Protein AF-0000000085159648 (afdb_homodimer)

Sequence (662 aa):
MKQIDRKHLPFIVTVSLFIVMYSAGSIAYPNFLSIQVFINLFIDNAFLGIAAVGMTFVILSGGIDLSMGSVVALVTMISADLLRKDVPPAVVIPVVLLAASGIGLFQGIMIQFFKVQPFIATLAGMFFARGACYLISIDTINIENDWYRDVSMAAIELPTGDFISVNVLIFVVFAIVGWWLLRFTRFGRTVYAIGGSEQSALLMGLPVNRTKVLIYTFNGFCSGLAGIVFTFYMLSGYALHCKDLHMDAIAAVVMGGTLLTGGVGSIGGSIMGVLILGTIQTIINFQGTLSSWWTRIVVGILIFAFILMQSLLNRPMKVTNKNSKQEQNAAMKQIDRKHLPFIVTVSLFIVMYSAGSIAYPNFLSIQVFINLFIDNAFLGIAAVGMTFVILSGGIDLSMGSVVALVTMISADLLRKDVPPAVVIPVVLLAASGIGLFQGIMIQFFKVQPFIATLAGMFFARGACYLISIDTINIENDWYRDVSMAAIELPTGDFISVNVLIFVVFAIVGWWLLRFTRFGRTVYAIGGSEQSALLMGLPVNRTKVLIYTFNGFCSGLAGIVFTFYMLSGYALHCKDLHMDAIAAVVMGGTLLTGGVGSIGGSIMGVLILGTIQTIINFQGTLSSWWTRIVVGILIFAFILMQSLLNRPMKVTNKNSKQEQNAA

Foldseek 3Di:
DPPPPLQCVLQVVLVVLLVVLQVVLCVVFPCSPPPQVLLVLLLVCLLLLLLLLLQLLQLQLLAAALQLQLLLLLLQLQLLLCVVVVNDPVVSLVVSLVVLLVLLLVLLCCCQVVVDGRVVSRVVNNVVSLVVSVVRHQDKRFAPDPVLQCLLPDWDADPVRHTHHPSSVVSVVSLVVSQCCLPPDLLNVLSLVSLVP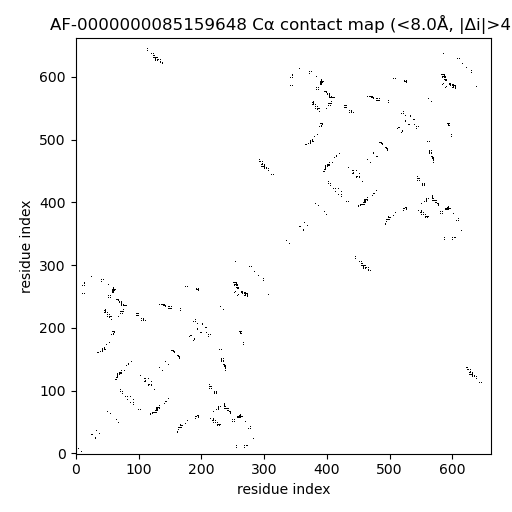VVVSVVVVRPNSVSSSVSSSSSSSSSNSSSSSVCSNRRIRHSCGSVCSSVLSVLLQVSLPRDSSHNGGGSSSSSSSSSSLSSLVSSQVSVVPRPPVSSVVVSVVVSVVSNVVSVVSPPPPPPPCVVVVVVVVVD/DPPPPLQCVLQVVLVVLLVVLQVVLCVVFPCSPPPQVLLVLLLVCLLLLLLLLLQLLQLQLLAAALQLLLLLLLLQLQLLLCVVVVNDPVVSLVVSLVVLLVLLLVLLCCCQVVVDGRVVSRVVNNVVSLVVSVVRHQDKRFAPDPVLQCLLPDWDADPVRHTHHPSSVVSVVSLVVSQCCLPPDLLNVLSLVSLVPVVVSVVVVRPNSVSSSVSSSSSSSSSNSSSSSVCSNRRIRHSCGSVCSSVLSVLLQVSLPRDSSHNGGGSSSSSSSSSSLSSLVSSQVSVVPRPPVSSVVVSVVVSVVSVVVSVVSPPPPPPPCPVVVVVVVVD

Radius of gyration: 25.7 Å; Cα contacts (8 Å, |Δi|>4): 1187; chains: 2; bounding box: 73×82×79 Å

InterPro domains:
  IPR001851 ABC transporter, permease [PF02653] (40-306)

Organism: Gracilinema caldarium (strain ATCC 51460 / DSM 7334 / H1) (NCBI:txid744872)

Structure (mmCIF, N/CA/C/O backbone):
data_AF-0000000085159648-model_v1
#
loop_
_entity.id
_entity.type
_entity.pdbx_description
1 polymer 'ABC-type transporter, integral membrane subunit'
#
loop_
_atom_site.group_PDB
_atom_site.id
_atom_site.type_symbol
_atom_site.label_atom_id
_atom_site.label_alt_id
_atom_site.label_comp_id
_atom_site.label_asym_id
_atom_site.label_entity_id
_atom_site.label_seq_id
_atom_site.pdbx_PDB_ins_code
_atom_site.Cartn_x
_atom_site.Cartn_y
_atom_site.Cartn_z
_atom_site.occupancy
_atom_site.B_iso_or_equiv
_atom_site.auth_seq_id
_atom_site.auth_comp_id
_atom_site.auth_asym_id
_atom_site.auth_atom_id
_atom_site.pdbx_PDB_model_num
ATOM 1 N N . MET A 1 1 ? 10.211 13.344 39.375 1 30.42 1 MET A N 1
ATOM 2 C CA . MET A 1 1 ? 10.258 12.711 38.062 1 30.42 1 MET A CA 1
ATOM 3 C C . MET A 1 1 ? 9.766 13.664 36.969 1 30.42 1 MET A C 1
ATOM 5 O O . MET A 1 1 ? 8.633 14.133 37.031 1 30.42 1 MET A O 1
ATOM 9 N N . LYS A 1 2 ? 10.555 14.445 36.438 1 39.19 2 LYS A N 1
ATOM 10 C CA . LYS A 1 2 ? 10.25 15.562 35.562 1 39.19 2 LYS A CA 1
ATOM 11 C C . LYS A 1 2 ? 9.273 15.156 34.469 1 39.19 2 LYS A C 1
ATOM 13 O O . LYS A 1 2 ? 9.328 14.039 33.969 1 39.19 2 LYS A O 1
ATOM 18 N N . GLN A 1 3 ? 8.156 15.711 34.438 1 44.41 3 GLN A N 1
ATOM 19 C CA . GLN A 1 3 ? 7.062 15.539 33.469 1 44.41 3 GLN A CA 1
ATOM 20 C C . GLN A 1 3 ? 7.582 15.484 32.031 1 44.41 3 GLN A C 1
ATOM 22 O O . GLN A 1 3 ? 8.109 16.469 31.531 1 44.41 3 GLN A O 1
ATOM 27 N N . ILE A 1 4 ? 8.305 14.422 31.703 1 49.34 4 ILE A N 1
ATOM 28 C CA . ILE A 1 4 ? 8.68 14.242 30.312 1 49.34 4 ILE A CA 1
ATOM 29 C C . ILE A 1 4 ? 7.586 14.797 29.406 1 49.34 4 ILE A C 1
ATOM 31 O O . ILE A 1 4 ? 6.422 14.414 29.516 1 49.34 4 ILE A O 1
ATOM 35 N N . ASP A 1 5 ? 7.816 15.992 28.906 1 56.78 5 ASP A N 1
ATOM 36 C CA . ASP A 1 5 ? 6.895 16.688 28.016 1 56.78 5 ASP A CA 1
ATOM 37 C C . ASP A 1 5 ? 6.297 15.719 26.984 1 56.78 5 ASP A C 1
ATOM 39 O O . ASP A 1 5 ? 7.023 14.953 26.344 1 56.78 5 ASP A O 1
ATOM 43 N N . ARG A 1 6 ? 5.125 15.344 27.109 1 59.12 6 ARG A N 1
ATOM 44 C CA . ARG A 1 6 ? 4.289 14.461 26.312 1 59.12 6 ARG A CA 1
ATOM 45 C C . ARG A 1 6 ? 4.637 14.578 24.828 1 59.12 6 ARG A C 1
ATOM 47 O O . ARG A 1 6 ? 4.465 13.625 24.062 1 59.12 6 ARG A O 1
ATOM 54 N N . LYS A 1 7 ? 5.328 15.727 24.531 1 61.12 7 LYS A N 1
ATOM 55 C CA . LYS A 1 7 ? 5.641 15.961 23.125 1 61.12 7 LYS A CA 1
ATOM 56 C C . LYS A 1 7 ? 6.824 15.109 22.688 1 61.12 7 LYS A C 1
ATOM 58 O O . LYS A 1 7 ? 6.93 14.75 21.5 1 61.12 7 LYS A O 1
ATOM 63 N N . HIS A 1 8 ? 7.629 14.68 23.672 1 69.06 8 HIS A N 1
ATOM 64 C CA . HIS A 1 8 ? 8.844 13.961 23.312 1 69.06 8 HIS A CA 1
ATOM 65 C C . HIS A 1 8 ? 8.719 12.469 23.625 1 69.06 8 HIS A C 1
ATOM 67 O O . HIS A 1 8 ? 9.625 11.688 23.328 1 69.06 8 HIS A O 1
ATOM 73 N N . LEU A 1 9 ? 7.637 12.109 24.094 1 72.69 9 LEU A N 1
ATOM 74 C CA . LEU A 1 9 ? 7.441 10.742 24.562 1 72.69 9 LEU A CA 1
ATOM 75 C C . LEU A 1 9 ? 7.574 9.75 23.422 1 72.69 9 LEU A C 1
ATOM 77 O O . LEU A 1 9 ? 8.258 8.734 23.547 1 72.69 9 LEU A O 1
ATOM 81 N N . PRO A 1 10 ? 7.047 10.141 22.297 1 71.75 10 PRO A N 1
ATOM 82 C CA . PRO A 1 10 ? 7.184 9.164 21.203 1 71.75 10 PRO A CA 1
ATOM 83 C C . PRO A 1 10 ? 8.633 8.961 20.781 1 71.75 10 PRO A C 1
ATOM 85 O O . PRO A 1 10 ? 9.039 7.832 20.484 1 71.75 10 PRO A O 1
ATOM 88 N N . PHE A 1 11 ? 9.359 9.961 20.828 1 76.88 11 PHE A N 1
ATOM 89 C CA . PHE A 1 11 ? 10.766 9.867 20.453 1 76.88 11 PHE A CA 1
ATOM 90 C C . PHE A 1 11 ? 11.539 9.039 21.469 1 76.88 11 PHE A C 1
ATOM 92 O O . PHE A 1 11 ? 12.367 8.203 21.094 1 76.88 11 PHE A O 1
ATOM 99 N N . ILE A 1 12 ? 11.227 9.18 22.688 1 78.75 12 ILE A N 1
ATOM 100 C CA . ILE A 1 12 ? 11.914 8.461 23.766 1 78.75 12 ILE A CA 1
ATOM 101 C C . ILE A 1 12 ? 11.602 6.973 23.672 1 78.75 12 ILE A C 1
ATOM 103 O O . ILE A 1 12 ? 12.484 6.133 23.859 1 78.75 12 ILE A O 1
ATOM 107 N N . VAL A 1 13 ? 10.445 6.777 23.375 1 75.38 13 VAL A N 1
ATOM 108 C CA . VAL A 1 13 ? 10.031 5.383 23.25 1 75.38 13 VAL A CA 1
ATOM 109 C C . VAL A 1 13 ? 10.766 4.727 22.078 1 75.38 13 VAL A C 1
ATOM 111 O O . VAL A 1 13 ? 11.25 3.596 22.203 1 75.38 13 VAL A O 1
ATOM 114 N N . THR A 1 14 ? 10.875 5.457 21.047 1 80.62 14 THR A N 1
ATOM 115 C CA . THR A 1 14 ? 11.547 4.93 19.859 1 80.62 14 THR A CA 1
ATOM 116 C C . THR A 1 14 ? 13.023 4.68 20.141 1 80.62 14 THR A C 1
ATOM 118 O O . THR A 1 14 ? 13.547 3.617 19.812 1 80.62 14 THR A O 1
ATOM 121 N N . VAL A 1 15 ? 13.57 5.535 20.781 1 84.56 15 VAL A N 1
ATOM 122 C CA . VAL A 1 15 ? 14.984 5.41 21.109 1 84.56 15 VAL A CA 1
ATOM 123 C C . VAL A 1 15 ? 15.203 4.238 22.062 1 84.56 15 VAL A C 1
ATOM 125 O O . VAL A 1 15 ? 16.141 3.457 21.891 1 84.56 15 VAL A O 1
ATOM 128 N N . SER A 1 16 ? 14.367 4.137 23 1 82.12 16 SER A N 1
ATOM 129 C CA . SER A 1 16 ? 14.469 3.045 23.969 1 82.12 16 SER A CA 1
ATOM 130 C C . SER A 1 16 ? 14.305 1.691 23.281 1 82.12 16 SER A C 1
ATOM 132 O O . SER A 1 16 ? 15.031 0.746 23.594 1 82.12 16 SER A O 1
ATOM 134 N N . LEU A 1 17 ? 13.391 1.689 22.391 1 76.94 17 LEU A N 1
ATOM 135 C CA . LEU A 1 17 ? 13.164 0.449 21.656 1 76.94 17 LEU A CA 1
ATOM 136 C C . LEU A 1 17 ? 14.391 0.081 20.828 1 76.94 17 LEU A C 1
ATOM 138 O O . LEU A 1 17 ? 14.742 -1.096 20.719 1 76.94 17 LEU A O 1
ATOM 142 N N . PHE A 1 18 ? 14.938 1.021 20.234 1 84 18 PHE A N 1
ATOM 143 C CA . PHE A 1 18 ? 16.141 0.785 19.438 1 84 18 PHE A CA 1
ATOM 144 C C . PHE A 1 18 ? 17.266 0.236 20.312 1 84 18 PHE A C 1
ATOM 146 O O . PHE A 1 18 ? 17.938 -0.728 19.938 1 84 18 PHE A O 1
ATOM 153 N N . ILE A 1 19 ? 17.359 0.818 21.438 1 86.44 19 ILE A N 1
ATOM 154 C CA . ILE A 1 19 ? 18.422 0.41 22.344 1 86.44 19 ILE A CA 1
ATOM 155 C C . ILE A 1 19 ? 18.172 -1.018 22.828 1 86.44 19 ILE A C 1
ATOM 157 O O . ILE A 1 19 ? 19.094 -1.84 22.859 1 86.44 19 ILE A O 1
ATOM 161 N N . VAL A 1 20 ? 17.016 -1.297 23.188 1 81.62 20 VAL A N 1
ATOM 162 C CA . VAL A 1 20 ? 16.672 -2.627 23.672 1 81.62 20 VAL A CA 1
ATOM 163 C C . VAL A 1 20 ? 16.906 -3.66 22.578 1 81.62 20 VAL A C 1
ATOM 165 O O . VAL A 1 20 ? 17.5 -4.715 22.828 1 81.62 20 VAL A O 1
ATOM 168 N N . MET A 1 21 ? 16.484 -3.322 21.406 1 79.81 21 MET A N 1
ATOM 169 C CA . MET A 1 21 ? 16.609 -4.258 20.297 1 79.81 21 MET A CA 1
ATOM 170 C C . MET A 1 21 ? 18.078 -4.469 19.922 1 79.81 21 MET A C 1
ATOM 172 O O . MET A 1 21 ? 18.516 -5.602 19.688 1 79.81 21 MET A O 1
ATOM 176 N N . TYR A 1 22 ? 18.75 -3.422 19.875 1 85.25 22 TYR A N 1
ATOM 177 C CA . TYR A 1 22 ? 20.156 -3.523 19.516 1 85.25 22 TYR A CA 1
ATOM 178 C C . TYR A 1 22 ? 20.938 -4.281 20.578 1 85.25 22 TYR A C 1
ATOM 180 O O . TYR A 1 22 ? 21.828 -5.074 20.25 1 85.25 22 TYR A O 1
ATOM 188 N N . SER A 1 23 ? 20.594 -4.074 21.797 1 86.5 23 SER A N 1
ATOM 189 C CA . SER A 1 23 ? 21.234 -4.793 22.891 1 86.5 23 SER A CA 1
ATOM 190 C C . SER A 1 23 ? 20.906 -6.281 22.844 1 86.5 23 SER A C 1
ATOM 192 O O . SER A 1 23 ? 21.781 -7.121 23.109 1 86.5 23 SER A O 1
ATOM 194 N N . ALA A 1 24 ? 19.75 -6.562 22.547 1 80.06 24 ALA A N 1
ATOM 195 C CA . ALA A 1 24 ? 19.344 -7.965 22.438 1 80.06 24 ALA A CA 1
ATOM 196 C C . ALA A 1 24 ? 20.141 -8.664 21.328 1 80.06 24 ALA A C 1
ATOM 198 O O . ALA A 1 24 ? 20.562 -9.812 21.5 1 80.06 24 ALA A O 1
ATOM 199 N N . GLY A 1 25 ? 20.312 -7.949 20.25 1 80.25 25 GLY A N 1
ATOM 200 C CA . GLY A 1 25 ? 21.125 -8.5 19.172 1 80.25 25 GLY A CA 1
ATOM 201 C C . GLY A 1 25 ? 22.578 -8.703 19.578 1 80.25 25 GLY A C 1
ATOM 202 O O . GLY A 1 25 ? 23.188 -9.703 19.219 1 80.25 25 GLY A O 1
ATOM 203 N N . SER A 1 26 ? 23 -7.816 20.344 1 83.44 26 SER A N 1
ATOM 204 C CA . SER A 1 26 ? 24.391 -7.887 20.797 1 83.44 26 SER A CA 1
ATOM 205 C C . SER A 1 26 ? 24.609 -9.055 21.75 1 83.44 26 SER A C 1
ATOM 207 O O . SER A 1 26 ? 25.672 -9.664 21.766 1 83.44 26 SER A O 1
ATOM 209 N N . ILE A 1 27 ? 23.594 -9.344 22.422 1 82.88 27 ILE A N 1
ATOM 210 C CA . ILE A 1 27 ? 23.688 -10.445 23.391 1 82.88 27 ILE A CA 1
ATOM 211 C C . ILE A 1 27 ? 23.516 -11.773 22.672 1 82.88 27 ILE A C 1
ATOM 213 O O . ILE A 1 27 ? 24.188 -12.758 22.984 1 82.88 27 ILE A O 1
ATOM 217 N N . ALA A 1 28 ? 22.766 -11.812 21.719 1 77.94 28 ALA A N 1
ATOM 218 C CA . ALA A 1 28 ? 22.422 -13.055 21.031 1 77.94 28 ALA A CA 1
ATOM 219 C C . ALA A 1 28 ? 23.547 -13.477 20.078 1 77.94 28 ALA A C 1
ATOM 221 O O . ALA A 1 28 ? 23.766 -14.664 19.859 1 77.94 28 ALA A O 1
ATOM 222 N N . TYR A 1 29 ? 24.188 -12.492 19.484 1 80.56 29 TYR A N 1
ATOM 223 C CA . TYR A 1 29 ? 25.172 -12.812 18.469 1 80.56 29 TYR A CA 1
ATOM 224 C C . TYR A 1 29 ? 26.516 -12.18 18.781 1 80.56 29 TYR A C 1
ATOM 226 O O . TYR A 1 29 ? 26.609 -10.977 19.031 1 80.56 29 TYR A O 1
ATOM 234 N N . PRO A 1 30 ? 27.438 -13.055 18.672 1 78.69 30 PRO A N 1
ATOM 235 C CA . PRO A 1 30 ? 28.781 -12.516 18.891 1 78.69 30 PRO A CA 1
ATOM 236 C C . PRO A 1 30 ? 29.203 -11.516 17.812 1 78.69 30 PRO A C 1
ATOM 238 O O . PRO A 1 30 ? 28.812 -11.656 16.656 1 78.69 30 PRO A O 1
ATOM 241 N N . ASN A 1 31 ? 29.922 -10.398 18.062 1 78.88 31 ASN A N 1
ATOM 242 C CA . ASN A 1 31 ? 30.484 -9.406 17.156 1 78.88 31 ASN A CA 1
ATOM 243 C C . ASN A 1 31 ? 29.406 -8.445 16.656 1 78.88 31 ASN A C 1
ATOM 245 O O . ASN A 1 31 ? 29.641 -7.668 15.727 1 78.88 31 ASN A O 1
ATOM 249 N N . PHE A 1 32 ? 28.203 -8.711 17.219 1 83.62 32 PHE A N 1
ATOM 250 C CA . PHE A 1 32 ? 27.125 -7.824 16.828 1 83.62 32 PHE A CA 1
ATOM 251 C C . PHE A 1 32 ? 27.406 -6.387 17.25 1 83.62 32 PHE A C 1
ATOM 253 O O . PHE A 1 32 ? 27 -5.441 16.562 1 83.62 32 PHE A O 1
ATOM 260 N N . LEU A 1 33 ? 28.188 -6.262 18.281 1 79.88 33 LEU A N 1
ATOM 261 C CA . LEU A 1 33 ? 28.453 -4.93 18.812 1 79.88 33 LEU A CA 1
ATOM 262 C C . LEU A 1 33 ? 29.672 -4.32 18.125 1 79.88 33 LEU A C 1
ATOM 264 O O . LEU A 1 33 ? 30.078 -3.205 18.453 1 79.88 33 LEU A O 1
ATOM 268 N N . SER A 1 34 ? 30.062 -4.664 17.016 1 83 34 SER A N 1
ATOM 269 C CA . SER A 1 34 ? 31.172 -4.055 16.297 1 83 34 SER A CA 1
ATOM 270 C C . SER A 1 34 ? 30.766 -2.752 15.625 1 83 34 SER A C 1
ATOM 272 O O . SER A 1 34 ? 29.594 -2.57 15.289 1 83 34 SER A O 1
ATOM 274 N N . ILE A 1 35 ? 31.656 -1.886 15.523 1 85.12 35 ILE A N 1
ATOM 275 C CA . ILE A 1 35 ? 31.438 -0.589 14.891 1 85.12 35 ILE A CA 1
ATOM 276 C C . ILE A 1 35 ? 31 -0.788 13.445 1 85.12 35 ILE A C 1
ATOM 278 O O . ILE A 1 35 ? 30.141 -0.06 12.945 1 85.12 35 ILE A O 1
ATOM 282 N N . GLN A 1 36 ? 31.531 -1.757 12.914 1 87.25 36 GLN A N 1
ATOM 283 C CA . GLN A 1 36 ? 31.203 -1.999 11.516 1 87.25 36 GLN A CA 1
ATOM 284 C C . GLN A 1 36 ? 29.766 -2.463 11.352 1 87.25 36 GLN A C 1
ATOM 286 O O . GLN A 1 36 ? 29.094 -2.094 10.391 1 87.25 36 GLN A O 1
ATOM 291 N N . VAL A 1 37 ? 29.391 -3.301 12.273 1 86.06 37 VAL A N 1
ATOM 292 C CA . VAL A 1 37 ? 28 -3.756 12.211 1 86.06 37 VAL A CA 1
ATOM 293 C C . VAL A 1 37 ? 27.062 -2.566 12.367 1 86.06 37 VAL A C 1
ATOM 295 O O . VAL A 1 37 ? 26.047 -2.479 11.68 1 86.06 37 VAL A O 1
ATOM 298 N N . PHE A 1 38 ? 27.375 -1.719 13.172 1 87.94 38 PHE A N 1
ATOM 299 C CA . PHE A 1 38 ? 26.578 -0.514 13.367 1 87.94 38 PHE A CA 1
ATOM 300 C C . PHE A 1 38 ? 26.578 0.354 12.117 1 87.94 38 PHE A C 1
ATOM 302 O O . PHE A 1 38 ? 25.547 0.868 11.695 1 87.94 38 PHE A O 1
ATOM 309 N N . ILE A 1 39 ? 27.719 0.49 11.5 1 87.69 39 ILE A N 1
ATOM 310 C CA . ILE A 1 39 ? 27.844 1.282 10.281 1 87.69 39 ILE A CA 1
ATOM 311 C C . ILE A 1 39 ? 27.094 0.605 9.141 1 87.69 39 ILE A C 1
ATOM 313 O O . ILE A 1 39 ? 26.484 1.279 8.305 1 87.69 39 ILE A O 1
ATOM 317 N N . ASN A 1 40 ? 27.078 -0.674 9.18 1 87.31 40 ASN A N 1
ATOM 318 C CA . ASN A 1 40 ? 26.375 -1.429 8.141 1 87.31 40 ASN A CA 1
ATOM 319 C C . ASN A 1 40 ? 24.875 -1.186 8.188 1 87.31 40 ASN A C 1
ATOM 321 O O . ASN A 1 40 ? 24.188 -1.278 7.168 1 87.31 40 ASN A O 1
ATOM 325 N N . LEU A 1 41 ? 24.375 -0.824 9.328 1 87.31 41 LEU A N 1
ATOM 326 C CA . LEU A 1 41 ? 22.969 -0.465 9.43 1 87.31 41 LEU A CA 1
ATOM 327 C C . LEU A 1 41 ? 22.641 0.713 8.523 1 87.31 41 LEU A C 1
ATOM 329 O O . LEU A 1 41 ? 21.578 0.741 7.891 1 87.31 41 LEU A O 1
ATOM 333 N N . PHE A 1 42 ? 23.562 1.614 8.492 1 90.06 42 PHE A N 1
ATOM 334 C CA . PHE A 1 42 ? 23.359 2.801 7.668 1 90.06 42 PHE A CA 1
ATOM 335 C C . PHE A 1 42 ? 23.609 2.486 6.195 1 90.06 42 PHE A C 1
ATOM 337 O O . PHE A 1 42 ? 22.875 2.961 5.324 1 90.06 42 PHE A O 1
ATOM 344 N N . ILE A 1 43 ? 24.656 1.684 5.945 1 87.88 43 ILE A N 1
ATOM 345 C CA . ILE A 1 43 ? 25.016 1.353 4.57 1 87.88 43 ILE A CA 1
ATOM 346 C C . ILE A 1 43 ? 23.859 0.617 3.895 1 87.88 43 ILE A C 1
ATOM 348 O O . ILE A 1 43 ? 23.438 0.988 2.797 1 87.88 43 ILE A O 1
ATOM 352 N N . ASP A 1 44 ? 23.203 -0.306 4.613 1 87.06 44 ASP A N 1
ATOM 353 C CA . ASP A 1 44 ? 22.188 -1.175 4.035 1 87.06 44 ASP A CA 1
ATOM 354 C C . ASP A 1 44 ? 20.828 -0.463 3.963 1 87.06 44 ASP A C 1
ATOM 356 O O . ASP A 1 44 ? 19.938 -0.896 3.24 1 87.06 44 ASP A O 1
ATOM 360 N N . ASN A 1 45 ? 20.656 0.676 4.68 1 91.88 45 ASN A N 1
ATOM 361 C CA . ASN A 1 45 ? 19.344 1.317 4.754 1 91.88 45 ASN A CA 1
ATOM 362 C C . ASN A 1 45 ? 19.422 2.787 4.352 1 91.88 45 ASN A C 1
ATOM 364 O O . ASN A 1 45 ? 18.547 3.578 4.715 1 91.88 45 ASN A O 1
ATOM 368 N N . ALA A 1 46 ? 20.5 3.09 3.629 1 95 46 ALA A N 1
ATOM 369 C CA . ALA A 1 46 ? 20.672 4.48 3.217 1 95 46 ALA A CA 1
ATOM 370 C C . ALA A 1 46 ? 19.5 4.938 2.344 1 95 46 ALA A C 1
ATOM 372 O O . ALA A 1 46 ? 18.969 6.027 2.543 1 95 46 ALA A O 1
ATOM 373 N N . PHE A 1 47 ? 19.094 4.109 1.396 1 95.44 47 PHE A N 1
ATOM 374 C CA . PHE A 1 47 ? 18.016 4.484 0.497 1 95.44 47 PHE A CA 1
ATOM 375 C C . PHE A 1 47 ? 16.703 4.598 1.256 1 95.44 47 PHE A C 1
ATOM 377 O O . PHE A 1 47 ? 15.898 5.504 0.998 1 95.44 47 PHE A O 1
ATOM 384 N N . LEU A 1 48 ? 16.438 3.75 2.219 1 95.56 48 LEU A N 1
ATOM 385 C CA . LEU A 1 48 ? 15.258 3.832 3.057 1 95.56 48 LEU A CA 1
ATOM 386 C C . LEU A 1 48 ? 15.289 5.09 3.922 1 95.56 48 LEU A C 1
ATOM 388 O O . LEU A 1 48 ? 14.25 5.723 4.137 1 95.56 48 LEU A O 1
ATOM 392 N N . GLY A 1 49 ? 16.469 5.355 4.441 1 97.44 49 GLY A N 1
ATOM 393 C CA . GLY A 1 49 ? 16.609 6.566 5.23 1 97.44 49 GLY A CA 1
ATOM 394 C C . GLY A 1 49 ? 16.25 7.824 4.461 1 97.44 49 GLY A C 1
ATOM 395 O O . GLY A 1 49 ? 15.523 8.68 4.965 1 97.44 49 GLY A O 1
ATOM 396 N N . ILE A 1 50 ? 16.734 7.934 3.252 1 97.94 50 ILE A N 1
ATOM 397 C CA . ILE A 1 50 ? 16.438 9.078 2.402 1 97.94 50 ILE A CA 1
ATOM 398 C C . ILE A 1 50 ? 14.93 9.125 2.119 1 97.94 50 ILE A C 1
ATOM 400 O O . ILE A 1 50 ? 14.312 10.188 2.201 1 97.94 50 ILE A O 1
ATOM 404 N N . ALA A 1 51 ? 14.383 7.961 1.812 1 97.69 51 ALA A N 1
ATOM 405 C CA . ALA A 1 51 ? 12.945 7.855 1.574 1 97.69 51 ALA A CA 1
ATOM 406 C C . ALA A 1 51 ? 12.148 8.289 2.803 1 97.69 51 ALA A C 1
ATOM 408 O O . ALA A 1 51 ? 11.133 8.977 2.682 1 97.69 51 ALA A O 1
ATOM 409 N N . ALA A 1 52 ? 12.641 7.902 3.947 1 97.81 52 ALA A N 1
ATOM 410 C CA . ALA A 1 52 ? 11.961 8.219 5.199 1 97.81 52 ALA A CA 1
ATOM 411 C C . ALA A 1 52 ? 11.961 9.727 5.453 1 97.81 52 ALA A C 1
ATOM 413 O O . ALA A 1 52 ? 11.008 10.266 6.02 1 97.81 52 ALA A O 1
ATOM 414 N N . VAL A 1 53 ? 13.023 10.398 5.062 1 98 53 VAL A N 1
ATOM 415 C CA . VAL A 1 53 ? 13.07 11.852 5.215 1 98 53 VAL A CA 1
ATOM 416 C C . VAL A 1 53 ? 11.938 12.492 4.426 1 98 53 VAL A C 1
ATOM 418 O O . VAL A 1 53 ? 11.188 13.32 4.961 1 98 53 VAL A O 1
ATOM 421 N N . GLY A 1 54 ? 11.797 12.117 3.176 1 98.19 54 GLY A N 1
ATOM 422 C CA . GLY A 1 54 ? 10.703 12.648 2.375 1 98.19 54 GLY A CA 1
ATOM 423 C C . GLY A 1 54 ? 9.336 12.305 2.934 1 98.19 54 GLY A C 1
ATOM 424 O O . GLY A 1 54 ? 8.461 13.164 3.025 1 98.19 54 GLY A O 1
ATOM 425 N N . MET A 1 55 ? 9.164 11.102 3.338 1 97.88 55 MET A N 1
ATOM 426 C CA . MET A 1 55 ? 7.887 10.625 3.861 1 97.88 55 MET A CA 1
ATOM 427 C C . MET A 1 55 ? 7.516 11.352 5.148 1 97.88 55 MET A C 1
ATOM 429 O O . MET A 1 55 ? 6.336 11.547 5.441 1 97.88 55 MET A O 1
ATOM 433 N N . THR A 1 56 ? 8.484 11.75 5.918 1 97.81 56 THR A N 1
ATOM 434 C CA . THR A 1 56 ? 8.227 12.5 7.141 1 97.81 56 THR A CA 1
ATOM 435 C C . THR A 1 56 ? 7.48 13.797 6.836 1 97.81 56 THR A C 1
ATOM 437 O O . THR A 1 56 ? 6.5 14.125 7.504 1 97.81 56 THR A O 1
ATOM 440 N N . PHE A 1 57 ? 7.891 14.5 5.797 1 98.5 57 PHE A N 1
ATOM 441 C CA . PHE A 1 57 ? 7.223 15.742 5.426 1 98.5 57 PHE A CA 1
ATOM 442 C C . PHE A 1 57 ? 5.781 15.484 5.004 1 98.5 57 PHE A C 1
ATOM 444 O O . PHE A 1 57 ? 4.875 16.234 5.363 1 98.5 57 PHE A O 1
ATOM 451 N N . VAL A 1 58 ? 5.613 14.422 4.285 1 98.38 58 VAL A N 1
ATOM 452 C CA . VAL A 1 58 ? 4.293 14.078 3.768 1 98.38 58 VAL A CA 1
ATOM 453 C C . VAL A 1 58 ? 3.355 13.742 4.926 1 98.38 58 VAL A C 1
ATOM 455 O O . VAL A 1 58 ? 2.258 14.297 5.023 1 98.38 58 VAL A O 1
ATOM 458 N N . ILE A 1 59 ? 3.828 12.938 5.828 1 96.25 59 ILE A N 1
ATOM 459 C CA . ILE A 1 59 ? 2.99 12.484 6.934 1 96.25 59 ILE A CA 1
ATOM 460 C C . ILE A 1 59 ? 2.773 13.633 7.918 1 96.25 59 ILE A C 1
ATOM 462 O O . ILE A 1 59 ? 1.676 13.805 8.453 1 96.25 59 ILE A O 1
ATOM 466 N N . LEU A 1 60 ? 3.715 14.492 8.125 1 96.38 60 LEU A N 1
ATOM 467 C CA . LEU A 1 60 ? 3.596 15.648 9.008 1 96.38 60 LEU A CA 1
ATOM 468 C C . LEU A 1 60 ? 2.482 16.578 8.539 1 96.38 60 LEU A C 1
ATOM 470 O O . LEU A 1 60 ? 1.847 17.25 9.352 1 96.38 60 LEU A O 1
ATOM 474 N N . SER A 1 61 ? 2.295 16.578 7.262 1 97.19 61 SER A N 1
ATOM 475 C CA . SER A 1 61 ? 1.284 17.469 6.703 1 97.19 61 SER A CA 1
ATOM 476 C C . SER A 1 61 ? -0.09 16.812 6.691 1 97.19 61 SER A C 1
ATOM 478 O O . SER A 1 61 ? -1.077 17.422 6.281 1 97.19 61 SER A O 1
ATOM 480 N N . GLY A 1 62 ? -0.104 15.555 7.094 1 94.06 62 GLY A N 1
ATOM 481 C CA . GLY A 1 62 ? -1.37 14.844 7.145 1 94.06 62 GLY A CA 1
ATOM 482 C C . GLY A 1 62 ? -1.647 14.031 5.895 1 94.06 62 GLY A C 1
ATOM 483 O O . GLY A 1 62 ? -2.775 13.586 5.672 1 94.06 62 GLY A O 1
ATOM 484 N N . GLY A 1 63 ? -0.623 13.82 5.062 1 94.19 63 GLY A N 1
ATOM 485 C CA . GLY A 1 63 ? -0.783 13.047 3.84 1 94.19 63 GLY A CA 1
ATOM 486 C C . GLY A 1 63 ? -0.062 11.719 3.875 1 94.19 63 GLY A C 1
ATOM 487 O O . GLY A 1 63 ? 0.434 11.305 4.926 1 94.19 63 GLY A O 1
ATOM 488 N N . ILE A 1 64 ? -0.163 10.953 2.814 1 92.75 64 ILE A N 1
ATOM 489 C CA . ILE A 1 64 ? 0.523 9.688 2.605 1 92.75 64 ILE A CA 1
ATOM 490 C C . ILE A 1 64 ? 0.975 9.578 1.15 1 92.75 64 ILE A C 1
ATOM 492 O O . ILE A 1 64 ? 0.361 10.164 0.258 1 92.75 64 ILE A O 1
ATOM 496 N N . ASP A 1 65 ? 2.012 9.016 0.954 1 96.69 65 ASP A N 1
ATOM 497 C CA . ASP A 1 65 ? 2.471 8.773 -0.411 1 96.69 65 ASP A CA 1
ATOM 498 C C . ASP A 1 65 ? 2.713 7.289 -0.654 1 96.69 65 ASP A C 1
ATOM 500 O O . ASP A 1 65 ? 3.668 6.715 -0.125 1 96.69 65 ASP A O 1
ATOM 504 N N . LEU A 1 66 ? 1.964 6.727 -1.516 1 93.19 66 LEU A N 1
ATOM 505 C CA . LEU A 1 66 ? 2.086 5.309 -1.824 1 93.19 66 LEU A CA 1
ATOM 506 C C . LEU A 1 66 ? 2.971 5.09 -3.047 1 93.19 66 LEU A C 1
ATOM 508 O O . LEU A 1 66 ? 3.354 3.959 -3.35 1 93.19 66 LEU A O 1
ATOM 512 N N . SER A 1 67 ? 3.346 6.109 -3.676 1 95.06 67 SER A N 1
ATOM 513 C CA . SER A 1 67 ? 4.012 5.977 -4.969 1 95.06 67 SER A CA 1
ATOM 514 C C . SER A 1 67 ? 5.523 5.887 -4.805 1 95.06 67 SER A C 1
ATOM 516 O O . SER A 1 67 ? 6.238 5.547 -5.75 1 95.06 67 SER A O 1
ATOM 518 N N . MET A 1 68 ? 5.996 6.125 -3.648 1 96.94 68 MET A N 1
ATOM 519 C CA . MET A 1 68 ? 7.43 6.277 -3.412 1 96.94 68 MET A CA 1
ATOM 520 C C . MET A 1 68 ? 8.203 5.078 -3.947 1 96.94 68 MET A C 1
ATOM 522 O O . MET A 1 68 ? 9.195 5.238 -4.656 1 96.94 68 MET A O 1
ATOM 526 N N . GLY A 1 69 ? 7.77 3.906 -3.66 1 96.06 69 GLY A N 1
ATOM 527 C CA . GLY A 1 69 ? 8.453 2.709 -4.121 1 96.06 69 GLY A CA 1
ATOM 528 C C . GLY A 1 69 ? 8.508 2.596 -5.633 1 96.06 69 GLY A C 1
ATOM 529 O O . GLY A 1 69 ? 9.547 2.252 -6.199 1 96.06 69 GLY A O 1
ATOM 530 N N . SER A 1 70 ? 7.438 2.852 -6.266 1 94.94 70 SER A N 1
ATOM 531 C CA . SER A 1 70 ? 7.371 2.762 -7.719 1 94.94 70 SER A CA 1
ATOM 532 C C . SER A 1 70 ? 8.211 3.848 -8.383 1 94.94 70 SER A C 1
ATOM 534 O O . SER A 1 70 ? 8.789 3.629 -9.445 1 94.94 70 SER A O 1
ATOM 536 N N . VAL A 1 71 ? 8.25 5.012 -7.773 1 97.69 71 VAL A N 1
ATOM 537 C CA . VAL A 1 71 ? 9.055 6.098 -8.312 1 97.69 71 VAL A CA 1
ATOM 538 C C . VAL A 1 71 ? 10.539 5.75 -8.195 1 97.69 71 VAL A C 1
ATOM 540 O O . VAL A 1 71 ? 11.32 5.996 -9.125 1 97.69 71 VAL A O 1
ATOM 543 N N . VAL A 1 72 ? 10.906 5.148 -7.098 1 98.06 72 VAL A N 1
ATOM 544 C CA . VAL A 1 72 ? 12.281 4.691 -6.926 1 98.06 72 VAL A CA 1
ATOM 545 C C . VAL A 1 72 ? 12.617 3.65 -7.996 1 98.06 72 VAL A C 1
ATOM 547 O O . VAL A 1 72 ? 13.68 3.715 -8.625 1 98.06 72 VAL A O 1
ATOM 550 N N . ALA A 1 73 ? 11.727 2.717 -8.211 1 97.12 73 ALA A N 1
ATOM 551 C CA . ALA A 1 73 ? 11.93 1.707 -9.242 1 97.12 73 ALA A CA 1
ATOM 552 C C . ALA A 1 73 ? 12.102 2.352 -10.617 1 97.12 73 ALA A C 1
ATOM 554 O O . ALA A 1 73 ? 12.969 1.948 -11.398 1 97.12 73 ALA A O 1
ATOM 555 N N . LEU A 1 74 ? 11.273 3.324 -10.859 1 96.56 74 LEU A N 1
ATOM 556 C CA . LEU A 1 74 ? 11.344 4.02 -12.141 1 96.56 74 LEU A CA 1
ATOM 557 C C . LEU A 1 74 ? 12.695 4.699 -12.312 1 96.56 74 LEU A C 1
ATOM 559 O O . LEU A 1 74 ? 13.281 4.668 -13.398 1 96.56 74 LEU A O 1
ATOM 563 N N . VAL A 1 75 ? 13.164 5.277 -11.266 1 98.5 75 VAL A N 1
ATOM 564 C CA . VAL A 1 75 ? 14.469 5.938 -11.281 1 98.5 75 VAL A CA 1
ATOM 565 C C . VAL A 1 75 ? 15.555 4.922 -11.617 1 98.5 75 VAL A C 1
ATOM 567 O O . VAL A 1 75 ? 16.438 5.191 -12.438 1 98.5 75 VAL A O 1
ATOM 570 N N . THR A 1 76 ? 15.508 3.729 -11.023 1 98.06 76 THR A N 1
ATOM 571 C CA . THR A 1 76 ? 16.516 2.713 -11.297 1 98.06 76 THR A CA 1
ATOM 572 C C . THR A 1 76 ? 16.438 2.246 -12.75 1 98.06 76 THR A C 1
ATOM 574 O O . THR A 1 76 ? 17.453 2.033 -13.406 1 98.06 76 THR A O 1
ATOM 577 N N . MET A 1 77 ? 15.219 2.176 -13.266 1 97.38 77 MET A N 1
ATOM 578 C CA . MET A 1 77 ? 15.008 1.697 -14.625 1 97.38 77 MET A CA 1
ATOM 579 C C . MET A 1 77 ? 15.492 2.727 -15.648 1 97.38 77 MET A C 1
ATOM 581 O O . MET A 1 77 ? 16.172 2.379 -16.609 1 97.38 77 MET A O 1
ATOM 585 N N . ILE A 1 78 ? 15.141 3.979 -15.414 1 98.19 78 ILE A N 1
ATOM 586 C CA . ILE A 1 78 ? 15.586 5.031 -16.328 1 98.19 78 ILE A CA 1
ATOM 587 C C . ILE A 1 78 ? 17.109 5.137 -16.281 1 98.19 78 ILE A C 1
ATOM 589 O O . ILE A 1 78 ? 17.75 5.262 -17.328 1 98.19 78 ILE A O 1
ATOM 593 N N . SER A 1 79 ? 17.672 5.039 -15.125 1 98.38 79 SER A N 1
ATOM 594 C CA . SER A 1 79 ? 19.125 5.102 -14.984 1 98.38 79 SER A CA 1
ATOM 595 C C . SER A 1 79 ? 19.812 3.975 -15.75 1 98.38 79 SER A C 1
ATOM 597 O O . SER A 1 79 ? 20.719 4.219 -16.547 1 98.38 79 SER A O 1
ATOM 599 N N . ALA A 1 80 ? 19.375 2.785 -15.508 1 98 80 ALA A N 1
ATOM 600 C CA . ALA A 1 80 ? 19.969 1.619 -16.141 1 98 80 ALA A CA 1
ATOM 601 C C . ALA A 1 80 ? 19.844 1.695 -17.672 1 98 80 ALA A C 1
ATOM 603 O O . ALA A 1 80 ? 20.781 1.389 -18.391 1 98 80 ALA A O 1
ATOM 604 N N . ASP A 1 81 ? 18.656 2.117 -18.109 1 97.75 81 ASP A N 1
ATOM 605 C CA . ASP A 1 81 ? 18.391 2.189 -19.547 1 97.75 81 ASP A CA 1
ATOM 606 C C . ASP A 1 81 ? 19.281 3.234 -20.219 1 97.75 81 ASP A C 1
ATOM 608 O O . ASP A 1 81 ? 19.859 2.971 -21.281 1 97.75 81 ASP A O 1
ATOM 612 N N . LEU A 1 82 ? 19.375 4.398 -19.625 1 97.94 82 LEU A N 1
ATOM 613 C CA . LEU A 1 82 ? 20.172 5.477 -20.203 1 97.94 82 LEU A CA 1
ATOM 614 C C . LEU A 1 82 ? 21.656 5.137 -20.156 1 97.94 82 LEU A C 1
ATOM 616 O O . LEU A 1 82 ? 22.391 5.438 -21.109 1 97.94 82 LEU A O 1
ATOM 620 N N . LEU A 1 83 ? 22.094 4.535 -19.125 1 97.81 83 LEU A N 1
ATOM 621 C CA . LEU A 1 83 ? 23.5 4.148 -19.031 1 97.81 83 LEU A CA 1
ATOM 622 C C . LEU A 1 83 ? 23.828 3.07 -20.047 1 97.81 83 LEU A C 1
ATOM 624 O O . LEU A 1 83 ? 24.922 3.068 -20.625 1 97.81 83 LEU A O 1
ATOM 628 N N . ARG A 1 84 ? 22.906 2.164 -20.188 1 96.62 84 ARG A N 1
ATOM 629 C CA . ARG A 1 84 ? 23.094 1.14 -21.203 1 96.62 84 ARG A CA 1
ATOM 630 C C . ARG A 1 84 ? 23.25 1.766 -22.594 1 96.62 84 ARG A C 1
ATOM 632 O O . ARG A 1 84 ? 23.984 1.244 -23.438 1 96.62 84 ARG A O 1
ATOM 639 N N . LYS A 1 85 ? 22.625 2.896 -22.812 1 96.94 85 LYS A N 1
ATOM 640 C CA . LYS A 1 85 ? 22.719 3.629 -24.078 1 96.94 85 LYS A CA 1
ATOM 641 C C . LYS A 1 85 ? 23.922 4.57 -24.078 1 96.94 85 LYS A C 1
ATOM 643 O O . LYS A 1 85 ? 24 5.473 -24.906 1 96.94 85 LYS A O 1
ATOM 648 N N . ASP A 1 86 ? 24.719 4.547 -23.078 1 96.31 86 ASP A N 1
ATOM 649 C CA . ASP A 1 86 ? 26.016 5.219 -22.953 1 96.31 86 ASP A CA 1
ATOM 650 C C . ASP A 1 86 ? 25.828 6.707 -22.656 1 96.31 86 ASP A C 1
ATOM 652 O O . ASP A 1 86 ? 26.656 7.531 -23.031 1 96.31 86 ASP A O 1
ATOM 656 N N . VAL A 1 87 ? 24.688 7.004 -22.109 1 97.69 87 VAL A N 1
ATOM 657 C CA . VAL A 1 87 ? 24.531 8.367 -21.609 1 97.69 87 VAL A CA 1
ATOM 658 C C . VAL A 1 87 ? 25.375 8.555 -20.359 1 97.69 87 VAL A C 1
ATOM 660 O O . VAL A 1 87 ? 25.359 7.715 -19.453 1 97.69 87 VAL A O 1
ATOM 663 N N . PRO A 1 88 ? 26.125 9.633 -20.297 1 97.81 88 PRO A N 1
ATOM 664 C CA . PRO A 1 88 ? 27.016 9.812 -19.141 1 97.81 88 PRO A CA 1
ATOM 665 C C . PRO A 1 88 ? 26.266 10.023 -17.828 1 97.81 88 PRO A C 1
ATOM 667 O O . PRO A 1 88 ? 25.188 10.633 -17.828 1 97.81 88 PRO A O 1
ATOM 670 N N . PRO A 1 89 ? 26.781 9.547 -16.703 1 97.69 89 PRO A N 1
ATOM 671 C CA . PRO A 1 89 ? 26.156 9.688 -15.391 1 97.69 89 PRO A CA 1
ATOM 672 C C . PRO A 1 89 ? 25.812 11.141 -15.055 1 97.69 89 PRO A C 1
ATOM 674 O O . PRO A 1 89 ? 24.797 11.398 -14.406 1 97.69 89 PRO A O 1
ATOM 677 N N . ALA A 1 90 ? 26.594 12.078 -15.5 1 97.25 90 ALA A N 1
ATOM 678 C CA . ALA A 1 90 ? 26.406 13.492 -15.211 1 97.25 90 ALA A CA 1
ATOM 679 C C . ALA A 1 90 ? 25.078 13.992 -15.773 1 97.25 90 ALA A C 1
ATOM 681 O O . ALA A 1 90 ? 24.5 14.961 -15.266 1 97.25 90 ALA A O 1
ATOM 682 N N . VAL A 1 91 ? 24.625 13.328 -16.812 1 98.06 91 VAL A N 1
ATOM 683 C CA . VAL A 1 91 ? 23.328 13.672 -17.406 1 98.06 91 VAL A CA 1
ATOM 684 C C . VAL A 1 91 ? 22.234 12.812 -16.797 1 98.06 91 VAL A C 1
ATOM 686 O O . VAL A 1 91 ? 21.125 13.305 -16.516 1 98.06 91 VAL A O 1
ATOM 689 N N . VAL A 1 92 ? 22.484 11.508 -16.531 1 98.5 92 VAL A N 1
ATOM 690 C CA . VAL A 1 92 ? 21.516 10.547 -16.047 1 98.5 92 VAL A CA 1
ATOM 691 C C . VAL A 1 92 ? 20.984 10.969 -14.68 1 98.5 92 VAL A C 1
ATOM 693 O O . VAL A 1 92 ? 19.781 10.977 -14.445 1 98.5 92 VAL A O 1
ATOM 696 N N . ILE A 1 93 ? 21.828 11.398 -13.789 1 98.25 93 ILE A N 1
ATOM 697 C CA . ILE A 1 93 ? 21.484 11.688 -12.398 1 98.25 93 ILE A CA 1
ATOM 698 C C . ILE A 1 93 ? 20.531 12.875 -12.344 1 98.25 93 ILE A C 1
ATOM 700 O O . ILE A 1 93 ? 19.453 12.781 -11.766 1 98.25 93 ILE A O 1
ATOM 704 N N . PRO A 1 94 ? 20.844 13.984 -13.086 1 98.44 94 PRO A N 1
ATOM 705 C CA . PRO A 1 94 ? 19.875 15.094 -13.062 1 98.44 94 PRO A CA 1
ATOM 706 C C . PRO A 1 94 ? 18.562 14.742 -13.742 1 98.44 94 PRO A C 1
ATOM 708 O O . PRO A 1 94 ? 17.5 15.195 -13.305 1 98.44 94 PRO A O 1
ATOM 711 N N . VAL A 1 95 ? 18.594 13.969 -14.734 1 98.44 95 VAL A N 1
ATOM 712 C CA . VAL A 1 95 ? 17.391 13.617 -15.477 1 98.44 95 VAL A CA 1
ATOM 713 C C . VAL A 1 95 ? 16.453 12.82 -14.586 1 98.44 95 VAL A C 1
ATOM 715 O O . VAL A 1 95 ? 15.25 13.102 -14.531 1 98.44 95 VAL A O 1
ATOM 718 N N . VAL A 1 96 ? 16.969 11.82 -13.883 1 98.44 96 VAL A N 1
ATOM 719 C CA . VAL A 1 96 ? 16.109 10.969 -13.078 1 98.44 96 VAL A CA 1
ATOM 720 C C . VAL A 1 96 ? 15.625 11.742 -11.844 1 98.44 96 VAL A C 1
ATOM 722 O O . VAL A 1 96 ? 14.508 11.531 -11.375 1 98.44 96 VAL A O 1
ATOM 725 N N . LEU A 1 97 ? 16.469 12.656 -11.32 1 98.62 97 LEU A N 1
ATOM 726 C CA . LEU A 1 97 ? 16.031 13.492 -10.203 1 98.62 97 LEU A CA 1
ATOM 727 C C . LEU A 1 97 ? 14.891 14.406 -10.633 1 98.62 97 LEU A C 1
ATOM 729 O O . LEU A 1 97 ? 13.922 14.578 -9.891 1 98.62 97 LEU A O 1
ATOM 733 N N . LEU A 1 98 ? 14.984 14.945 -11.812 1 98.62 98 LEU A N 1
ATOM 734 C CA . LEU A 1 98 ? 13.945 15.82 -12.344 1 98.62 98 LEU A CA 1
ATOM 735 C C . LEU A 1 98 ? 12.664 15.047 -12.625 1 98.62 98 LEU A C 1
ATOM 737 O O . LEU A 1 98 ? 11.562 15.531 -12.367 1 98.62 98 LEU A O 1
ATOM 741 N N . ALA A 1 99 ? 12.836 13.883 -13.156 1 98.38 99 ALA A N 1
ATOM 742 C CA . ALA A 1 99 ? 11.672 13.047 -13.453 1 98.38 99 ALA A CA 1
ATOM 743 C C . ALA A 1 99 ? 10.914 12.695 -12.172 1 98.38 99 ALA A C 1
ATOM 745 O O . ALA A 1 99 ? 9.688 12.812 -12.117 1 98.38 99 ALA A O 1
ATOM 746 N N . ALA A 1 100 ? 11.664 12.242 -11.18 1 98.69 100 ALA A N 1
ATOM 747 C CA . ALA A 1 100 ? 11.047 11.867 -9.906 1 98.69 100 ALA A CA 1
ATOM 748 C C . ALA A 1 100 ? 10.406 13.078 -9.234 1 98.69 100 ALA A C 1
ATOM 750 O O . ALA A 1 100 ? 9.289 12.992 -8.711 1 98.69 100 ALA A O 1
ATOM 751 N N . SER A 1 101 ? 11.102 14.211 -9.266 1 98.75 101 SER A N 1
ATOM 752 C CA . SER A 1 101 ? 10.547 15.445 -8.727 1 98.75 101 SER A CA 1
ATOM 753 C C . SER A 1 101 ? 9.297 15.867 -9.484 1 98.75 101 SER A C 1
ATOM 755 O O . SER A 1 101 ? 8.359 16.406 -8.898 1 98.75 101 SER A O 1
ATOM 757 N N . GLY A 1 102 ? 9.344 15.672 -10.766 1 98.56 102 GLY A N 1
ATOM 758 C CA . GLY A 1 102 ? 8.195 15.984 -11.594 1 98.56 102 GLY A CA 1
ATOM 759 C C . GLY A 1 102 ? 6.961 15.188 -11.234 1 98.56 102 GLY A C 1
ATOM 760 O O . GLY A 1 102 ? 5.855 15.727 -11.18 1 98.56 102 GLY A O 1
ATOM 761 N N . ILE A 1 103 ? 7.129 13.953 -10.992 1 96.94 103 ILE A N 1
ATOM 762 C CA . ILE A 1 103 ? 6.012 13.109 -10.586 1 96.94 103 ILE A CA 1
ATOM 763 C C . ILE A 1 103 ? 5.453 13.602 -9.25 1 96.94 103 ILE A C 1
ATOM 765 O O . ILE A 1 103 ? 4.234 13.703 -9.086 1 96.94 103 ILE A O 1
ATOM 769 N N . GLY A 1 104 ? 6.367 13.891 -8.328 1 98.19 104 GLY A N 1
ATOM 770 C CA . GLY A 1 104 ? 5.926 14.469 -7.066 1 98.19 104 GLY A CA 1
ATOM 771 C C . GLY A 1 104 ? 5.18 15.781 -7.238 1 98.19 104 GLY A C 1
ATOM 772 O O . GLY A 1 104 ? 4.168 16.016 -6.574 1 98.19 104 GLY A O 1
ATOM 773 N N . LEU A 1 105 ? 5.68 16.609 -8.125 1 98.38 105 LEU A N 1
ATOM 774 C CA . LEU A 1 105 ? 5.035 17.891 -8.422 1 98.38 105 LEU A CA 1
ATOM 775 C C . LEU A 1 105 ? 3.621 17.672 -8.953 1 98.38 105 LEU A C 1
ATOM 777 O O . LEU A 1 105 ? 2.68 18.344 -8.523 1 98.38 105 LEU A O 1
ATOM 781 N N . PHE A 1 106 ? 3.539 16.766 -9.828 1 95.44 106 PHE A N 1
ATOM 782 C CA . PHE A 1 106 ? 2.234 16.484 -10.406 1 95.44 106 PHE A CA 1
ATOM 783 C C . PHE A 1 106 ? 1.264 15.984 -9.344 1 95.44 106 PHE A C 1
ATOM 785 O O . PHE A 1 106 ? 0.1 16.391 -9.32 1 95.44 106 PHE A O 1
ATOM 792 N N . GLN A 1 107 ? 1.725 15.156 -8.492 1 94.94 107 GLN A N 1
ATOM 793 C CA . GLN A 1 107 ? 0.877 14.656 -7.418 1 94.94 107 GLN A CA 1
ATOM 794 C C . GLN A 1 107 ? 0.49 15.773 -6.457 1 94.94 107 GLN A C 1
ATOM 796 O O . GLN A 1 107 ? -0.658 15.852 -6.016 1 94.94 107 GLN A O 1
ATOM 801 N N . GLY A 1 108 ? 1.452 16.641 -6.172 1 96.81 108 GLY A N 1
ATOM 802 C CA . GLY A 1 108 ? 1.14 17.781 -5.336 1 96.81 108 GLY A CA 1
ATOM 803 C C . GLY A 1 108 ? 0.078 18.688 -5.934 1 96.81 108 GLY A C 1
ATOM 804 O O . GLY A 1 108 ? -0.808 19.172 -5.227 1 96.81 108 GLY A O 1
ATOM 805 N N . ILE A 1 109 ? 0.113 18.875 -7.191 1 95.19 109 ILE A N 1
ATOM 806 C CA . ILE A 1 109 ? -0.864 19.703 -7.891 1 95.19 109 ILE A CA 1
ATOM 807 C C . ILE A 1 109 ? -2.238 19.047 -7.832 1 95.19 109 ILE A C 1
ATOM 809 O O . ILE A 1 109 ? -3.242 19.703 -7.562 1 95.19 109 ILE A O 1
ATOM 813 N N . MET A 1 110 ? -2.262 17.766 -8.039 1 90.31 110 MET A N 1
ATOM 814 C CA . MET A 1 110 ? -3.525 17.031 -7.988 1 90.31 110 MET A CA 1
ATOM 815 C C . MET A 1 110 ? -4.156 17.141 -6.602 1 90.31 110 MET A C 1
ATOM 817 O O . MET A 1 110 ? -5.363 17.359 -6.48 1 90.31 110 MET A O 1
ATOM 821 N N . ILE A 1 111 ? -3.346 17 -5.621 1 92.62 111 ILE A N 1
ATOM 822 C CA . ILE A 1 111 ? -3.822 16.984 -4.242 1 92.62 111 ILE A CA 1
ATOM 823 C C . ILE A 1 111 ? -4.316 18.375 -3.842 1 92.62 111 ILE A C 1
ATOM 825 O O . ILE A 1 111 ? -5.395 18.5 -3.262 1 92.62 111 ILE A O 1
ATOM 829 N N . GLN A 1 112 ? -3.578 19.375 -4.207 1 93.31 112 GLN A N 1
ATOM 830 C CA . GLN A 1 112 ? -3.893 20.703 -3.707 1 93.31 112 GLN A CA 1
ATOM 831 C C . GLN A 1 112 ? -4.926 21.391 -4.594 1 93.31 112 GLN A C 1
ATOM 833 O O . GLN A 1 112 ? -5.883 22 -4.09 1 93.31 112 GLN A O 1
ATOM 838 N N . PHE A 1 113 ? -4.801 21.312 -5.855 1 90.06 113 PHE A N 1
ATOM 839 C CA . PHE A 1 113 ? -5.625 22.141 -6.73 1 90.06 113 PHE A CA 1
ATOM 840 C C . PHE A 1 113 ? -6.848 21.359 -7.207 1 90.06 113 PHE A C 1
ATOM 842 O O . PHE A 1 113 ? -7.906 21.938 -7.453 1 90.06 113 PHE A O 1
ATOM 849 N N . PHE A 1 114 ? -6.695 20.078 -7.277 1 85.06 114 PHE A N 1
ATOM 850 C CA . PHE A 1 114 ? -7.84 19.297 -7.699 1 85.06 114 PHE A CA 1
ATOM 851 C C . PHE A 1 114 ? -8.5 18.609 -6.508 1 85.06 114 PHE A C 1
ATOM 853 O O . PHE A 1 114 ? -9.469 17.859 -6.668 1 85.06 114 PHE A O 1
ATOM 860 N N . LYS A 1 115 ? -7.852 18.781 -5.359 1 86.62 115 LYS A N 1
ATOM 861 C CA . LYS A 1 115 ? -8.391 18.344 -4.078 1 86.62 115 LYS A CA 1
ATOM 862 C C . LYS A 1 115 ? -8.578 16.828 -4.047 1 86.62 115 LYS A C 1
ATOM 864 O O . LYS A 1 115 ? -9.578 16.328 -3.527 1 86.62 115 LYS A O 1
ATOM 869 N N . VAL A 1 116 ? -7.648 16.172 -4.758 1 85.06 116 VAL A N 1
ATOM 870 C CA . VAL A 1 116 ? -7.625 14.719 -4.691 1 85.06 116 VAL A CA 1
ATOM 871 C C . VAL A 1 116 ? -7.02 14.273 -3.361 1 85.06 116 VAL A C 1
ATOM 873 O O . VAL A 1 116 ? -6.02 14.836 -2.908 1 85.06 116 VAL A O 1
ATOM 876 N N . GLN A 1 117 ? -7.672 13.289 -2.775 1 85.44 117 GLN A N 1
ATOM 877 C CA . GLN A 1 117 ? -7.113 12.742 -1.545 1 85.44 117 GLN A CA 1
ATOM 878 C C . GLN A 1 117 ? -5.703 12.203 -1.778 1 85.44 117 GLN A C 1
ATOM 880 O O . GLN A 1 117 ? -5.449 11.531 -2.779 1 85.44 117 GLN A O 1
ATOM 885 N N . PRO A 1 118 ? -4.777 12.508 -0.894 1 92.31 118 PRO A N 1
ATOM 886 C CA . PRO A 1 118 ? -3.375 12.117 -1.065 1 92.31 118 PRO A CA 1
ATOM 887 C C . PRO A 1 118 ? -3.215 10.625 -1.369 1 92.31 118 PRO A C 1
ATOM 889 O O . PRO A 1 118 ? -2.441 10.258 -2.256 1 92.31 118 PRO A O 1
ATOM 892 N N . PHE A 1 119 ? -3.963 9.828 -0.689 1 88.19 119 PHE A N 1
ATOM 893 C CA . PHE A 1 119 ? -3.857 8.383 -0.865 1 88.19 119 PHE A CA 1
ATOM 894 C C . PHE A 1 119 ? -4.172 7.992 -2.303 1 88.19 119 PHE A C 1
ATOM 896 O O . PHE A 1 119 ? -3.445 7.199 -2.906 1 88.19 119 PHE A O 1
ATOM 903 N N . ILE A 1 120 ? -5.152 8.523 -2.883 1 84.38 120 ILE A N 1
ATOM 904 C CA . ILE A 1 120 ? -5.613 8.188 -4.227 1 84.38 120 ILE A CA 1
ATOM 905 C C . ILE A 1 120 ? -4.625 8.719 -5.262 1 84.38 120 ILE A C 1
ATOM 907 O O . ILE A 1 120 ? -4.262 8.016 -6.207 1 84.38 120 ILE A O 1
ATOM 911 N N . ALA A 1 121 ? -4.258 9.992 -5.055 1 87.75 121 ALA A N 1
ATOM 912 C CA . ALA A 1 121 ? -3.33 10.633 -5.992 1 87.75 121 ALA A CA 1
ATOM 913 C C . ALA A 1 121 ? -2.031 9.836 -6.102 1 87.75 121 ALA A C 1
ATOM 915 O O . ALA A 1 121 ? -1.509 9.633 -7.199 1 87.75 121 ALA A O 1
ATOM 916 N N . THR A 1 122 ? -1.623 9.352 -4.965 1 92.44 122 THR A N 1
ATOM 917 C CA . THR A 1 122 ? -0.325 8.688 -4.977 1 92.44 122 THR A CA 1
ATOM 918 C C . THR A 1 122 ? -0.473 7.219 -5.359 1 92.44 122 THR A C 1
ATOM 920 O O . THR A 1 122 ? 0.486 6.59 -5.809 1 92.44 122 THR A O 1
ATOM 923 N N . LEU A 1 123 ? -1.627 6.672 -5.113 1 86.94 123 LEU A N 1
ATOM 924 C CA . LEU A 1 123 ? -1.892 5.348 -5.66 1 86.94 123 LEU A CA 1
ATOM 925 C C . LEU A 1 123 ? -1.85 5.367 -7.184 1 86.94 123 LEU A C 1
ATOM 927 O O . LEU A 1 123 ? -1.241 4.492 -7.809 1 86.94 123 LEU A O 1
ATOM 931 N N . ALA A 1 124 ? -2.543 6.348 -7.727 1 84.25 124 ALA A N 1
ATOM 932 C CA . ALA A 1 124 ? -2.479 6.527 -9.172 1 84.25 124 ALA A CA 1
ATOM 933 C C . ALA A 1 124 ? -1.036 6.711 -9.641 1 84.25 124 ALA A C 1
ATOM 935 O O . ALA A 1 124 ? -0.634 6.152 -10.664 1 84.25 124 ALA A O 1
ATOM 936 N N . GLY A 1 125 ? -0.292 7.516 -8.875 1 88.62 125 GLY A N 1
ATOM 937 C CA . GLY A 1 125 ? 1.117 7.711 -9.18 1 88.62 125 GLY A CA 1
ATOM 938 C C . GLY A 1 125 ? 1.921 6.426 -9.125 1 88.62 125 GLY A C 1
ATOM 939 O O . GLY A 1 125 ? 2.832 6.223 -9.938 1 88.62 125 GLY A O 1
ATOM 940 N N . MET A 1 126 ? 1.574 5.609 -8.18 1 90.38 126 MET A N 1
ATOM 941 C CA . MET A 1 126 ? 2.25 4.324 -8.031 1 90.38 126 MET A CA 1
ATOM 942 C C . MET A 1 126 ? 2.041 3.453 -9.266 1 90.38 126 MET A C 1
ATOM 944 O O . MET A 1 126 ? 2.996 2.893 -9.805 1 90.38 126 MET A O 1
ATOM 948 N N . PHE A 1 127 ? 0.812 3.375 -9.672 1 83.31 127 PHE A N 1
ATOM 949 C CA . PHE A 1 127 ? 0.5 2.553 -10.836 1 83.31 127 PHE A CA 1
ATOM 950 C C . PHE A 1 127 ? 1.146 3.127 -12.094 1 83.31 127 PHE A C 1
ATOM 952 O O . PHE A 1 127 ? 1.638 2.379 -12.945 1 83.31 127 PHE A O 1
ATOM 959 N N . PHE A 1 128 ? 1.146 4.414 -12.164 1 85 128 PHE A N 1
ATOM 960 C CA . PHE A 1 128 ? 1.75 5.082 -13.312 1 85 128 PHE A CA 1
ATOM 961 C C . PHE A 1 128 ? 3.248 4.805 -13.367 1 85 128 PHE A C 1
ATOM 963 O O . PHE A 1 128 ? 3.768 4.387 -14.406 1 85 128 PHE A O 1
ATOM 970 N N . ALA A 1 129 ? 3.879 5.078 -12.289 1 90.88 129 ALA A N 1
ATOM 971 C CA . ALA A 1 129 ? 5.328 4.902 -12.258 1 90.88 129 ALA A CA 1
ATOM 972 C C . ALA A 1 129 ? 5.715 3.445 -12.484 1 90.88 129 ALA A C 1
ATOM 974 O O . ALA A 1 129 ? 6.66 3.154 -13.227 1 90.88 129 ALA A O 1
ATOM 975 N N . ARG A 1 130 ? 5.055 2.561 -11.891 1 88.56 130 ARG A N 1
ATOM 976 C CA . ARG A 1 130 ? 5.344 1.145 -12.086 1 88.56 130 ARG A CA 1
ATOM 977 C C . ARG A 1 130 ? 5.062 0.718 -13.516 1 88.56 130 ARG A C 1
ATOM 979 O O . ARG A 1 130 ? 5.82 -0.058 -14.102 1 88.56 130 ARG A O 1
ATOM 986 N N . GLY A 1 131 ? 3.938 1.163 -14.094 1 81.81 131 GLY A N 1
ATOM 987 C CA . GLY A 1 131 ? 3.656 0.911 -15.5 1 81.81 131 GLY A CA 1
ATOM 988 C C . GLY A 1 131 ? 4.734 1.438 -16.422 1 81.81 131 GLY A C 1
ATOM 989 O O . GLY A 1 131 ? 5.109 0.771 -17.391 1 81.81 131 GLY A O 1
ATOM 990 N N . ALA A 1 132 ? 5.254 2.59 -16.125 1 86.94 132 ALA A N 1
ATOM 991 C CA . ALA A 1 132 ? 6.312 3.193 -16.938 1 86.94 132 ALA A CA 1
ATOM 992 C C . ALA A 1 132 ? 7.586 2.35 -16.891 1 86.94 132 ALA A C 1
ATOM 994 O O . ALA A 1 132 ? 8.336 2.295 -17.859 1 86.94 132 ALA A O 1
ATOM 995 N N . CYS A 1 133 ? 7.844 1.727 -15.719 1 90.38 133 CYS A N 1
ATOM 996 C CA . CYS A 1 133 ? 8.984 0.826 -15.625 1 90.38 133 CYS A CA 1
ATOM 997 C C . CYS A 1 133 ? 8.891 -0.282 -16.672 1 90.38 133 CYS A C 1
ATOM 999 O O . CYS A 1 133 ? 9.875 -0.576 -17.359 1 90.38 133 CYS A O 1
ATOM 1001 N N . TYR A 1 134 ? 7.762 -0.768 -16.859 1 82 134 TYR A N 1
ATOM 1002 C CA . TYR A 1 134 ? 7.582 -1.908 -17.766 1 82 134 TYR A CA 1
ATOM 1003 C C . TYR A 1 134 ? 7.66 -1.476 -19.219 1 82 134 TYR A C 1
ATOM 1005 O O . TYR A 1 134 ? 7.945 -2.291 -20.094 1 82 134 TYR A O 1
ATOM 1013 N N . LEU A 1 135 ? 7.422 -0.184 -19.484 1 81.06 135 LEU A N 1
ATOM 1014 C CA . LEU A 1 135 ? 7.605 0.343 -20.828 1 81.06 135 LEU A CA 1
ATOM 1015 C C . LEU A 1 135 ? 9.086 0.401 -21.188 1 81.06 135 LEU A C 1
ATOM 1017 O O . LEU A 1 135 ? 9.438 0.326 -22.375 1 81.06 135 LEU A O 1
ATOM 1021 N N . ILE A 1 136 ? 9.844 0.491 -20.188 1 88.75 136 ILE A N 1
ATOM 1022 C CA . ILE A 1 136 ? 11.281 0.532 -20.406 1 88.75 136 ILE A CA 1
ATOM 1023 C C . ILE A 1 136 ? 11.812 -0.885 -20.609 1 88.75 136 ILE A C 1
ATOM 1025 O O . ILE A 1 136 ? 12.492 -1.164 -21.609 1 88.75 136 ILE A O 1
ATOM 1029 N N . SER A 1 137 ? 11.508 -1.772 -19.641 1 86.94 137 SER A N 1
ATOM 1030 C CA . SER A 1 137 ? 11.93 -3.164 -19.75 1 86.94 137 SER A CA 1
ATOM 1031 C C . SER A 1 137 ? 11.18 -4.051 -18.75 1 86.94 137 SER A C 1
ATOM 1033 O O . SER A 1 137 ? 10.891 -3.625 -17.641 1 86.94 137 SER A O 1
ATOM 1035 N N . ILE A 1 138 ? 10.961 -5.207 -19.078 1 79.5 138 ILE A N 1
ATOM 1036 C CA . ILE A 1 138 ? 10.352 -6.188 -18.188 1 79.5 138 ILE A CA 1
ATOM 1037 C C . ILE A 1 138 ? 11.438 -6.914 -17.391 1 79.5 138 ILE A C 1
ATOM 1039 O O . ILE A 1 138 ? 11.211 -7.348 -16.266 1 79.5 138 ILE A O 1
ATOM 1043 N N . ASP A 1 139 ? 12.594 -6.953 -18.062 1 83.88 139 ASP A N 1
ATOM 1044 C CA . ASP A 1 139 ? 13.719 -7.652 -17.453 1 83.88 139 ASP A CA 1
ATOM 1045 C C . ASP A 1 139 ? 14.602 -6.688 -16.656 1 83.88 139 ASP A C 1
ATOM 1047 O O . ASP A 1 139 ? 14.539 -5.477 -16.875 1 83.88 139 ASP A O 1
ATOM 1051 N N . THR A 1 140 ? 15.305 -7.25 -15.797 1 91.62 140 THR A N 1
ATOM 1052 C CA . THR A 1 140 ? 16.328 -6.484 -15.078 1 91.62 140 THR A CA 1
ATOM 1053 C C . THR A 1 140 ? 17.375 -5.953 -16.047 1 91.62 140 THR A C 1
ATOM 1055 O O . THR A 1 140 ? 17.781 -6.648 -16.984 1 91.62 140 THR A O 1
ATOM 1058 N N . ILE A 1 141 ? 17.734 -4.734 -15.883 1 95.38 141 ILE A N 1
ATOM 1059 C CA . ILE A 1 141 ? 18.828 -4.133 -16.625 1 95.38 141 ILE A CA 1
ATOM 1060 C C . ILE A 1 141 ? 20.031 -3.916 -15.711 1 95.38 141 ILE A C 1
ATOM 1062 O O . ILE A 1 141 ? 19.984 -3.092 -14.797 1 95.38 141 ILE A O 1
ATOM 1066 N N . ASN A 1 142 ? 21.047 -4.621 -15.977 1 95.5 142 ASN A N 1
ATOM 1067 C CA . ASN A 1 142 ? 22.25 -4.461 -15.172 1 95.5 142 ASN A CA 1
ATOM 1068 C C . ASN A 1 142 ? 23 -3.186 -15.547 1 95.5 142 ASN A C 1
ATOM 1070 O O . ASN A 1 142 ? 23.078 -2.82 -16.719 1 95.5 142 ASN A O 1
ATOM 1074 N N . ILE A 1 143 ? 23.562 -2.584 -14.57 1 96.12 143 ILE A N 1
ATOM 1075 C CA . ILE A 1 143 ? 24.359 -1.384 -14.781 1 96.12 143 ILE A CA 1
ATOM 1076 C C . ILE A 1 143 ? 25.844 -1.751 -14.82 1 96.12 143 ILE A C 1
ATOM 1078 O O . ILE A 1 143 ? 26.422 -2.154 -13.812 1 96.12 143 ILE A O 1
ATOM 1082 N N . GLU A 1 144 ? 26.406 -1.52 -16 1 94.56 144 GLU A N 1
ATOM 1083 C CA . GLU A 1 144 ? 27.797 -1.883 -16.188 1 94.56 144 GLU A CA 1
ATOM 1084 C C . GLU A 1 144 ? 28.688 -0.643 -16.312 1 94.56 144 GLU A C 1
ATOM 1086 O O . GLU A 1 144 ? 29.891 -0.752 -16.516 1 94.56 144 GLU A O 1
ATOM 1091 N N . ASN A 1 145 ? 28.141 0.466 -16.141 1 94.5 145 ASN A N 1
ATOM 1092 C CA . ASN A 1 145 ? 28.891 1.712 -16.234 1 94.5 145 ASN A CA 1
ATOM 1093 C C . ASN A 1 145 ? 29.984 1.775 -15.172 1 94.5 145 ASN A C 1
ATOM 1095 O O . ASN A 1 145 ? 29.734 1.545 -13.992 1 94.5 145 ASN A O 1
ATOM 1099 N N . ASP A 1 146 ? 31.109 2.164 -15.594 1 93.69 146 ASP A N 1
ATOM 1100 C CA . ASP A 1 146 ? 32.281 2.123 -14.734 1 93.69 146 ASP A CA 1
ATOM 1101 C C . ASP A 1 146 ? 32.156 3.107 -13.578 1 93.69 146 ASP A C 1
ATOM 1103 O O . ASP A 1 146 ? 32.562 2.803 -12.445 1 93.69 146 ASP A O 1
ATOM 1107 N N . TRP A 1 147 ? 31.656 4.207 -13.891 1 95 147 TRP A N 1
ATOM 1108 C CA . TRP A 1 147 ? 31.547 5.211 -12.844 1 95 147 TRP A CA 1
ATOM 1109 C C . TRP A 1 147 ? 30.609 4.742 -11.742 1 95 147 TRP A C 1
ATOM 1111 O O . TRP A 1 147 ? 30.922 4.883 -10.555 1 95 147 TRP A O 1
ATOM 1121 N N . TYR A 1 148 ? 29.516 4.199 -12.086 1 95.12 148 TYR A N 1
ATOM 1122 C CA . TYR A 1 148 ? 28.578 3.658 -11.117 1 95.12 148 TYR A CA 1
ATOM 1123 C C . TYR A 1 148 ? 29.203 2.537 -10.305 1 95.12 148 TYR A C 1
ATOM 1125 O O . TYR A 1 148 ? 29 2.447 -9.094 1 95.12 148 TYR A O 1
ATOM 1133 N N . ARG A 1 149 ? 29.953 1.739 -10.945 1 93.12 149 ARG A N 1
ATOM 1134 C CA . ARG A 1 149 ? 30.641 0.646 -10.258 1 93.12 149 ARG A CA 1
ATOM 1135 C C . ARG A 1 149 ? 31.672 1.18 -9.273 1 93.12 149 ARG A C 1
ATOM 1137 O O . ARG A 1 149 ? 31.781 0.674 -8.156 1 93.12 149 ARG A O 1
ATOM 1144 N N . ASP A 1 150 ? 32.344 2.162 -9.75 1 93.12 150 ASP A N 1
ATOM 1145 C CA . ASP A 1 150 ? 33.344 2.771 -8.883 1 93.12 150 ASP A CA 1
ATOM 1146 C C . ASP A 1 150 ? 32.719 3.365 -7.633 1 93.12 150 ASP A C 1
ATOM 1148 O O . ASP A 1 150 ? 33.25 3.215 -6.527 1 93.12 150 ASP A O 1
ATOM 1152 N N . VAL A 1 151 ? 31.656 4.039 -7.824 1 91.94 151 VAL A N 1
ATOM 1153 C CA . VAL A 1 151 ? 30.953 4.637 -6.699 1 91.94 151 VAL A CA 1
ATOM 1154 C C . VAL A 1 151 ? 30.438 3.541 -5.766 1 91.94 151 VAL A C 1
ATOM 1156 O O . VAL A 1 151 ? 30.516 3.668 -4.543 1 91.94 151 VAL A O 1
ATOM 1159 N N . SER A 1 152 ? 29.875 2.482 -6.344 1 88.62 152 SER A N 1
ATOM 1160 C CA . SER A 1 152 ? 29.344 1.358 -5.574 1 88.62 152 SER A CA 1
ATOM 1161 C C . SER A 1 152 ? 30.422 0.732 -4.699 1 88.62 152 SER A C 1
ATOM 1163 O O . SER A 1 152 ? 30.156 0.3 -3.578 1 88.62 152 SER A O 1
ATOM 1165 N N . MET A 1 153 ? 31.625 0.781 -5.215 1 86.19 153 MET A N 1
ATOM 1166 C CA . MET A 1 153 ? 32.719 0.105 -4.527 1 86.19 153 MET A CA 1
ATOM 1167 C C . MET A 1 153 ? 33.5 1.082 -3.648 1 86.19 153 MET A C 1
ATOM 1169 O O . MET A 1 153 ? 34.312 0.668 -2.818 1 86.19 153 MET A O 1
ATOM 1173 N N . ALA A 1 154 ? 33.188 2.287 -3.865 1 87.31 154 ALA A N 1
ATOM 1174 C CA . ALA A 1 154 ? 33.938 3.297 -3.117 1 87.31 154 ALA A CA 1
ATOM 1175 C C . ALA A 1 154 ? 33.656 3.197 -1.623 1 87.31 154 ALA A C 1
ATOM 1177 O O . ALA A 1 154 ? 32.5 3.049 -1.215 1 87.31 154 ALA A O 1
ATOM 1178 N N . ALA A 1 155 ? 34.688 2.98 -0.817 1 86.19 155 ALA A N 1
ATOM 1179 C CA . ALA A 1 155 ? 34.594 2.914 0.639 1 86.19 155 ALA A CA 1
ATOM 1180 C C . ALA A 1 155 ? 35.5 3.943 1.295 1 86.19 155 ALA A C 1
ATOM 1182 O O . ALA A 1 155 ? 36.656 4.141 0.86 1 86.19 155 ALA A O 1
ATOM 1183 N N . ILE A 1 156 ? 34.969 4.719 2.123 1 87.31 156 ILE A N 1
ATOM 1184 C CA . ILE A 1 156 ? 35.75 5.672 2.898 1 87.31 156 ILE A CA 1
ATOM 1185 C C . ILE A 1 156 ? 36.219 5.02 4.195 1 87.31 156 ILE A C 1
ATOM 1187 O O . ILE A 1 156 ? 35.406 4.68 5.059 1 87.31 156 ILE A O 1
ATOM 1191 N N . GLU A 1 157 ? 37.438 4.871 4.25 1 88.69 157 GLU A N 1
ATOM 1192 C CA . GLU A 1 157 ? 38 4.211 5.422 1 88.69 157 GLU A CA 1
ATOM 1193 C C . GLU A 1 157 ? 38.062 5.156 6.621 1 88.69 157 GLU A C 1
ATOM 1195 O O . GLU A 1 157 ? 38.438 6.32 6.488 1 88.69 157 GLU A O 1
ATOM 1200 N N . LEU A 1 158 ? 37.562 4.641 7.656 1 86.31 158 LEU A N 1
ATOM 1201 C CA . LEU A 1 158 ? 37.625 5.391 8.906 1 86.31 158 LEU A CA 1
ATOM 1202 C C . LEU A 1 158 ? 38.875 5.059 9.695 1 86.31 158 LEU A C 1
ATOM 1204 O O . LEU A 1 158 ? 39.5 4.031 9.461 1 86.31 158 LEU A O 1
ATOM 1208 N N . PRO A 1 159 ? 39.25 5.93 10.562 1 84.88 159 PRO A N 1
ATOM 1209 C CA . PRO A 1 159 ? 40.438 5.691 11.367 1 84.88 159 PRO A CA 1
ATOM 1210 C C . PRO A 1 159 ? 40.344 4.414 12.195 1 84.88 159 PRO A C 1
ATOM 1212 O O . PRO A 1 159 ? 41.375 3.814 12.531 1 84.88 159 PRO A O 1
ATOM 1215 N N . THR A 1 160 ? 39.281 3.949 12.5 1 84.5 160 THR A N 1
ATOM 1216 C CA . THR A 1 160 ? 39.062 2.762 13.32 1 84.5 160 THR A CA 1
ATOM 1217 C C . THR A 1 160 ? 39.25 1.492 12.492 1 84.5 160 THR A C 1
ATOM 1219 O O . THR A 1 160 ? 39.219 0.385 13.039 1 84.5 160 THR A O 1
ATOM 1222 N N . GLY A 1 161 ? 39.469 1.611 11.164 1 84.94 161 GLY A N 1
ATOM 1223 C CA . GLY A 1 161 ? 39.594 0.455 10.289 1 84.94 161 GLY A CA 1
ATOM 1224 C C . GLY A 1 161 ? 38.281 0.086 9.625 1 84.94 161 GLY A C 1
ATOM 1225 O O . GLY A 1 161 ? 38.25 -0.78 8.75 1 84.94 161 GLY A O 1
ATOM 1226 N N . ASP A 1 162 ? 37.25 0.722 10.07 1 87.94 162 ASP A N 1
ATOM 1227 C CA . ASP A 1 162 ? 35.938 0.491 9.477 1 87.94 162 ASP A CA 1
ATOM 1228 C C . ASP A 1 162 ? 35.75 1.353 8.234 1 87.94 162 ASP A C 1
ATOM 1230 O O . ASP A 1 162 ? 36.625 2.152 7.879 1 87.94 162 ASP A O 1
AT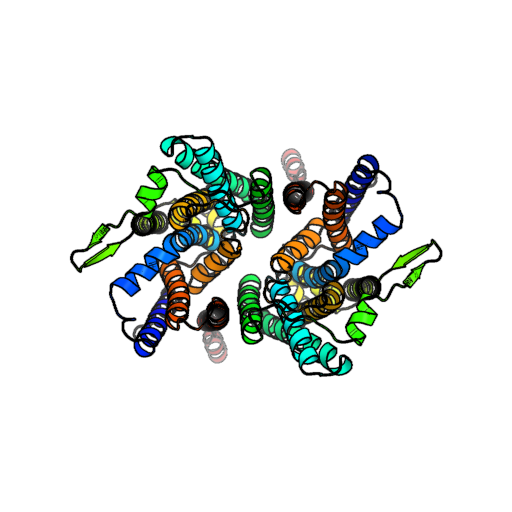OM 1234 N N . PHE A 1 163 ? 34.812 1.06 7.457 1 88 163 PHE A N 1
ATOM 1235 C CA . PHE A 1 163 ? 34.594 1.822 6.23 1 88 163 PHE A CA 1
ATOM 1236 C C . PHE A 1 163 ? 33.156 2.271 6.125 1 88 163 PHE A C 1
ATOM 1238 O O . PHE A 1 163 ? 32.25 1.669 6.73 1 88 163 PHE A O 1
ATOM 1245 N N . ILE A 1 164 ? 33 3.391 5.457 1 88.69 164 ILE A N 1
ATOM 1246 C CA . ILE A 1 164 ? 31.656 3.922 5.156 1 88.69 164 ILE A CA 1
ATOM 1247 C C . ILE A 1 164 ? 31.484 4.016 3.643 1 88.69 164 ILE A C 1
ATOM 1249 O O . ILE A 1 164 ? 32.438 4.219 2.904 1 88.69 164 ILE A O 1
ATOM 1253 N N . SER A 1 165 ? 30.312 3.779 3.209 1 90.12 165 SER A N 1
ATOM 1254 C CA . SER A 1 165 ? 30.016 3.891 1.785 1 90.12 165 SER A CA 1
ATOM 1255 C C . SER A 1 165 ? 29.578 5.305 1.422 1 90.12 165 SER A C 1
ATOM 1257 O O . SER A 1 165 ? 29.141 6.062 2.287 1 90.12 165 SER A O 1
ATOM 1259 N N . VAL A 1 166 ? 29.688 5.68 0.182 1 91.25 166 VAL A N 1
ATOM 1260 C CA . VAL A 1 166 ? 29.234 6.969 -0.342 1 91.25 166 VAL A CA 1
ATOM 1261 C C . VAL A 1 166 ? 27.75 7.137 -0.105 1 91.25 166 VAL A C 1
ATOM 1263 O O . VAL A 1 166 ? 27.266 8.25 0.151 1 91.25 166 VAL A O 1
ATOM 1266 N N . ASN A 1 167 ? 26.984 6.039 -0.147 1 93.31 167 ASN A N 1
ATOM 1267 C CA . ASN A 1 167 ? 25.531 6.059 0.066 1 93.31 167 ASN A CA 1
ATOM 1268 C C . ASN A 1 167 ? 25.188 6.594 1.451 1 93.31 167 ASN A C 1
ATOM 1270 O O . ASN A 1 167 ? 24.219 7.332 1.604 1 93.31 167 ASN A O 1
ATOM 1274 N N . VAL A 1 168 ? 25.984 6.254 2.42 1 93.44 168 VAL A N 1
ATOM 1275 C CA . VAL A 1 168 ? 25.734 6.691 3.789 1 93.44 168 VAL A CA 1
ATOM 1276 C C . VAL A 1 168 ? 25.969 8.195 3.898 1 93.44 168 VAL A C 1
ATOM 1278 O O . VAL A 1 168 ? 25.219 8.898 4.578 1 93.44 168 VAL A O 1
ATOM 1281 N N . LEU A 1 169 ? 26.984 8.656 3.254 1 93.88 169 LEU A N 1
ATOM 1282 C CA . LEU A 1 169 ? 27.281 10.086 3.262 1 93.88 169 LEU A CA 1
ATOM 1283 C C . LEU A 1 169 ? 26.125 10.875 2.65 1 93.88 169 LEU A C 1
ATOM 1285 O O . LEU A 1 169 ? 25.719 11.906 3.193 1 93.88 169 LEU A O 1
ATOM 1289 N N . ILE A 1 170 ? 25.625 10.391 1.53 1 95.25 170 ILE A N 1
ATOM 1290 C CA . ILE A 1 170 ? 24.5 11.047 0.879 1 95.25 170 ILE A CA 1
ATOM 1291 C C . ILE A 1 170 ? 23.297 11.07 1.823 1 95.25 170 ILE A C 1
ATOM 1293 O O . ILE A 1 170 ? 22.641 12.102 1.988 1 95.25 170 ILE A O 1
ATOM 1297 N N . PHE A 1 171 ? 23.062 9.922 2.469 1 96.56 171 PHE A N 1
ATOM 1298 C CA . PHE A 1 171 ? 21.953 9.781 3.4 1 96.56 171 PHE A CA 1
ATOM 1299 C C . PHE A 1 171 ? 22.094 10.766 4.555 1 96.56 171 PHE A C 1
ATOM 1301 O O . PHE A 1 171 ? 21.156 11.508 4.859 1 96.56 171 PHE A O 1
ATOM 1308 N N . VAL A 1 172 ? 23.203 10.867 5.215 1 95.25 172 VAL A N 1
ATOM 1309 C CA . VAL A 1 172 ? 23.422 11.711 6.391 1 95.25 172 VAL A CA 1
ATOM 1310 C C . VAL A 1 172 ? 23.297 13.18 6 1 95.25 172 VAL A C 1
ATOM 1312 O O . VAL A 1 172 ? 22.641 13.961 6.699 1 95.25 172 VAL A O 1
ATOM 1315 N N . VAL A 1 173 ? 23.938 13.531 4.891 1 95.88 173 VAL A N 1
ATOM 1316 C CA . VAL A 1 173 ? 23.844 14.914 4.426 1 95.88 173 VAL A CA 1
ATOM 1317 C C . VAL A 1 173 ? 22.391 15.289 4.172 1 95.88 173 VAL A C 1
ATOM 1319 O O . VAL A 1 173 ? 21.938 16.344 4.609 1 95.88 173 VAL A O 1
ATOM 1322 N N . PHE A 1 174 ? 21.672 14.414 3.57 1 95.56 174 PHE A N 1
ATOM 1323 C CA . PHE A 1 174 ? 20.297 14.719 3.211 1 95.56 174 PHE A CA 1
ATOM 1324 C C . PHE A 1 174 ? 19.406 14.719 4.445 1 95.56 174 PHE A C 1
ATOM 1326 O O . PHE A 1 174 ? 18.453 15.5 4.527 1 95.56 174 PHE A O 1
ATOM 1333 N N . ALA A 1 175 ? 19.688 13.82 5.371 1 96.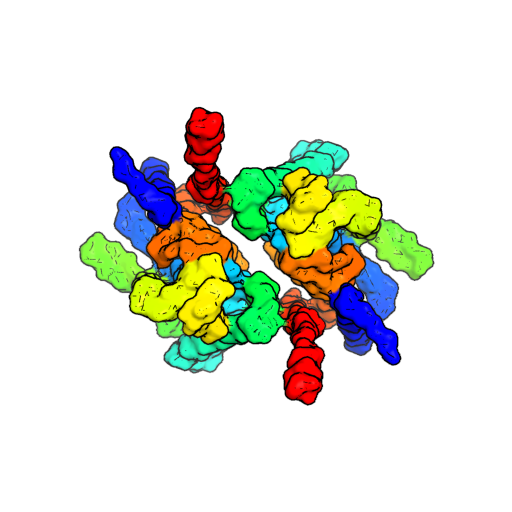81 175 ALA A N 1
ATOM 1334 C CA . ALA A 1 175 ? 18.953 13.828 6.641 1 96.81 175 ALA A CA 1
ATOM 1335 C C . ALA A 1 175 ? 19.156 15.148 7.371 1 96.81 175 ALA A C 1
ATOM 1337 O O . ALA A 1 175 ? 18.203 15.703 7.93 1 96.81 175 ALA A O 1
ATOM 1338 N N . ILE A 1 176 ? 20.359 15.68 7.336 1 97.12 176 ILE A N 1
ATOM 1339 C CA . ILE A 1 176 ? 20.672 16.953 7.98 1 97.12 176 ILE A CA 1
ATOM 1340 C C . ILE A 1 176 ? 19.938 18.078 7.258 1 97.12 176 ILE A C 1
ATOM 1342 O O . ILE A 1 176 ? 19.391 18.984 7.898 1 97.12 176 ILE A O 1
ATOM 1346 N N . VAL A 1 177 ? 19.922 18.016 5.957 1 96.62 177 VAL A N 1
ATOM 1347 C CA . VAL A 1 177 ? 19.219 19.031 5.168 1 96.62 177 VAL A CA 1
ATOM 1348 C C . VAL A 1 177 ? 17.719 18.969 5.48 1 96.62 177 VAL A C 1
ATOM 1350 O O . VAL A 1 177 ? 17.078 20.016 5.668 1 96.62 177 VAL A O 1
ATOM 1353 N N . GLY A 1 178 ? 17.188 17.75 5.492 1 97.19 178 GLY A N 1
ATOM 1354 C CA . GLY A 1 178 ? 15.773 17.609 5.844 1 97.19 178 GLY A CA 1
ATOM 1355 C C . GLY A 1 178 ? 15.453 18.125 7.234 1 97.19 178 GLY A C 1
ATOM 1356 O O . GLY A 1 178 ? 14.438 18.797 7.434 1 97.19 178 GLY A O 1
ATOM 1357 N N . TRP A 1 179 ? 16.359 17.797 8.172 1 97 179 TRP A N 1
ATOM 1358 C CA . TRP A 1 179 ? 16.203 18.281 9.539 1 97 179 TRP A CA 1
ATOM 1359 C C . TRP A 1 179 ? 16.234 19.797 9.586 1 97 179 TRP A C 1
ATOM 1361 O O . TRP A 1 179 ? 15.406 20.422 10.242 1 97 179 TRP A O 1
ATOM 1371 N N . TRP A 1 180 ? 17.172 20.375 8.883 1 97.38 180 TRP A N 1
ATOM 1372 C CA . TRP A 1 180 ? 17.312 21.812 8.828 1 97.38 180 TRP A CA 1
ATOM 1373 C C . TRP A 1 180 ? 16.094 22.469 8.188 1 97.38 180 TRP A C 1
ATOM 1375 O O . TRP A 1 180 ? 15.578 23.469 8.695 1 97.38 180 TRP A O 1
ATOM 1385 N N . LEU A 1 181 ? 15.578 21.938 7.09 1 96.88 181 LEU A N 1
ATOM 1386 C CA . LEU A 1 181 ? 14.406 22.453 6.395 1 96.88 181 LEU A CA 1
ATOM 1387 C C . LEU A 1 181 ? 13.188 22.453 7.309 1 96.88 181 LEU A C 1
ATOM 1389 O O . LEU A 1 181 ? 12.398 23.391 7.316 1 96.88 181 LEU A O 1
ATOM 1393 N N . LEU A 1 182 ? 13.07 21.391 8.047 1 96.38 182 LEU A N 1
ATOM 1394 C CA . LEU A 1 182 ? 11.891 21.203 8.875 1 96.38 182 LEU A CA 1
ATOM 1395 C C . LEU A 1 182 ? 11.945 22.094 10.109 1 96.38 182 LEU A C 1
ATOM 1397 O O . LEU A 1 182 ? 10.914 22.625 10.539 1 96.38 182 LEU A O 1
ATOM 1401 N N . ARG A 1 183 ? 13.148 22.344 10.664 1 94.94 183 ARG A N 1
ATOM 1402 C CA . ARG A 1 183 ? 13.266 22.984 11.969 1 94.94 183 ARG A CA 1
ATOM 1403 C C . ARG A 1 183 ? 13.523 24.469 11.828 1 94.94 183 ARG A C 1
ATOM 1405 O O . ARG A 1 183 ? 13.07 25.266 12.656 1 94.94 183 ARG A O 1
ATOM 1412 N N . PHE A 1 184 ? 14.117 24.906 10.703 1 96.75 184 PHE A N 1
ATOM 1413 C CA . PHE A 1 184 ? 14.648 26.25 10.734 1 96.75 184 PHE A CA 1
ATOM 1414 C C . PHE A 1 184 ? 14.062 27.094 9.609 1 96.75 184 PHE A C 1
ATOM 1416 O O . PHE A 1 184 ? 14.352 28.297 9.5 1 96.75 184 PHE A O 1
ATOM 1423 N N . THR A 1 185 ? 13.203 26.562 8.789 1 97.06 185 THR A N 1
ATOM 1424 C CA . THR A 1 185 ? 12.68 27.344 7.668 1 97.06 185 THR A CA 1
ATOM 1425 C C . THR A 1 185 ? 11.172 27.547 7.809 1 97.06 185 THR A C 1
ATOM 1427 O O . THR A 1 185 ? 10.523 26.891 8.617 1 97.06 185 THR A O 1
ATOM 1430 N N . ARG A 1 186 ? 10.695 28.531 7.012 1 95.88 186 ARG A N 1
ATOM 1431 C CA . ARG A 1 186 ? 9.258 28.812 6.973 1 95.88 186 ARG A CA 1
ATOM 1432 C C . ARG A 1 186 ? 8.492 27.625 6.379 1 95.88 186 ARG A C 1
ATOM 1434 O O . ARG A 1 186 ? 7.363 27.344 6.781 1 95.88 186 ARG A O 1
ATOM 1441 N N . PHE A 1 187 ? 9.188 26.984 5.539 1 97.38 187 PHE A N 1
ATOM 1442 C CA . PHE A 1 187 ? 8.594 25.797 4.926 1 97.38 187 PHE A CA 1
ATOM 1443 C C . PHE A 1 187 ? 8.258 24.75 5.98 1 97.38 187 PHE A C 1
ATOM 1445 O O . PHE A 1 187 ? 7.129 24.25 6.031 1 97.38 187 PHE A O 1
ATOM 1452 N N . GLY A 1 188 ? 9.172 24.438 6.824 1 97.31 188 GLY A N 1
ATOM 1453 C CA . GLY A 1 188 ? 8.945 23.469 7.887 1 97.31 188 GLY A CA 1
ATOM 1454 C C . GLY A 1 188 ? 7.848 23.875 8.852 1 97.31 188 GLY A C 1
ATOM 1455 O O . GLY A 1 188 ? 7.004 23.047 9.219 1 97.31 188 GLY A O 1
ATOM 1456 N N . ARG A 1 189 ? 7.836 25.125 9.188 1 96.31 189 ARG A N 1
ATOM 1457 C CA . ARG A 1 189 ? 6.812 25.625 10.094 1 96.31 189 ARG A CA 1
ATOM 1458 C C . ARG A 1 189 ? 5.422 25.5 9.477 1 96.31 189 ARG A C 1
ATOM 1460 O O . ARG A 1 189 ? 4.461 25.156 10.164 1 96.31 189 ARG A O 1
ATOM 1467 N N . THR A 1 190 ? 5.391 25.797 8.266 1 98 190 THR A N 1
ATOM 1468 C CA . THR A 1 190 ? 4.109 25.703 7.57 1 98 190 THR A CA 1
ATOM 1469 C C . THR A 1 190 ? 3.654 24.25 7.469 1 98 190 THR A C 1
ATOM 1471 O O . THR A 1 190 ? 2.459 23.953 7.559 1 98 190 THR A O 1
ATOM 1474 N N . VAL A 1 191 ? 4.613 23.312 7.281 1 98.06 191 VAL A N 1
ATOM 1475 C CA . VAL A 1 191 ? 4.293 21.891 7.211 1 98.06 191 VAL A CA 1
ATOM 1476 C C . VAL A 1 191 ? 3.654 21.438 8.523 1 98.06 191 VAL A C 1
ATOM 1478 O O . VAL A 1 191 ? 2.607 20.781 8.516 1 98.06 191 VAL A O 1
ATOM 1481 N N . TYR A 1 192 ? 4.207 21.844 9.656 1 97 192 TYR A N 1
ATOM 1482 C CA . TYR A 1 192 ? 3.664 21.484 10.961 1 97 192 TYR A CA 1
ATOM 1483 C C . TYR A 1 192 ? 2.285 22.094 11.164 1 97 192 TYR A C 1
ATOM 1485 O O . TYR A 1 192 ? 1.382 21.453 11.703 1 97 192 TYR A O 1
ATOM 1493 N N . ALA A 1 193 ? 2.119 23.297 10.719 1 97.25 193 ALA A N 1
ATOM 1494 C CA . ALA A 1 193 ? 0.849 24 10.898 1 97.25 193 ALA A CA 1
ATOM 1495 C C . ALA A 1 193 ? -0.262 23.328 10.094 1 97.25 193 ALA A C 1
ATOM 1497 O O . ALA A 1 193 ? -1.382 23.172 10.586 1 97.25 193 ALA A O 1
ATOM 1498 N N . ILE A 1 194 ? 0.084 22.938 8.891 1 97.44 194 ILE A N 1
ATOM 1499 C CA . ILE A 1 194 ? -0.887 22.25 8.047 1 97.44 194 ILE A CA 1
ATOM 1500 C C . ILE A 1 194 ? -1.321 20.953 8.711 1 97.44 194 ILE A C 1
ATOM 1502 O O . ILE A 1 194 ? -2.51 20.625 8.719 1 97.44 194 ILE A O 1
ATOM 1506 N N . GLY A 1 195 ? -0.327 20.25 9.219 1 95.75 195 GLY A N 1
ATOM 1507 C CA . GLY A 1 195 ? -0.615 18.984 9.883 1 95.75 195 GLY A CA 1
ATOM 1508 C C . GLY A 1 195 ? -1.5 19.141 11.102 1 95.75 195 GLY A C 1
ATOM 1509 O O . GLY A 1 195 ? -2.264 18.234 11.438 1 95.75 195 GLY A O 1
ATOM 1510 N N . GLY A 1 196 ? -1.367 20.203 11.805 1 93.19 196 GLY A N 1
ATOM 1511 C CA . GLY A 1 196 ? -2.248 20.484 12.93 1 93.19 196 GLY A CA 1
ATOM 1512 C C . GLY A 1 196 ? -3.67 20.797 12.516 1 93.19 196 GLY A C 1
ATOM 1513 O O . GLY A 1 196 ? -4.617 20.156 12.953 1 93.19 196 GLY A O 1
ATOM 1514 N N . SER A 1 197 ? -3.791 21.812 11.727 1 95.25 197 SER A N 1
ATOM 1515 C CA . SER A 1 197 ? -5.066 22.219 11.148 1 95.25 197 SER A CA 1
ATOM 1516 C C . SER A 1 197 ? -4.855 23.062 9.891 1 95.25 197 SER A C 1
ATOM 1518 O O . SER A 1 197 ? -4.414 24.203 9.977 1 95.25 197 SER A O 1
ATOM 1520 N N . GLU A 1 198 ? -5.289 22.469 8.867 1 94.69 198 GLU A N 1
ATOM 1521 C CA . GLU A 1 198 ? -5.125 23.203 7.617 1 94.69 198 GLU A CA 1
ATOM 1522 C C . GLU A 1 198 ? -5.914 24.5 7.633 1 94.69 198 GLU A C 1
ATOM 1524 O O . GLU A 1 198 ? -5.441 25.531 7.133 1 94.69 198 GLU A O 1
ATOM 1529 N N . GLN A 1 199 ? -7.086 24.438 8.18 1 93.69 199 GLN A N 1
ATOM 1530 C CA . GLN A 1 199 ? -7.93 25.625 8.266 1 93.69 199 GLN A CA 1
ATOM 1531 C C . GLN A 1 199 ? -7.266 26.719 9.109 1 93.69 199 GLN A C 1
ATOM 1533 O O . GLN A 1 199 ? -7.277 27.891 8.734 1 93.69 199 GLN A O 1
ATOM 1538 N N . SER A 1 200 ? -6.754 26.297 10.188 1 95 200 SER A N 1
ATOM 1539 C CA . SER A 1 200 ? -6.066 27.25 11.055 1 95 200 SER A CA 1
ATOM 1540 C C . SER A 1 200 ? -4.84 27.828 10.367 1 95 200 SER A C 1
ATOM 1542 O O . SER A 1 200 ? -4.555 29.031 10.492 1 95 200 SER A O 1
ATOM 1544 N N . ALA A 1 201 ? -4.152 26.984 9.641 1 96.75 201 ALA A N 1
ATOM 1545 C CA . ALA A 1 201 ? -2.977 27.453 8.914 1 96.75 201 ALA A CA 1
ATOM 1546 C C . ALA A 1 201 ? -3.355 28.516 7.879 1 96.75 201 ALA A C 1
ATOM 1548 O O . ALA A 1 201 ? -2.654 29.516 7.727 1 96.75 201 ALA A O 1
ATOM 1549 N N . LEU A 1 202 ? -4.449 28.297 7.223 1 95.31 202 LEU A N 1
ATOM 1550 C CA . LEU A 1 202 ? -4.938 29.25 6.23 1 95.31 202 LEU A CA 1
ATOM 1551 C C . LEU A 1 202 ? -5.316 30.578 6.883 1 95.31 202 LEU A C 1
ATOM 1553 O O . LEU A 1 202 ? -5 31.641 6.359 1 95.31 202 LEU A O 1
ATOM 1557 N N . LEU A 1 203 ? -5.953 30.469 7.992 1 94.62 203 LEU A N 1
ATOM 1558 C CA . LEU A 1 203 ? -6.387 31.656 8.719 1 94.62 203 LEU A CA 1
ATOM 1559 C C . LEU A 1 203 ? -5.188 32.469 9.227 1 94.62 203 LEU A C 1
ATOM 1561 O O . LEU A 1 203 ? -5.266 33.688 9.367 1 94.62 203 LEU A O 1
ATOM 1565 N N . MET A 1 204 ? -4.102 31.781 9.469 1 95.94 204 MET A N 1
ATOM 1566 C CA . MET A 1 204 ? -2.879 32.438 9.93 1 95.94 204 MET A CA 1
ATOM 1567 C C . MET A 1 204 ? -2.119 33.062 8.758 1 95.94 204 MET A C 1
ATOM 1569 O O . MET A 1 204 ? -1.086 33.688 8.961 1 95.94 204 MET A O 1
ATOM 1573 N N . GLY A 1 205 ? -2.594 32.906 7.508 1 95.69 205 GLY A N 1
ATOM 1574 C CA . GLY A 1 205 ? -1.997 33.531 6.336 1 95.69 205 GLY A CA 1
ATOM 1575 C C . GLY A 1 205 ? -0.803 32.75 5.797 1 95.69 205 GLY A C 1
ATOM 1576 O O . GLY A 1 205 ? 0.004 33.312 5.043 1 95.69 205 GLY A O 1
ATOM 1577 N N . LEU A 1 206 ? -0.673 31.547 6.176 1 96.5 206 LEU A N 1
ATOM 1578 C CA . LEU A 1 206 ? 0.447 30.75 5.695 1 96.5 206 LEU A CA 1
ATOM 1579 C C . LEU A 1 206 ? 0.198 30.266 4.273 1 96.5 206 LEU A C 1
ATOM 1581 O O . LEU A 1 206 ? -0.953 30.094 3.861 1 96.5 206 LEU A O 1
ATOM 1585 N N . PRO A 1 207 ? 1.239 30.062 3.502 1 97.56 207 PRO A N 1
ATOM 1586 C CA . PRO A 1 207 ? 1.069 29.625 2.111 1 97.56 207 PRO A CA 1
ATOM 1587 C C . PRO A 1 207 ? 0.801 28.125 1.982 1 97.56 207 PRO A C 1
ATOM 1589 O O . PRO A 1 207 ? 1.652 27.391 1.489 1 97.56 207 PRO A O 1
ATOM 1592 N N . VAL A 1 208 ? -0.343 27.766 2.305 1 97.06 208 VAL A N 1
ATOM 1593 C CA . VAL A 1 208 ? -0.737 26.359 2.371 1 97.06 208 VAL A CA 1
ATOM 1594 C C . VAL A 1 208 ? -0.676 25.75 0.977 1 97.06 208 VAL A C 1
ATOM 1596 O O . VAL A 1 208 ? -0.13 24.656 0.801 1 97.06 208 VAL A O 1
ATOM 1599 N N . ASN A 1 209 ? -1.127 26.438 -0.063 1 96.75 209 ASN A N 1
ATOM 1600 C CA . ASN A 1 209 ? -1.202 25.891 -1.413 1 96.75 209 ASN A CA 1
ATOM 1601 C C . ASN A 1 209 ? 0.18 25.531 -1.95 1 96.75 209 ASN A C 1
ATOM 1603 O O . ASN A 1 209 ? 0.409 24.391 -2.373 1 96.75 209 ASN A O 1
ATOM 1607 N N . ARG A 1 210 ? 1.006 26.469 -1.857 1 97.75 210 ARG A N 1
ATOM 1608 C CA . ARG A 1 210 ? 2.354 26.234 -2.369 1 97.75 210 ARG A CA 1
ATOM 1609 C C . ARG A 1 210 ? 3.086 25.188 -1.538 1 97.75 210 ARG A C 1
ATOM 1611 O O . ARG A 1 210 ? 3.855 24.391 -2.076 1 97.75 210 ARG A O 1
ATOM 1618 N N . THR A 1 211 ? 2.871 25.219 -0.275 1 98.31 211 THR A N 1
ATOM 1619 C CA . THR A 1 211 ? 3.578 24.297 0.619 1 98.31 211 THR A CA 1
ATOM 1620 C C . THR A 1 211 ? 3.17 22.859 0.352 1 98.31 211 THR A C 1
ATOM 1622 O O . THR A 1 211 ? 4.02 21.969 0.305 1 98.31 211 THR A O 1
ATOM 1625 N N . LYS A 1 212 ? 1.92 22.609 0.167 1 98 212 LYS A N 1
ATOM 1626 C CA . LYS A 1 212 ? 1.457 21.25 -0.109 1 98 212 LYS A CA 1
ATOM 1627 C C . LYS A 1 212 ? 2.062 20.719 -1.403 1 98 212 LYS A C 1
ATOM 1629 O O . LYS A 1 212 ? 2.49 19.562 -1.463 1 98 212 LYS A O 1
ATOM 1634 N N . VAL A 1 213 ? 2.1 21.578 -2.367 1 98.44 213 VAL A N 1
ATOM 1635 C CA . VAL A 1 213 ? 2.689 21.172 -3.639 1 98.44 213 VAL A CA 1
ATOM 1636 C C . VAL A 1 213 ? 4.176 20.875 -3.447 1 98.44 213 VAL A C 1
ATOM 1638 O O . VAL A 1 213 ? 4.68 19.859 -3.936 1 98.44 213 VAL A O 1
ATOM 1641 N N . LEU A 1 214 ? 4.816 21.688 -2.719 1 98.5 214 LEU A N 1
ATOM 1642 C CA . LEU A 1 214 ? 6.254 21.547 -2.512 1 98.5 214 LEU A CA 1
ATOM 1643 C C . LEU A 1 214 ? 6.574 20.312 -1.676 1 98.5 214 LEU A C 1
ATOM 1645 O O . LEU A 1 214 ? 7.617 19.688 -1.86 1 98.5 214 LEU A O 1
ATOM 1649 N N . ILE A 1 215 ? 5.688 19.953 -0.743 1 98.62 215 ILE A N 1
ATOM 1650 C CA . ILE A 1 215 ? 5.887 18.781 0.084 1 98.62 215 ILE A CA 1
ATOM 1651 C C . ILE A 1 215 ? 6.004 17.547 -0.806 1 98.62 215 ILE A C 1
ATOM 1653 O O . ILE A 1 215 ? 6.949 16.766 -0.672 1 98.62 215 ILE A O 1
ATOM 1657 N N . TYR A 1 216 ? 5.121 17.406 -1.747 1 98.62 216 TYR A N 1
ATOM 1658 C CA . TYR A 1 216 ? 5.125 16.234 -2.607 1 98.62 216 TYR A CA 1
ATOM 1659 C C . TYR A 1 216 ? 6.23 16.328 -3.654 1 98.62 216 TYR A C 1
ATOM 1661 O O . TYR A 1 216 ? 6.781 15.305 -4.078 1 98.62 216 TYR A O 1
ATOM 1669 N N . THR A 1 217 ? 6.566 17.547 -4.039 1 98.69 217 THR A N 1
ATOM 1670 C CA . THR A 1 217 ? 7.715 17.719 -4.918 1 98.69 217 THR A CA 1
ATOM 1671 C C . THR A 1 217 ? 9 17.281 -4.227 1 98.69 217 THR A C 1
ATOM 1673 O O . THR A 1 217 ? 9.812 16.562 -4.809 1 98.69 217 THR A O 1
ATOM 1676 N N . PHE A 1 218 ? 9.148 17.766 -3.008 1 98.38 218 PHE A N 1
ATOM 1677 C CA . PHE A 1 218 ? 10.312 17.391 -2.211 1 98.38 218 PHE A CA 1
ATOM 1678 C C . PHE A 1 218 ? 10.359 15.883 -1.996 1 98.38 218 PHE A C 1
ATOM 1680 O O . PHE A 1 218 ? 11.43 15.273 -2.086 1 98.38 218 PHE A O 1
ATOM 1687 N N . ASN A 1 219 ? 9.227 15.273 -1.697 1 98.38 219 ASN A N 1
ATOM 1688 C CA . ASN A 1 219 ? 9.148 13.828 -1.527 1 98.38 219 ASN A CA 1
ATOM 1689 C C . ASN A 1 219 ? 9.531 13.086 -2.809 1 98.38 219 ASN A C 1
ATOM 1691 O O . ASN A 1 219 ? 10.172 12.039 -2.758 1 98.38 219 ASN A O 1
ATOM 1695 N N . GLY A 1 220 ? 9.07 13.625 -3.953 1 98.5 220 GLY A N 1
ATOM 1696 C CA . GLY A 1 220 ? 9.508 13.07 -5.227 1 98.5 220 GLY A CA 1
ATOM 1697 C C . GLY A 1 220 ? 11.016 13.133 -5.414 1 98.5 220 GLY A C 1
ATOM 1698 O O . GLY A 1 220 ? 11.625 12.172 -5.879 1 98.5 220 GLY A O 1
ATOM 1699 N N . PHE A 1 221 ? 11.57 14.219 -5.043 1 98.62 221 PHE A N 1
ATOM 1700 C CA . PHE A 1 221 ? 13.016 14.383 -5.109 1 98.62 221 PHE A CA 1
ATOM 1701 C C . PHE A 1 221 ? 13.719 13.352 -4.234 1 98.62 221 PHE A C 1
ATOM 1703 O O . PHE A 1 221 ? 14.711 12.75 -4.648 1 98.62 221 PHE A O 1
ATOM 1710 N N . CYS A 1 222 ? 13.227 13.203 -3.045 1 98.12 222 CYS A N 1
ATOM 1711 C CA . CYS A 1 222 ? 13.773 12.203 -2.137 1 98.12 222 CYS A CA 1
ATOM 1712 C C . CYS A 1 222 ? 13.68 10.805 -2.74 1 98.12 222 CYS A C 1
ATOM 1714 O O . CYS A 1 222 ? 14.602 10 -2.611 1 98.12 222 CYS A O 1
ATOM 1716 N N . SER A 1 223 ? 12.555 10.5 -3.377 1 98.31 223 SER A N 1
ATOM 1717 C CA . SER A 1 223 ? 12.406 9.219 -4.047 1 98.31 223 SER A CA 1
ATOM 1718 C C . SER A 1 223 ? 13.445 9.039 -5.148 1 98.31 223 SER A C 1
ATOM 1720 O O . SER A 1 223 ? 13.992 7.949 -5.324 1 98.31 223 SER A O 1
ATOM 1722 N N . GLY A 1 224 ? 13.68 10.141 -5.844 1 98.62 224 GLY A N 1
ATOM 1723 C CA . GLY A 1 224 ? 14.719 10.109 -6.863 1 98.62 224 GLY A CA 1
ATOM 1724 C C . GLY A 1 224 ? 16.094 9.828 -6.301 1 98.62 224 GLY A C 1
ATOM 1725 O O . GLY A 1 224 ? 16.828 8.984 -6.828 1 98.62 224 GLY A O 1
ATOM 1726 N N . LEU A 1 225 ? 16.422 10.539 -5.277 1 98.38 225 LEU A N 1
ATOM 1727 C CA . LEU A 1 225 ? 17.719 10.367 -4.645 1 98.38 225 LEU A CA 1
ATOM 1728 C C . LEU A 1 225 ? 17.859 8.961 -4.066 1 98.38 225 LEU A C 1
ATOM 1730 O O . LEU A 1 225 ? 18.922 8.344 -4.18 1 98.38 225 LEU A O 1
ATOM 1734 N N . ALA A 1 226 ? 16.812 8.477 -3.42 1 98.19 226 ALA A N 1
ATOM 1735 C CA . ALA A 1 226 ? 16.812 7.109 -2.904 1 98.19 226 ALA A CA 1
ATOM 1736 C C . ALA A 1 226 ? 17.016 6.098 -4.031 1 98.19 226 ALA A C 1
ATOM 1738 O O . ALA A 1 226 ? 17.719 5.105 -3.855 1 98.19 226 ALA A O 1
ATOM 1739 N N . GLY A 1 227 ? 16.406 6.387 -5.168 1 98.06 227 GLY A N 1
ATOM 1740 C CA . GLY A 1 227 ? 16.578 5.52 -6.324 1 98.06 227 GLY A CA 1
ATOM 1741 C C . GLY A 1 227 ? 18.016 5.484 -6.824 1 98.06 227 GLY A C 1
ATOM 1742 O O . GLY A 1 227 ? 18.531 4.414 -7.148 1 98.06 227 GLY A O 1
ATOM 1743 N N . ILE A 1 228 ? 18.609 6.621 -6.871 1 97.56 228 ILE A N 1
ATOM 1744 C CA . ILE A 1 228 ? 20 6.715 -7.309 1 97.56 228 ILE A CA 1
ATOM 1745 C C . ILE A 1 228 ? 20.906 5.938 -6.348 1 97.56 228 ILE A C 1
ATOM 1747 O O . ILE A 1 228 ? 21.734 5.141 -6.777 1 97.56 228 ILE A O 1
ATOM 1751 N N . VAL A 1 229 ? 20.719 6.152 -5.086 1 96.62 229 VAL A N 1
ATOM 1752 C CA . VAL A 1 229 ? 21.5 5.465 -4.07 1 96.62 229 VAL A CA 1
ATOM 1753 C C . VAL A 1 229 ? 21.266 3.957 -4.168 1 96.62 229 VAL A C 1
ATOM 1755 O O . VAL A 1 229 ? 22.188 3.166 -3.979 1 96.62 229 VAL A O 1
ATOM 1758 N N . PHE A 1 230 ? 20.062 3.598 -4.512 1 95.75 230 PHE A N 1
ATOM 1759 C CA . PHE A 1 230 ? 19.734 2.186 -4.668 1 95.75 230 PHE A CA 1
ATOM 1760 C C . PHE A 1 230 ? 20.469 1.585 -5.859 1 95.75 230 PHE A C 1
ATOM 1762 O O . PHE A 1 230 ? 20.891 0.428 -5.816 1 95.75 230 PHE A O 1
ATOM 1769 N N . THR A 1 231 ? 20.641 2.348 -6.898 1 95.44 231 THR A N 1
ATOM 1770 C CA . THR A 1 231 ? 21.359 1.846 -8.062 1 95.44 231 THR A CA 1
ATOM 1771 C C . THR A 1 231 ? 22.828 1.613 -7.738 1 95.44 231 THR A C 1
ATOM 1773 O O . THR A 1 231 ? 23.469 0.715 -8.297 1 95.44 231 THR A O 1
ATOM 1776 N N . PHE A 1 232 ? 23.375 2.441 -6.852 1 93.69 232 PHE A N 1
ATOM 1777 C CA . PHE A 1 232 ? 24.766 2.219 -6.426 1 93.69 232 PHE A CA 1
ATOM 1778 C C . PHE A 1 232 ? 24.875 0.92 -5.637 1 93.69 232 PHE A C 1
ATOM 1780 O O . PHE A 1 232 ? 25.922 0.255 -5.68 1 93.69 232 PHE A O 1
ATOM 1787 N N . TYR A 1 233 ? 23.828 0.627 -4.965 1 88.38 233 TYR A N 1
ATOM 1788 C CA . TYR A 1 233 ? 23.828 -0.54 -4.09 1 88.38 233 TYR A CA 1
ATOM 1789 C C . TYR A 1 233 ? 23.594 -1.817 -4.891 1 88.38 233 TYR A C 1
ATOM 1791 O O . TYR A 1 233 ? 24.297 -2.811 -4.703 1 88.38 233 TYR A O 1
ATOM 1799 N N . MET A 1 234 ? 22.672 -1.823 -5.855 1 90.19 234 MET A N 1
ATOM 1800 C CA . MET A 1 234 ? 22.25 -3.035 -6.559 1 90.19 234 MET A CA 1
ATOM 1801 C C . MET A 1 234 ? 22.859 -3.088 -7.957 1 90.19 234 MET A C 1
ATOM 1803 O O . MET A 1 234 ? 22.938 -4.156 -8.57 1 90.19 234 MET A O 1
ATOM 1807 N N . LEU A 1 235 ? 23.25 -2.021 -8.562 1 94.5 235 LEU A N 1
ATOM 1808 C CA . LEU A 1 235 ? 23.812 -1.884 -9.906 1 94.5 235 LEU A CA 1
ATOM 1809 C C . LEU A 1 235 ? 22.875 -2.496 -10.945 1 94.5 235 LEU A C 1
ATOM 1811 O O . LEU A 1 235 ? 23.328 -3.248 -11.812 1 94.5 235 LEU A O 1
ATOM 1815 N N . SER A 1 236 ? 21.625 -2.217 -10.797 1 95.56 236 SER A N 1
ATOM 1816 C CA . SER A 1 236 ? 20.641 -2.688 -11.758 1 95.56 236 SER A CA 1
ATOM 1817 C C . SER A 1 236 ? 19.344 -1.889 -11.648 1 95.56 236 SER A C 1
ATOM 1819 O O . SER A 1 236 ? 19.109 -1.197 -10.656 1 95.56 236 SER A O 1
ATOM 1821 N N . GLY A 1 237 ? 18.625 -1.882 -12.719 1 95.62 237 GLY A N 1
ATOM 1822 C CA . GLY A 1 237 ? 17.25 -1.426 -12.75 1 95.62 237 GLY A CA 1
ATOM 1823 C C . GLY A 1 237 ? 16.25 -2.553 -12.945 1 95.62 237 GLY A C 1
ATOM 1824 O O . GLY A 1 237 ? 16.5 -3.48 -13.719 1 95.62 237 GLY A O 1
ATOM 1825 N N . TYR A 1 238 ? 15.25 -2.539 -12.148 1 93.25 238 TYR A N 1
ATOM 1826 C CA . TYR A 1 238 ? 14.211 -3.562 -12.195 1 93.25 238 TYR A CA 1
ATOM 1827 C C . TYR A 1 238 ? 12.867 -2.994 -11.766 1 93.25 238 TYR A C 1
ATOM 1829 O O . TYR A 1 238 ? 12.789 -2.215 -10.812 1 93.25 238 TYR A O 1
ATOM 1837 N N . ALA A 1 239 ? 11.836 -3.404 -12.477 1 88.88 239 ALA A N 1
ATOM 1838 C CA . ALA A 1 239 ? 10.5 -2.854 -12.242 1 88.88 239 ALA A CA 1
ATOM 1839 C C . ALA A 1 239 ? 9.992 -3.213 -10.852 1 88.88 239 ALA A C 1
ATOM 1841 O O . ALA A 1 239 ? 9.203 -2.475 -10.266 1 88.88 239 ALA A O 1
ATOM 1842 N N . LEU A 1 240 ? 10.445 -4.293 -10.242 1 85.5 240 LEU A N 1
ATOM 1843 C CA . LEU A 1 240 ? 9.938 -4.762 -8.961 1 85.5 240 LEU A CA 1
ATOM 1844 C C . LEU A 1 240 ? 10.859 -4.344 -7.824 1 85.5 240 LEU A C 1
ATOM 1846 O O . LEU A 1 240 ? 10.648 -4.727 -6.672 1 85.5 240 LEU A O 1
ATOM 1850 N N . HIS A 1 241 ? 11.852 -3.51 -8.211 1 87.56 241 HIS A N 1
ATOM 1851 C CA . HIS A 1 241 ? 12.688 -2.967 -7.145 1 87.56 241 HIS A CA 1
ATOM 1852 C C . HIS A 1 241 ? 11.852 -2.166 -6.148 1 87.56 241 HIS A C 1
ATOM 1854 O O . HIS A 1 241 ? 10.938 -1.439 -6.539 1 87.56 241 HIS A O 1
ATOM 1860 N N . CYS A 1 242 ? 12.125 -2.297 -4.91 1 90.12 242 CYS A N 1
ATOM 1861 C CA . CYS A 1 242 ? 11.625 -1.455 -3.828 1 90.12 242 CYS A CA 1
ATOM 1862 C C . CYS A 1 242 ? 10.102 -1.449 -3.807 1 90.12 242 CYS A C 1
ATOM 1864 O O . CYS A 1 242 ? 9.484 -0.411 -3.564 1 90.12 242 CYS A O 1
ATOM 1866 N N . LYS A 1 243 ? 9.477 -2.568 -4.086 1 85.81 243 LYS A N 1
ATOM 1867 C CA . LYS A 1 243 ? 8.023 -2.695 -4.168 1 85.81 243 LYS A CA 1
ATOM 1868 C C . LYS A 1 243 ? 7.363 -2.371 -2.832 1 85.81 243 LYS A C 1
ATOM 1870 O O . LYS A 1 243 ? 6.266 -1.81 -2.795 1 85.81 243 LYS A O 1
ATOM 1875 N N . ASP A 1 244 ? 8.016 -2.6 -1.704 1 83.69 244 ASP A N 1
ATOM 1876 C CA . ASP A 1 244 ? 7.426 -2.391 -0.386 1 83.69 244 ASP A CA 1
ATOM 1877 C C . ASP A 1 244 ? 8.062 -1.199 0.323 1 83.69 244 ASP A C 1
ATOM 1879 O O . ASP A 1 244 ? 7.859 -1 1.521 1 83.69 244 ASP A O 1
ATOM 1883 N N . LEU A 1 245 ? 8.773 -0.425 -0.442 1 89.56 245 LEU A N 1
ATOM 1884 C CA . LEU A 1 245 ? 9.562 0.638 0.177 1 89.56 245 LEU A CA 1
ATOM 1885 C C . LEU A 1 245 ? 8.656 1.671 0.835 1 89.56 245 LEU A C 1
ATOM 1887 O O . LEU A 1 245 ? 8.969 2.186 1.91 1 89.56 245 LEU A O 1
ATOM 1891 N N . HIS A 1 246 ? 7.559 1.966 0.155 1 93.25 246 HIS A N 1
ATOM 1892 C CA . HIS A 1 246 ? 6.664 2.967 0.725 1 93.25 246 HIS A CA 1
ATOM 1893 C C . HIS A 1 246 ? 6.07 2.486 2.045 1 93.25 246 HIS A C 1
ATOM 1895 O O . HIS A 1 246 ? 5.902 3.275 2.977 1 93.25 246 HIS A O 1
ATOM 1901 N N . MET A 1 247 ? 5.793 1.256 2.145 1 88.56 247 MET A N 1
ATOM 1902 C CA . MET A 1 247 ? 5.266 0.718 3.396 1 88.56 247 MET A CA 1
ATOM 1903 C C . MET A 1 247 ? 6.336 0.725 4.484 1 88.56 247 MET A C 1
ATOM 1905 O O . MET A 1 247 ? 6.055 1.058 5.637 1 88.56 247 MET A O 1
ATOM 1909 N N . ASP A 1 248 ? 7.547 0.381 4.113 1 89.31 248 ASP A N 1
ATOM 1910 C CA . ASP A 1 248 ? 8.664 0.402 5.055 1 89.31 248 ASP A CA 1
ATOM 1911 C C . ASP A 1 248 ? 8.938 1.821 5.547 1 89.31 248 ASP A C 1
ATOM 1913 O O . ASP A 1 248 ? 9.188 2.035 6.734 1 89.31 248 ASP A O 1
ATOM 1917 N N . ALA A 1 249 ? 8.914 2.709 4.602 1 94.56 249 ALA A N 1
ATOM 1918 C CA . ALA A 1 249 ? 9.164 4.102 4.957 1 94.56 249 ALA A CA 1
ATOM 1919 C C . ALA A 1 249 ? 8.086 4.629 5.898 1 94.56 249 ALA A C 1
ATOM 1921 O O . ALA A 1 249 ? 8.391 5.309 6.883 1 94.56 249 ALA A O 1
ATOM 1922 N N . ILE A 1 250 ? 6.867 4.348 5.598 1 92.25 250 ILE A N 1
ATOM 1923 C CA . ILE A 1 250 ? 5.766 4.781 6.453 1 92.25 250 ILE A CA 1
ATOM 1924 C C . ILE A 1 250 ? 5.91 4.152 7.836 1 92.25 250 ILE A C 1
ATOM 1926 O O . ILE A 1 250 ? 5.797 4.84 8.852 1 92.25 250 ILE A O 1
ATOM 1930 N N . ALA A 1 251 ? 6.203 2.855 7.828 1 87.38 251 ALA A N 1
ATOM 1931 C CA . ALA A 1 251 ? 6.379 2.16 9.102 1 87.38 251 ALA A CA 1
ATOM 1932 C C . ALA A 1 251 ? 7.488 2.801 9.93 1 87.38 251 ALA A C 1
ATOM 1934 O O . ALA A 1 251 ? 7.328 3.025 11.133 1 87.38 251 ALA A O 1
ATOM 1935 N N . ALA A 1 252 ? 8.57 3.096 9.297 1 90.5 252 ALA A N 1
ATOM 1936 C CA . ALA A 1 252 ? 9.711 3.697 9.992 1 90.5 252 ALA A CA 1
ATOM 1937 C C . ALA A 1 252 ? 9.344 5.062 10.562 1 90.5 252 ALA A C 1
ATOM 1939 O O . ALA A 1 252 ? 9.664 5.367 11.711 1 90.5 252 ALA A O 1
ATOM 1940 N N . VAL A 1 253 ? 8.68 5.867 9.789 1 92.75 253 VAL A N 1
ATOM 1941 C CA . VAL A 1 253 ? 8.328 7.227 10.188 1 92.75 253 VAL A CA 1
ATOM 1942 C C . VAL A 1 253 ? 7.328 7.18 11.344 1 92.75 253 VAL A C 1
ATOM 1944 O O . VAL A 1 253 ? 7.457 7.93 12.312 1 92.75 253 VAL A O 1
ATOM 1947 N N . VAL A 1 254 ? 6.426 6.27 11.273 1 86.62 254 VAL A N 1
ATOM 1948 C CA . VAL A 1 254 ? 5.402 6.152 12.305 1 86.62 254 VAL A CA 1
ATOM 1949 C C . VAL A 1 254 ? 6.023 5.586 13.586 1 86.62 254 VAL A C 1
ATOM 1951 O O . VAL A 1 254 ? 5.762 6.082 14.68 1 86.62 254 VAL A O 1
ATOM 1954 N N . MET A 1 255 ? 6.844 4.613 13.367 1 85 255 MET A N 1
ATOM 1955 C CA . MET A 1 255 ? 7.551 4.055 14.516 1 85 255 MET A CA 1
ATOM 1956 C C . MET A 1 255 ? 8.492 5.086 15.125 1 85 255 MET A C 1
ATOM 1958 O O . MET A 1 255 ? 8.852 4.98 16.297 1 85 255 MET A O 1
ATOM 1962 N N . GLY A 1 256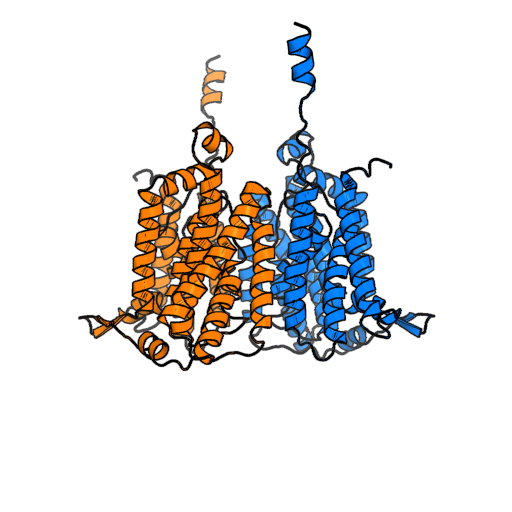 ? 8.867 6 14.32 1 87.25 256 GLY A N 1
ATOM 1963 C CA . GLY A 1 256 ? 9.742 7.066 14.781 1 87.25 256 GLY A CA 1
ATOM 1964 C C . GLY A 1 256 ? 9.023 8.133 15.578 1 87.25 256 GLY A C 1
ATOM 1965 O O . GLY A 1 256 ? 9.648 9.055 16.109 1 87.25 256 GLY A O 1
ATOM 1966 N N . GLY A 1 257 ? 7.699 8.047 15.617 1 83.62 257 GLY A N 1
ATOM 1967 C CA . GLY A 1 257 ? 6.957 8.953 16.469 1 83.62 257 GLY A CA 1
ATOM 1968 C C . GLY A 1 257 ? 6.129 9.969 15.703 1 83.62 257 GLY A C 1
ATOM 1969 O O . GLY A 1 257 ? 5.477 10.828 16.297 1 83.62 257 GLY A O 1
ATOM 1970 N N . THR A 1 258 ? 6.203 9.906 14.406 1 88.5 258 THR A N 1
ATOM 1971 C CA . THR A 1 258 ? 5.395 10.82 13.609 1 88.5 258 THR A CA 1
ATOM 1972 C C . THR A 1 258 ? 3.947 10.344 13.539 1 88.5 258 THR A C 1
ATOM 1974 O O . THR A 1 258 ? 3.688 9.172 13.258 1 88.5 258 THR A O 1
ATOM 1977 N N . LEU A 1 259 ? 3.018 11.234 13.859 1 85.69 259 LEU A N 1
ATOM 1978 C CA . LEU A 1 259 ? 1.602 10.883 13.844 1 85.69 259 LEU A CA 1
ATOM 1979 C C . LEU A 1 259 ? 1.038 10.961 12.422 1 85.69 259 LEU A C 1
ATOM 1981 O O . LEU A 1 259 ? 1.321 11.914 11.695 1 85.69 259 LEU A O 1
ATOM 1985 N N . LEU A 1 260 ? 0.188 10.055 12.078 1 84.44 260 LEU A N 1
ATOM 1986 C CA . LEU A 1 260 ? -0.4 10.023 10.742 1 84.44 260 LEU A CA 1
ATOM 1987 C C . LEU A 1 260 ? -1.424 11.148 10.578 1 84.44 260 LEU A C 1
ATOM 1989 O O . LEU A 1 260 ? -1.769 11.516 9.453 1 84.44 260 LEU A O 1
ATOM 1993 N N . THR A 1 261 ? -1.961 11.641 11.68 1 85.31 261 THR A N 1
ATOM 1994 C CA . THR A 1 261 ? -2.916 12.742 11.633 1 85.31 261 THR A CA 1
ATOM 1995 C C . THR A 1 261 ? -2.213 14.055 11.281 1 85.31 261 THR A C 1
ATOM 1997 O O . THR A 1 261 ? -2.867 15.047 10.953 1 85.31 261 THR A O 1
ATOM 2000 N N . GLY A 1 262 ? -0.889 14.031 11.391 1 89.88 262 GLY A N 1
ATOM 2001 C CA . GLY A 1 262 ? -0.113 15.211 11.047 1 89.88 262 GLY A CA 1
ATOM 2002 C C . GLY A 1 262 ? 0.218 16.078 12.25 1 89.88 262 GLY A C 1
ATOM 2003 O O . GLY A 1 262 ? -0.321 15.875 13.336 1 89.88 262 GLY A O 1
ATOM 2004 N N . GLY A 1 263 ? 1.19 16.953 12.117 1 92.62 263 GLY A N 1
ATOM 2005 C CA . GLY A 1 263 ? 1.462 18.016 13.07 1 92.62 263 GLY A CA 1
ATOM 2006 C C . GLY A 1 263 ? 2.523 17.641 14.094 1 92.62 263 GLY A C 1
ATOM 2007 O O . GLY A 1 263 ? 3.086 18.516 14.75 1 92.62 263 GLY A O 1
ATOM 2008 N N . VAL A 1 264 ? 2.791 16.344 14.258 1 90.56 264 VAL A N 1
ATOM 2009 C CA . VAL A 1 264 ? 3.781 15.938 15.25 1 90.56 264 VAL A CA 1
ATOM 2010 C C . VAL A 1 264 ? 4.754 14.938 14.633 1 90.56 264 VAL A C 1
ATOM 2012 O O . VAL A 1 264 ? 4.336 13.938 14.039 1 90.56 264 VAL A O 1
ATOM 2015 N N . GLY A 1 265 ? 6 15.18 14.805 1 91.44 265 GLY A N 1
ATOM 2016 C CA . GLY A 1 265 ? 7.035 14.289 14.297 1 91.44 265 GLY A CA 1
ATOM 2017 C C . GLY A 1 265 ? 8.383 14.977 14.141 1 91.44 265 GLY A C 1
ATOM 2018 O O . GLY A 1 265 ? 8.508 16.172 14.406 1 91.44 265 GLY A O 1
ATOM 2019 N N . SER A 1 266 ? 9.375 14.195 13.828 1 94.25 266 SER A N 1
ATOM 2020 C CA . SER A 1 266 ? 10.719 14.727 13.633 1 94.25 266 SER A CA 1
ATOM 2021 C C . SER A 1 266 ? 11.547 13.82 12.727 1 94.25 266 SER A C 1
ATOM 2023 O O . SER A 1 266 ? 11.258 12.633 12.602 1 94.25 266 SER A O 1
ATOM 2025 N N . ILE A 1 267 ? 12.523 14.461 12.125 1 96.25 267 ILE A N 1
ATOM 2026 C CA . ILE A 1 267 ? 13.422 13.703 11.258 1 96.25 267 ILE A CA 1
ATOM 2027 C C . ILE A 1 267 ? 14.25 12.727 12.094 1 96.25 267 ILE A C 1
ATOM 2029 O O . ILE A 1 267 ? 14.477 11.586 11.688 1 96.25 267 ILE A O 1
ATOM 2033 N N . GLY A 1 268 ? 14.672 13.164 13.25 1 93.81 268 GLY A N 1
ATOM 2034 C CA . GLY A 1 268 ? 15.414 12.289 14.141 1 93.81 268 GLY A CA 1
ATOM 2035 C C . GLY A 1 268 ? 14.664 11.016 14.492 1 93.81 268 GLY A C 1
ATOM 2036 O O . GLY A 1 268 ? 15.242 9.93 14.492 1 93.81 268 GLY A O 1
ATOM 2037 N N . GLY A 1 269 ? 13.422 11.188 14.82 1 91.44 269 GLY A N 1
ATOM 2038 C CA . GLY A 1 269 ? 12.602 10.016 15.086 1 91.44 269 GLY A CA 1
ATOM 2039 C C . GLY A 1 269 ? 12.5 9.078 13.906 1 91.44 269 GLY A C 1
ATOM 2040 O O . GLY A 1 269 ? 12.602 7.855 14.062 1 91.44 269 GLY A O 1
ATOM 2041 N N . SER A 1 270 ? 12.289 9.633 12.727 1 94.56 270 SER A N 1
ATOM 2042 C CA . SER A 1 270 ? 12.18 8.82 11.516 1 94.56 270 SER A CA 1
ATOM 2043 C C . SER A 1 270 ? 13.453 8.023 11.266 1 94.56 270 SER A C 1
ATOM 2045 O O . SER A 1 270 ? 13.391 6.859 10.875 1 94.56 270 SER A O 1
ATOM 2047 N N . ILE A 1 271 ? 14.562 8.648 11.492 1 94.69 271 ILE A N 1
ATOM 2048 C CA . ILE A 1 271 ? 15.836 7.969 11.297 1 94.69 271 ILE A CA 1
ATOM 2049 C C . ILE A 1 271 ? 15.969 6.824 12.305 1 94.69 271 ILE A C 1
ATOM 2051 O O . ILE A 1 271 ? 16.438 5.738 11.953 1 94.69 271 ILE A O 1
ATOM 2055 N N . MET A 1 272 ? 15.562 7.035 13.492 1 91.06 272 MET A N 1
ATOM 2056 C CA . MET A 1 272 ? 15.578 5.973 14.484 1 91.06 272 MET A CA 1
ATOM 2057 C C . MET A 1 272 ? 14.688 4.809 14.062 1 91.06 272 MET A C 1
ATOM 2059 O O . MET A 1 272 ? 15.023 3.646 14.289 1 91.06 272 MET A O 1
ATOM 2063 N N . GLY A 1 273 ? 13.539 5.207 13.508 1 90.19 273 GLY A N 1
ATOM 2064 C CA . GLY A 1 273 ? 12.664 4.172 12.969 1 90.19 273 GLY A CA 1
ATOM 2065 C C . GLY A 1 273 ? 13.336 3.324 11.906 1 90.19 273 GLY A C 1
ATOM 2066 O O . GLY A 1 273 ? 13.188 2.102 11.891 1 90.19 273 GLY A O 1
ATOM 2067 N N . VAL A 1 274 ? 14.039 3.941 11.047 1 93 274 VAL A N 1
ATOM 2068 C CA . VAL A 1 274 ? 14.773 3.244 10 1 93 274 VAL A CA 1
ATOM 2069 C C . VAL A 1 274 ? 15.812 2.312 10.617 1 93 274 VAL A C 1
ATOM 2071 O O . VAL A 1 274 ? 15.969 1.17 10.188 1 93 274 VAL A O 1
ATOM 2074 N N . LEU A 1 275 ? 16.453 2.791 11.641 1 90.75 275 LEU A N 1
ATOM 2075 C CA . LEU A 1 275 ? 17.5 2.004 12.289 1 90.75 275 LEU A CA 1
ATOM 2076 C C . LEU A 1 275 ? 16.891 0.806 13.016 1 90.75 275 LEU A C 1
ATOM 2078 O O . LEU A 1 275 ? 17.516 -0.256 13.094 1 90.75 275 LEU A O 1
ATOM 2082 N N . ILE A 1 276 ? 15.75 1.018 13.516 1 86.06 276 ILE A N 1
ATOM 2083 C CA . ILE A 1 276 ? 15.055 -0.101 14.148 1 86.06 276 ILE A CA 1
ATOM 2084 C C . ILE A 1 276 ? 14.766 -1.184 13.109 1 86.06 276 ILE A C 1
ATOM 2086 O O . ILE A 1 276 ? 15.062 -2.359 13.336 1 86.06 276 ILE A O 1
ATOM 2090 N N . LEU A 1 277 ? 14.258 -0.745 12.016 1 84.19 277 LEU A N 1
ATOM 2091 C CA . LEU A 1 277 ? 13.992 -1.688 10.938 1 84.19 277 LEU A CA 1
ATOM 2092 C C . LEU A 1 277 ? 15.281 -2.355 10.461 1 84.19 277 LEU A C 1
ATOM 2094 O O . LEU A 1 277 ? 15.305 -3.566 10.234 1 84.19 277 LEU A O 1
ATOM 2098 N N . GLY A 1 278 ? 16.312 -1.593 10.352 1 85.12 278 GLY A N 1
ATOM 2099 C CA . GLY A 1 278 ? 17.609 -2.123 9.953 1 85.12 278 GLY A CA 1
ATOM 2100 C C . GLY A 1 278 ? 18.172 -3.119 10.953 1 85.12 278 GLY A C 1
ATOM 2101 O O . GLY A 1 278 ? 18.766 -4.129 10.555 1 85.12 278 GLY A O 1
ATOM 2102 N N . THR A 1 279 ? 18 -2.83 12.188 1 83.75 279 THR A N 1
ATOM 2103 C CA . THR A 1 279 ? 18.5 -3.729 13.227 1 83.75 279 THR A CA 1
ATOM 2104 C C . THR A 1 279 ? 17.797 -5.078 13.156 1 83.75 279 THR A C 1
ATOM 2106 O O . THR A 1 279 ? 18.422 -6.125 13.297 1 83.75 279 THR A O 1
ATOM 2109 N N . ILE A 1 280 ? 16.578 -4.988 12.914 1 78.19 280 ILE A N 1
ATOM 2110 C CA . ILE A 1 280 ? 15.805 -6.223 12.781 1 78.19 280 ILE A CA 1
ATOM 2111 C C . ILE A 1 280 ? 16.359 -7.051 11.625 1 78.19 280 ILE A C 1
ATOM 2113 O O . ILE A 1 280 ? 16.594 -8.25 11.766 1 78.19 280 ILE A O 1
ATOM 2117 N N . GLN A 1 281 ? 16.578 -6.371 10.578 1 76.94 281 GLN A N 1
ATOM 2118 C CA . GLN A 1 281 ? 17.109 -7.047 9.398 1 76.94 281 GLN A CA 1
ATOM 2119 C C . GLN A 1 281 ? 18.5 -7.605 9.672 1 76.94 281 GLN A C 1
ATOM 2121 O O . GLN A 1 281 ? 18.844 -8.695 9.219 1 76.94 281 GLN A O 1
ATOM 2126 N N . THR A 1 282 ? 19.297 -6.863 10.438 1 77.94 282 THR A N 1
ATOM 2127 C CA . THR A 1 282 ? 20.656 -7.289 10.766 1 77.94 282 THR A CA 1
ATOM 2128 C C . THR A 1 282 ? 20.625 -8.516 11.672 1 77.94 282 THR A C 1
ATOM 2130 O O . THR A 1 282 ? 21.406 -9.453 11.477 1 77.94 282 THR A O 1
ATOM 2133 N N . ILE A 1 283 ? 19.844 -8.562 12.641 1 75.38 283 ILE A N 1
ATOM 2134 C CA . ILE A 1 283 ? 19.719 -9.688 13.562 1 75.38 283 ILE A CA 1
ATOM 2135 C C . ILE A 1 283 ? 19.359 -10.953 12.781 1 75.38 283 ILE A C 1
ATOM 2137 O O . ILE A 1 283 ? 19.922 -12.023 13.031 1 75.38 283 ILE A O 1
ATOM 2141 N N . ILE A 1 284 ? 18.609 -10.789 11.82 1 70 284 ILE A N 1
ATOM 2142 C CA . ILE A 1 284 ? 18.156 -11.922 11.023 1 70 284 ILE A CA 1
ATOM 2143 C C . ILE A 1 284 ? 19.297 -12.422 10.141 1 70 284 ILE A C 1
ATOM 2145 O O . ILE A 1 284 ? 19.484 -13.633 9.992 1 70 284 ILE A O 1
ATOM 2149 N N . ASN A 1 285 ? 20.016 -11.523 9.609 1 68.12 285 ASN A N 1
ATOM 2150 C CA . ASN A 1 285 ? 21.156 -11.891 8.766 1 68.12 285 ASN A CA 1
ATOM 2151 C C . ASN A 1 285 ? 22.234 -12.617 9.562 1 68.12 285 ASN A C 1
ATOM 2153 O O . ASN A 1 285 ? 22.891 -13.523 9.055 1 68.12 285 ASN A O 1
ATOM 2157 N N . PHE A 1 286 ? 22.438 -12.219 10.719 1 68.06 286 PHE A N 1
ATOM 2158 C CA . PHE A 1 286 ? 23.438 -12.852 11.578 1 68.06 286 PHE A CA 1
ATOM 2159 C C . PHE A 1 286 ? 23.031 -14.273 11.93 1 68.06 286 PHE A C 1
ATOM 2161 O O . PHE A 1 286 ? 23.875 -15.148 12.117 1 68.06 286 PHE A O 1
ATOM 2168 N N . GLN A 1 287 ? 21.844 -14.414 12.156 1 62 287 GLN A N 1
ATOM 2169 C CA . GLN A 1 287 ? 21.422 -15.766 12.492 1 62 287 GLN A CA 1
ATOM 2170 C C . GLN A 1 287 ? 21.656 -16.719 11.328 1 62 287 GLN A C 1
ATOM 2172 O O . GLN A 1 287 ? 21.797 -17.922 11.531 1 62 287 GLN A O 1
ATOM 2177 N N . GLY A 1 288 ? 22.266 -16.125 10.188 1 56.38 288 GLY A N 1
ATOM 2178 C CA . GLY A 1 288 ? 22.719 -16.875 9.039 1 56.38 288 GLY A CA 1
ATOM 2179 C C . GLY A 1 288 ? 21.688 -17.844 8.508 1 56.38 288 GLY A C 1
ATOM 2180 O O . GLY A 1 288 ? 21.656 -18.141 7.312 1 56.38 288 GLY A O 1
ATOM 2181 N N . THR A 1 289 ? 21.031 -18.594 9.438 1 48.62 289 THR A N 1
ATOM 2182 C CA . THR A 1 289 ? 20.109 -19.656 9.047 1 48.62 289 THR A CA 1
ATOM 2183 C C . THR A 1 289 ? 18.719 -19.078 8.789 1 48.62 289 THR A C 1
ATOM 2185 O O . THR A 1 289 ? 17.828 -19.781 8.289 1 48.62 289 THR A O 1
ATOM 2188 N N . LEU A 1 290 ? 18.547 -17.938 9.266 1 49 290 LEU A N 1
ATOM 2189 C CA . LEU A 1 290 ? 17.172 -17.484 9.258 1 49 290 LEU A CA 1
ATOM 2190 C C . LEU A 1 290 ? 16.859 -16.656 8.008 1 49 290 LEU A C 1
ATOM 2192 O O . LEU A 1 290 ? 17.547 -15.68 7.727 1 49 290 LEU A O 1
ATOM 2196 N N . SER A 1 291 ? 16.406 -17.219 7.008 1 51.81 291 SER A N 1
ATOM 2197 C CA . SER A 1 291 ? 15.961 -16.656 5.734 1 51.81 291 SER A CA 1
ATOM 2198 C C . SER A 1 291 ? 15.18 -15.359 5.945 1 51.81 291 SER A C 1
ATOM 2200 O O . SER A 1 291 ? 14.836 -15.008 7.078 1 51.81 291 SER A O 1
ATOM 2202 N N . SER A 1 292 ? 15.164 -14.445 4.941 1 52.47 292 SER A N 1
ATOM 2203 C CA . SER A 1 292 ? 14.469 -13.18 4.75 1 52.47 292 SER A CA 1
ATOM 2204 C C . SER A 1 292 ? 13.094 -13.203 5.402 1 52.47 292 SER A C 1
ATOM 2206 O O . SER A 1 292 ? 12.578 -12.164 5.824 1 52.47 292 SER A O 1
ATOM 2208 N N . TRP A 1 293 ? 12.633 -14.383 5.828 1 56.72 293 TRP A N 1
ATOM 2209 C CA . TRP A 1 293 ? 11.242 -14.477 6.273 1 56.72 293 TRP A CA 1
ATOM 2210 C C . TRP A 1 293 ? 11.117 -14.117 7.75 1 56.72 293 TRP A C 1
ATOM 2212 O O . TRP A 1 293 ? 10.117 -13.523 8.164 1 56.72 293 TRP A O 1
ATOM 2222 N N . TRP A 1 294 ? 12.148 -14.375 8.555 1 59.03 294 TRP A N 1
ATOM 2223 C CA . TRP A 1 294 ? 12.102 -14.016 9.969 1 59.03 294 TRP A CA 1
ATOM 2224 C C . TRP A 1 294 ? 12.031 -12.5 10.148 1 59.03 294 TRP A C 1
ATOM 2226 O O . TRP A 1 294 ? 11.359 -12.008 11.055 1 59.03 294 TRP A O 1
ATOM 2236 N N . THR A 1 295 ? 12.695 -11.898 9.25 1 58.41 295 THR A N 1
ATOM 2237 C CA . THR A 1 295 ? 12.727 -10.438 9.305 1 58.41 295 THR A CA 1
ATOM 2238 C C . THR A 1 295 ? 11.312 -9.867 9.211 1 58.41 295 THR A C 1
ATOM 2240 O O . THR A 1 295 ? 10.938 -9 10.008 1 58.41 295 THR A O 1
ATOM 2243 N N . ARG A 1 296 ? 10.617 -10.508 8.383 1 58.5 296 ARG A N 1
ATOM 2244 C CA . ARG A 1 296 ? 9.289 -9.938 8.172 1 58.5 296 ARG A CA 1
ATOM 2245 C C . ARG A 1 296 ? 8.383 -10.195 9.367 1 58.5 296 ARG A C 1
ATOM 2247 O O . ARG A 1 296 ? 7.605 -9.32 9.766 1 58.5 296 ARG A O 1
ATOM 2254 N N . ILE A 1 297 ? 8.609 -11.289 10.062 1 63.06 297 ILE A N 1
ATOM 2255 C CA . ILE A 1 297 ? 7.797 -11.641 11.227 1 63.06 297 ILE A CA 1
ATOM 2256 C C . ILE A 1 297 ? 8.117 -10.695 12.383 1 63.06 297 ILE A C 1
ATOM 2258 O O . ILE A 1 297 ? 7.215 -10.117 12.992 1 63.06 297 ILE A O 1
ATOM 2262 N N . VAL A 1 298 ? 9.359 -10.609 12.594 1 64.69 298 VAL A N 1
ATOM 2263 C CA . VAL A 1 298 ? 9.789 -9.805 13.734 1 64.69 298 VAL A CA 1
ATOM 2264 C C . VAL A 1 298 ? 9.422 -8.344 13.5 1 64.69 298 VAL A C 1
ATOM 2266 O O . VAL A 1 298 ? 8.938 -7.66 14.406 1 64.69 298 VAL A O 1
ATOM 2269 N N . VAL A 1 299 ? 9.492 -7.98 12.242 1 63.22 299 VAL A N 1
ATOM 2270 C CA . VAL A 1 299 ? 9.148 -6.602 11.914 1 63.22 299 VAL A CA 1
ATOM 2271 C C . VAL A 1 299 ? 7.656 -6.375 12.117 1 63.22 299 VAL A C 1
ATOM 2273 O O . VAL A 1 299 ? 7.25 -5.359 12.695 1 63.22 299 VAL A O 1
ATOM 2276 N N . GLY A 1 300 ? 6.922 -7.387 11.688 1 63.44 300 GLY A N 1
ATOM 2277 C CA . GLY A 1 300 ? 5.484 -7.27 11.875 1 63.44 300 GLY A CA 1
ATOM 2278 C C . GLY A 1 300 ? 5.082 -7.188 13.336 1 63.44 300 GLY A C 1
ATOM 2279 O O . GLY A 1 300 ? 4.293 -6.32 13.719 1 63.44 300 GLY A O 1
ATOM 2280 N N . ILE A 1 301 ? 5.695 -8.008 14.141 1 69.62 301 ILE A N 1
ATOM 2281 C CA . ILE A 1 301 ? 5.391 -8.047 15.57 1 69.62 301 ILE A CA 1
ATOM 2282 C C . ILE A 1 301 ? 5.867 -6.754 16.234 1 69.62 301 ILE A C 1
ATOM 2284 O O . ILE A 1 301 ? 5.152 -6.164 17.047 1 69.62 301 ILE A O 1
ATOM 2288 N N . LEU A 1 302 ? 7.004 -6.402 15.867 1 67.38 302 LEU A N 1
ATOM 2289 C CA . LEU A 1 302 ? 7.57 -5.211 16.484 1 67.38 302 LEU A CA 1
ATOM 2290 C C . LEU A 1 302 ? 6.789 -3.963 16.094 1 67.38 302 LEU A C 1
ATOM 2292 O O . LEU A 1 302 ? 6.512 -3.104 16.938 1 67.38 302 LEU A O 1
ATOM 2296 N N . ILE A 1 303 ? 6.465 -3.893 14.781 1 66.19 303 ILE A N 1
ATOM 2297 C CA . ILE A 1 303 ? 5.672 -2.756 14.328 1 66.19 303 ILE A CA 1
ATOM 2298 C C . ILE A 1 303 ? 4.348 -2.715 15.086 1 66.19 303 ILE A C 1
ATOM 2300 O O . ILE A 1 303 ? 3.928 -1.656 15.562 1 66.19 303 ILE A O 1
ATOM 2304 N N . PHE A 1 304 ? 3.812 -3.918 15.195 1 69.81 304 PHE A N 1
ATOM 2305 C CA . PHE A 1 304 ? 2.551 -4.016 15.922 1 69.81 304 PHE A CA 1
ATOM 2306 C C . PHE A 1 304 ? 2.721 -3.562 17.375 1 69.81 304 PHE A C 1
ATOM 2308 O O . PHE A 1 304 ? 1.91 -2.789 17.875 1 69.81 304 PHE A O 1
ATOM 2315 N N . ALA A 1 305 ? 3.732 -4.039 17.984 1 68.5 305 ALA A N 1
ATOM 2316 C CA . ALA A 1 305 ? 3.979 -3.682 19.375 1 68.5 305 ALA A CA 1
ATOM 2317 C C . ALA A 1 305 ? 4.223 -2.184 19.531 1 68.5 305 ALA A C 1
ATOM 2319 O O . ALA A 1 305 ? 3.707 -1.55 20.453 1 68.5 305 ALA A O 1
ATOM 2320 N N . PHE A 1 306 ? 4.906 -1.655 18.641 1 66.38 306 PHE A N 1
ATOM 2321 C CA . PHE A 1 306 ? 5.238 -0.237 18.703 1 66.38 306 PHE A CA 1
ATOM 2322 C C . PHE A 1 306 ? 3.998 0.618 18.484 1 66.38 306 PHE A C 1
ATOM 2324 O O . PHE A 1 306 ? 3.777 1.598 19.203 1 66.38 306 PHE A O 1
ATOM 2331 N N . ILE A 1 307 ? 3.35 0.243 17.5 1 64.75 307 ILE A N 1
ATOM 2332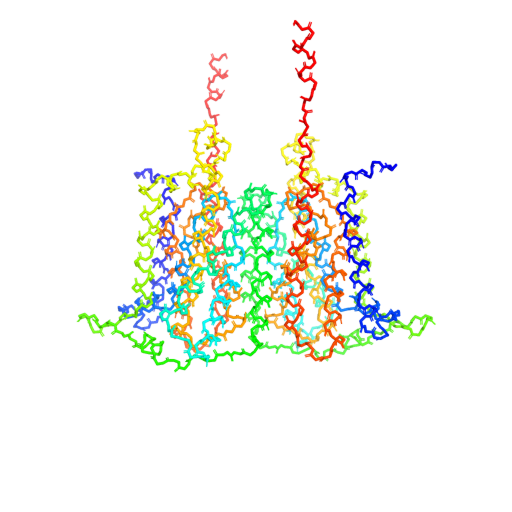 C CA . ILE A 1 307 ? 2.15 1.011 17.188 1 64.75 307 ILE A CA 1
ATOM 2333 C C . ILE A 1 307 ? 1.172 0.938 18.359 1 64.75 307 ILE A C 1
ATOM 2335 O O . ILE A 1 307 ? 0.571 1.946 18.734 1 64.75 307 ILE A O 1
ATOM 2339 N N . LEU A 1 308 ? 1.082 -0.283 18.906 1 65.69 308 LEU A N 1
ATOM 2340 C CA . LEU A 1 308 ? 0.19 -0.453 20.047 1 65.69 308 LEU A CA 1
ATOM 2341 C C . LEU A 1 308 ? 0.664 0.377 21.234 1 65.69 308 LEU A C 1
ATOM 2343 O O . LEU A 1 308 ? -0.147 1.003 21.922 1 65.69 308 LEU A O 1
ATOM 2347 N N . MET A 1 309 ? 1.87 0.349 21.453 1 65.31 309 MET A N 1
ATOM 2348 C CA . MET A 1 309 ? 2.441 1.118 22.547 1 65.31 309 MET A CA 1
ATOM 2349 C C . MET A 1 309 ? 2.221 2.613 22.344 1 65.31 309 MET A C 1
ATOM 2351 O O . MET A 1 309 ? 1.822 3.32 23.266 1 65.31 309 MET A O 1
ATOM 2355 N N . GLN A 1 310 ? 2.492 2.984 21.156 1 61.19 310 GLN A N 1
ATOM 2356 C CA . GLN A 1 310 ? 2.328 4.398 20.844 1 61.19 310 GLN A CA 1
ATOM 2357 C C . GLN A 1 310 ? 0.873 4.832 21 1 61.19 310 GLN A C 1
ATOM 2359 O O . GLN A 1 310 ? 0.595 5.934 21.484 1 61.19 310 GLN A O 1
ATOM 2364 N N . SER A 1 311 ? 0.064 4.016 20.562 1 61.06 311 SER A N 1
ATOM 2365 C CA . SER A 1 311 ? -1.36 4.316 20.656 1 61.06 311 SER A CA 1
ATOM 2366 C C . SER A 1 311 ? -1.807 4.43 22.109 1 61.06 311 SER A C 1
ATOM 2368 O O . SER A 1 311 ? -2.662 5.254 22.438 1 61.06 311 SER A O 1
ATOM 2370 N N . LEU A 1 312 ? -1.235 3.631 22.875 1 62.47 312 LEU A N 1
ATOM 2371 C CA . LEU A 1 312 ? -1.597 3.629 24.281 1 62.47 312 LEU A CA 1
ATOM 2372 C C . LEU A 1 312 ? -1.032 4.855 24.984 1 62.47 312 LEU A C 1
ATOM 2374 O O . LEU A 1 312 ? -1.643 5.371 25.938 1 62.47 312 LEU A O 1
ATOM 2378 N N . LEU A 1 313 ? 0.048 5.254 24.531 1 59.97 313 LEU A N 1
ATOM 2379 C CA . LEU A 1 313 ? 0.708 6.371 25.203 1 59.97 313 LEU A CA 1
ATOM 2380 C C . LEU A 1 313 ? 0.114 7.703 24.75 1 59.97 313 LEU A C 1
ATOM 2382 O O . LEU A 1 313 ? 0.145 8.68 25.5 1 59.97 313 LEU A O 1
ATOM 2386 N N . ASN A 1 314 ? -0.285 7.766 23.516 1 55.78 314 ASN A N 1
ATOM 2387 C CA . ASN A 1 314 ? -0.794 9.031 23 1 55.78 314 ASN A CA 1
ATOM 2388 C C . ASN A 1 314 ? -2.291 9.18 23.25 1 55.78 314 ASN A C 1
ATOM 2390 O O . ASN A 1 314 ? -2.947 10.031 22.656 1 55.78 314 ASN A O 1
ATOM 2394 N N . ARG A 1 315 ? -2.883 8.328 24.016 1 53.88 315 ARG A N 1
ATOM 2395 C CA . ARG A 1 315 ? -4.285 8.508 24.359 1 53.88 315 ARG A CA 1
ATOM 2396 C C . ARG A 1 315 ? -4.504 9.844 25.078 1 53.88 315 ARG A C 1
ATOM 2398 O O . ARG A 1 315 ? -3.713 10.219 25.938 1 53.88 315 ARG A O 1
ATOM 2405 N N . PRO A 1 316 ? -5.199 10.695 24.359 1 47.28 316 PRO A N 1
ATOM 2406 C CA . PRO A 1 316 ? -5.465 11.969 25.031 1 47.28 316 PRO A CA 1
ATOM 2407 C C . PRO A 1 316 ? -5.824 11.789 26.5 1 47.28 316 PRO A C 1
ATOM 2409 O O . PRO A 1 316 ? -6.488 10.812 26.875 1 47.28 316 PRO A O 1
ATOM 2412 N N . MET A 1 317 ? -4.996 12.188 27.312 1 39.84 317 MET A N 1
ATOM 2413 C CA . MET A 1 317 ? -5.359 12.273 28.734 1 39.84 317 MET A CA 1
ATOM 2414 C C . MET A 1 317 ? -6.77 12.828 28.891 1 39.84 317 MET A C 1
ATOM 2416 O O . MET A 1 317 ? -7.102 13.875 28.312 1 39.84 317 MET A O 1
ATOM 2420 N N . LYS A 1 318 ? -7.805 11.93 29.016 1 42.69 318 LYS A N 1
ATOM 2421 C CA . LYS A 1 318 ? -9.109 12.422 29.453 1 42.69 318 LYS A CA 1
ATOM 2422 C C . LYS A 1 318 ? -8.953 13.539 30.484 1 42.69 318 LYS A C 1
ATOM 2424 O O . LYS A 1 318 ? -8.352 13.344 31.531 1 42.69 318 LYS A O 1
ATOM 2429 N N . VAL A 1 319 ? -8.906 14.703 30 1 37.88 319 VAL A N 1
ATOM 2430 C CA . VAL A 1 319 ? -9.039 15.781 30.984 1 37.88 319 VAL A CA 1
ATOM 2431 C C . VAL A 1 319 ? -10.227 15.5 31.906 1 37.88 319 VAL A C 1
ATOM 2433 O O . VAL A 1 319 ? -11.375 15.469 31.453 1 37.88 319 VAL A O 1
ATOM 2436 N N . THR A 1 320 ? -10.164 14.57 32.75 1 40.75 320 THR A N 1
ATOM 2437 C CA . THR A 1 320 ? -11.156 14.547 33.812 1 40.75 320 THR A CA 1
ATOM 2438 C C . THR A 1 320 ? -11.414 15.961 34.344 1 40.75 320 THR A C 1
ATOM 2440 O O . THR A 1 320 ? -10.508 16.609 34.844 1 40.75 320 THR A O 1
ATOM 2443 N N . ASN A 1 321 ? -12.242 16.609 33.625 1 39.75 321 ASN A N 1
ATOM 2444 C CA . ASN A 1 321 ? -12.727 17.859 34.188 1 39.75 321 ASN A CA 1
ATOM 2445 C C . ASN A 1 321 ? -13.164 17.656 35.656 1 39.75 321 ASN A C 1
ATOM 2447 O O . ASN A 1 321 ? -14.281 17.203 35.906 1 39.75 321 ASN A O 1
ATOM 2451 N N . LYS A 1 322 ? -12.391 17.297 36.562 1 43.34 322 LYS A N 1
ATOM 2452 C CA . LYS A 1 322 ? -12.695 17.281 37.969 1 43.34 322 LYS A CA 1
ATOM 2453 C C . LYS A 1 322 ? -13.195 18.641 38.438 1 43.34 322 LYS A C 1
ATOM 2455 O O . LYS A 1 322 ? -13.602 18.812 39.594 1 43.34 322 LYS A O 1
ATOM 2460 N N . ASN A 1 323 ? -12.852 19.688 37.656 1 42.19 323 ASN A N 1
ATOM 2461 C CA . ASN A 1 323 ? -13.242 20.938 38.281 1 42.19 323 ASN A CA 1
ATOM 2462 C C . ASN A 1 323 ? -14.758 21.125 38.25 1 42.19 323 ASN A C 1
ATOM 2464 O O . ASN A 1 323 ? -15.273 22.109 38.781 1 42.19 323 ASN A O 1
ATOM 2468 N N . SER A 1 324 ? -15.461 20.281 37.375 1 44.62 324 SER A N 1
ATOM 2469 C CA . SER A 1 324 ? -16.891 20.609 37.406 1 44.62 324 SER A CA 1
ATOM 2470 C C . SER A 1 324 ? -17.562 20.031 38.625 1 44.62 324 SER A C 1
ATOM 2472 O O . SER A 1 324 ? -18.719 20.391 38.938 1 44.62 324 SER A O 1
ATOM 2474 N N . LYS A 1 325 ? -16.984 19.078 39.406 1 47.44 325 LYS A N 1
ATOM 2475 C CA . LYS A 1 325 ? -17.625 18.609 40.625 1 47.44 325 LYS A CA 1
ATOM 2476 C C . LYS A 1 325 ? -17.469 19.625 41.75 1 47.44 325 LYS A C 1
ATOM 2478 O O . LYS A 1 325 ? -18.219 19.609 42.719 1 47.44 325 LYS A O 1
ATOM 2483 N N . GLN A 1 326 ? -16.328 20.312 41.719 1 43.81 326 GLN A N 1
ATOM 2484 C CA . GLN A 1 326 ? -16.188 21.219 42.844 1 43.81 326 GLN A CA 1
ATOM 2485 C C . GLN A 1 326 ? -17.219 22.359 42.781 1 43.81 326 GLN A C 1
ATOM 2487 O O . GLN A 1 326 ? -17.609 22.922 43.781 1 43.81 326 GLN A O 1
ATOM 2492 N N . GLU A 1 327 ? -17.641 22.688 41.531 1 42.16 327 GLU A N 1
ATOM 2493 C CA . GLU A 1 327 ? -18.594 23.781 41.469 1 42.16 327 GLU A CA 1
ATOM 2494 C C . GLU A 1 327 ? -19.984 23.344 41.906 1 42.16 327 GLU A C 1
ATOM 2496 O O . GLU A 1 327 ? -20.781 24.141 42.406 1 42.16 327 GLU A O 1
ATOM 2501 N N . GLN A 1 328 ? -20.281 22.031 41.719 1 48 328 GLN A N 1
ATOM 2502 C CA . GLN A 1 328 ? -21.625 21.656 42.156 1 48 328 GLN A CA 1
ATOM 2503 C C . GLN A 1 328 ? -21.703 21.547 43.688 1 48 328 GLN A C 1
ATOM 2505 O O . GLN A 1 328 ? -22.781 21.719 44.25 1 48 328 GLN A O 1
ATOM 2510 N N . ASN A 1 329 ? -20.609 21.094 44.312 1 47.09 329 ASN A N 1
ATOM 2511 C CA . ASN A 1 329 ? -20.719 20.969 45.75 1 47.09 329 ASN A CA 1
ATOM 2512 C C . ASN A 1 329 ? -20.656 22.328 46.438 1 47.09 329 ASN A C 1
ATOM 2514 O O . ASN A 1 329 ? -20.891 22.438 47.656 1 47.09 329 ASN A O 1
ATOM 2518 N N . ALA A 1 330 ? -20.016 23.344 45.844 1 50.78 330 ALA A N 1
ATOM 2519 C CA . ALA A 1 330 ? -19.969 24.656 46.469 1 50.78 330 ALA A CA 1
ATOM 2520 C C . ALA A 1 330 ? -21.281 25.422 46.25 1 50.78 330 ALA A C 1
ATOM 2522 O O . ALA A 1 330 ? -21.5 26.469 46.844 1 50.78 330 ALA A O 1
ATOM 2523 N N . ALA A 1 331 ? -22.156 24.844 45.281 1 38.38 331 ALA A N 1
ATOM 2524 C CA . ALA A 1 331 ? -23.484 25.453 45.281 1 38.38 331 ALA A CA 1
ATOM 2525 C C . ALA A 1 331 ? -24.422 24.75 46.25 1 38.38 331 ALA A C 1
ATOM 2527 O O . ALA A 1 331 ? -24.422 23.516 46.344 1 38.38 331 ALA A O 1
ATOM 2528 N N . MET B 1 1 ? -32.656 17.438 -20.75 1 29.95 1 MET B N 1
ATOM 2529 C CA . MET B 1 1 ? -31.531 16.625 -20.312 1 29.95 1 MET B CA 1
ATOM 2530 C C . MET B 1 1 ? -31.562 16.406 -18.812 1 29.95 1 MET B C 1
ATOM 2532 O O . MET B 1 1 ? -31.484 17.359 -18.047 1 29.95 1 MET B O 1
ATOM 2536 N N . LYS B 1 2 ? -32.281 15.492 -18.328 1 37.81 2 LYS B N 1
ATOM 2537 C CA . LYS B 1 2 ? -32.625 15.273 -16.922 1 37.81 2 LYS B CA 1
ATOM 2538 C C . LYS B 1 2 ? -31.375 15.352 -16.031 1 37.81 2 LYS B C 1
ATOM 2540 O O . LYS B 1 2 ? -30.281 14.945 -16.453 1 37.81 2 LYS B O 1
ATOM 2545 N N . GLN B 1 3 ? -31.281 16.281 -15.148 1 43.84 3 GLN B N 1
ATOM 2546 C CA . GLN B 1 3 ? -30.266 16.531 -14.141 1 43.84 3 GLN B CA 1
ATOM 2547 C C . GLN B 1 3 ? -29.766 15.219 -13.523 1 43.84 3 GLN B C 1
ATOM 2549 O O . GLN B 1 3 ? -30.516 14.531 -12.828 1 43.84 3 GLN B O 1
ATOM 2554 N N . ILE B 1 4 ? -29.094 14.383 -14.312 1 49.16 4 ILE B N 1
ATOM 2555 C CA . ILE B 1 4 ? -28.484 13.195 -13.719 1 49.16 4 ILE B CA 1
ATOM 2556 C C . ILE B 1 4 ? -28.031 13.5 -12.297 1 49.16 4 ILE B C 1
ATOM 2558 O O . ILE B 1 4 ? -27.281 14.461 -12.07 1 49.16 4 ILE B O 1
ATOM 2562 N N . ASP B 1 5 ? -28.812 13.047 -11.336 1 57.06 5 ASP B N 1
ATOM 2563 C CA . ASP B 1 5 ? -28.547 13.242 -9.914 1 57.06 5 ASP B CA 1
ATOM 2564 C C . ASP B 1 5 ? -27.062 13.016 -9.594 1 57.06 5 ASP B C 1
ATOM 2566 O O . ASP B 1 5 ? -26.484 12.008 -10 1 57.06 5 ASP B O 1
ATOM 2570 N N . ARG B 1 6 ? -26.328 13.992 -9.383 1 59.19 6 ARG B N 1
ATOM 2571 C CA . ARG B 1 6 ? -24.906 14.094 -9.047 1 59.19 6 ARG B CA 1
ATOM 2572 C C . ARG B 1 6 ? -24.469 12.898 -8.203 1 59.19 6 ARG B C 1
ATOM 2574 O O . ARG B 1 6 ? -23.297 12.5 -8.242 1 59.19 6 ARG B O 1
ATOM 2581 N N . LYS B 1 7 ? -25.531 12.242 -7.625 1 61.28 7 LYS B N 1
ATOM 2582 C CA . LYS B 1 7 ? -25.188 11.125 -6.746 1 61.28 7 LYS B CA 1
ATOM 2583 C C . LYS B 1 7 ? -24.828 9.883 -7.551 1 61.28 7 LYS B C 1
ATOM 2585 O O . LYS B 1 7 ? -24.062 9.039 -7.086 1 61.28 7 LYS B O 1
ATOM 2590 N N . HIS B 1 8 ? -25.297 9.844 -8.797 1 69.31 8 HIS B N 1
ATOM 2591 C CA . HIS B 1 8 ? -25.094 8.641 -9.594 1 69.31 8 HIS B CA 1
ATOM 2592 C C . HIS B 1 8 ? -24.016 8.859 -10.656 1 69.31 8 HIS B C 1
ATOM 2594 O O . HIS B 1 8 ? -23.672 7.93 -11.398 1 69.31 8 HIS B O 1
ATOM 2600 N N . LEU B 1 9 ? -23.5 9.969 -10.688 1 72.88 9 LEU B N 1
ATOM 2601 C CA . LEU B 1 9 ? -22.578 10.344 -11.742 1 72.88 9 LEU B CA 1
ATOM 2602 C C . LEU B 1 9 ? -21.328 9.461 -11.711 1 72.88 9 LEU B C 1
ATOM 2604 O O . LEU B 1 9 ? -20.906 8.953 -12.75 1 72.88 9 LEU B O 1
ATOM 2608 N N . PRO B 1 10 ? -20.875 9.188 -10.516 1 71.94 10 PRO B N 1
ATOM 2609 C CA . PRO B 1 10 ? -19.672 8.344 -10.516 1 71.94 10 PRO B CA 1
ATOM 2610 C C . PRO B 1 10 ? -19.938 6.941 -11.055 1 71.94 10 PRO B C 1
ATOM 2612 O O . PRO B 1 10 ? -19.094 6.383 -11.766 1 71.94 10 PRO B O 1
ATOM 2615 N N . PHE B 1 11 ? -21.047 6.473 -10.805 1 76.88 11 PHE B N 1
ATOM 2616 C CA . PHE B 1 11 ? -21.406 5.141 -11.273 1 76.88 11 PHE B CA 1
ATOM 2617 C C . PHE B 1 11 ? -21.562 5.133 -12.789 1 76.88 11 PHE B C 1
ATOM 2619 O O . PHE B 1 11 ? -21.094 4.207 -13.461 1 76.88 11 PHE B O 1
ATOM 2626 N N . ILE B 1 12 ? -22.109 6.148 -13.312 1 78.81 12 ILE B N 1
ATOM 2627 C CA . ILE B 1 12 ? -22.344 6.25 -14.75 1 78.81 12 ILE B CA 1
ATOM 2628 C C . ILE B 1 12 ? -21.016 6.352 -15.484 1 78.81 12 ILE B C 1
ATOM 2630 O O . ILE B 1 12 ? -20.828 5.746 -16.547 1 78.81 12 ILE B O 1
ATOM 2634 N N . VAL B 1 13 ? -20.219 7.055 -14.891 1 75.62 13 VAL B N 1
ATOM 2635 C CA . VAL B 1 13 ? -18.906 7.227 -15.492 1 75.62 13 VAL B CA 1
ATOM 2636 C C . VAL B 1 13 ? -18.172 5.887 -15.523 1 75.62 13 VAL B C 1
ATOM 2638 O O . VAL B 1 13 ? -17.562 5.531 -16.531 1 75.62 13 VAL B O 1
ATOM 2641 N N . THR B 1 14 ? -18.312 5.184 -14.461 1 81 14 THR B N 1
ATOM 2642 C CA . THR B 1 14 ? -17.641 3.893 -14.367 1 81 14 THR B CA 1
ATOM 2643 C C . THR B 1 14 ? -18.203 2.91 -15.383 1 81 14 THR B C 1
ATOM 2645 O O . THR B 1 14 ? -17.453 2.23 -16.094 1 81 14 THR B O 1
ATOM 2648 N N . VAL B 1 15 ? -19.406 2.938 -15.516 1 84.62 15 VAL B N 1
ATOM 2649 C CA . VAL B 1 15 ? -20.062 2.029 -16.438 1 84.62 15 VAL B CA 1
ATOM 2650 C C . VAL B 1 15 ? -19.688 2.404 -17.875 1 84.62 15 VAL B C 1
ATOM 2652 O O . VAL B 1 15 ? -19.422 1.529 -18.703 1 84.62 15 VAL B O 1
ATOM 2655 N N . SER B 1 16 ? -19.703 3.637 -18.141 1 82.25 16 SER B N 1
ATOM 2656 C CA . SER B 1 16 ? -19.344 4.109 -19.484 1 82.25 16 SER B CA 1
ATOM 2657 C C . SER B 1 16 ? -17.906 3.734 -19.828 1 82.25 16 SER B C 1
ATOM 2659 O O . SER B 1 16 ? -17.625 3.307 -20.953 1 82.25 16 SER B O 1
ATOM 2661 N N . LEU B 1 17 ? -17.094 3.881 -18.844 1 77 17 LEU B N 1
ATOM 2662 C CA . LEU B 1 17 ? -15.688 3.529 -19.078 1 77 17 LEU B CA 1
ATOM 2663 C C . LEU B 1 17 ? -15.539 2.037 -19.344 1 77 17 LEU B C 1
ATOM 2665 O O . LEU B 1 17 ? -14.734 1.632 -20.188 1 77 17 LEU B O 1
ATOM 2669 N N . PHE B 1 18 ? -16.234 1.285 -18.641 1 84.69 18 PHE B N 1
ATOM 2670 C CA . PHE B 1 18 ? -16.203 -0.158 -18.859 1 84.69 18 PHE B CA 1
ATOM 2671 C C . PHE B 1 18 ? -16.656 -0.512 -20.266 1 84.69 18 PHE B C 1
ATOM 2673 O O . PHE B 1 18 ? -16.031 -1.319 -20.938 1 84.69 18 PHE B O 1
ATOM 2680 N N . ILE B 1 19 ? -17.672 0.16 -20.641 1 86.56 19 ILE B N 1
ATOM 2681 C CA . ILE B 1 19 ? -18.234 -0.121 -21.953 1 86.56 19 ILE B CA 1
ATOM 2682 C C . ILE B 1 19 ? -17.25 0.299 -23.031 1 86.56 19 ILE B C 1
ATOM 2684 O O . ILE B 1 19 ? -17.016 -0.442 -24 1 86.56 19 ILE B O 1
ATOM 2688 N N . VAL B 1 20 ? -16.703 1.406 -22.891 1 81.94 20 VAL B N 1
ATOM 2689 C CA . VAL B 1 20 ? -15.75 1.915 -23.875 1 81.94 20 VAL B CA 1
ATOM 2690 C C . VAL B 1 20 ? -14.539 0.99 -23.953 1 81.94 20 VAL B C 1
ATOM 2692 O O . VAL B 1 20 ? -14.086 0.634 -25.031 1 81.94 20 VAL B O 1
ATOM 2695 N N . MET B 1 21 ? -14.078 0.587 -22.812 1 80.25 21 MET B N 1
ATOM 2696 C CA . MET B 1 21 ? -12.891 -0.259 -22.766 1 80.25 21 MET B CA 1
ATOM 2697 C C . MET B 1 21 ? -13.18 -1.64 -23.344 1 80.25 21 MET B C 1
ATOM 2699 O O . MET B 1 21 ? -12.375 -2.178 -24.109 1 80.25 21 MET B O 1
ATOM 2703 N N . TYR B 1 22 ? -14.266 -2.133 -22.969 1 85.44 22 TYR B N 1
ATOM 2704 C CA . TYR B 1 22 ? -14.617 -3.461 -23.469 1 85.44 22 TYR B CA 1
ATOM 2705 C C . TYR B 1 22 ? -14.859 -3.445 -24.969 1 85.44 22 TYR B C 1
ATOM 2707 O O . TYR B 1 22 ? -14.469 -4.379 -25.672 1 85.44 22 TYR B O 1
ATOM 2715 N N . SER B 1 23 ? -15.438 -2.395 -25.438 1 86.69 23 SER B N 1
ATOM 2716 C CA . SER B 1 23 ? -15.656 -2.242 -26.875 1 86.69 23 SER B CA 1
ATOM 2717 C C . SER B 1 23 ? -14.344 -2.094 -27.625 1 86.69 23 SER B C 1
ATOM 2719 O O . SER B 1 23 ? -14.18 -2.645 -28.719 1 86.69 23 SER B O 1
ATOM 2721 N N . ALA B 1 24 ? -13.484 -1.39 -27.078 1 80.19 24 ALA B N 1
ATOM 2722 C CA . ALA B 1 24 ? -12.172 -1.229 -27.688 1 80.19 24 ALA B CA 1
ATOM 2723 C C . ALA B 1 24 ? -11.453 -2.572 -27.812 1 80.19 24 ALA B C 1
ATOM 2725 O O . ALA B 1 24 ? -10.82 -2.855 -28.844 1 80.19 24 ALA B O 1
ATOM 2726 N N . GLY B 1 25 ? -11.578 -3.35 -26.766 1 80.62 25 GLY B N 1
ATOM 2727 C CA . GLY B 1 25 ? -11.008 -4.688 -26.828 1 80.62 25 GLY B CA 1
ATOM 2728 C C . GLY B 1 25 ? -11.664 -5.566 -27.875 1 80.62 25 GLY B C 1
ATOM 2729 O O . GLY B 1 25 ? -10.984 -6.324 -28.562 1 80.62 25 GLY B O 1
ATOM 2730 N N . SER B 1 26 ? -12.891 -5.387 -27.984 1 83.88 26 SER B N 1
ATOM 2731 C CA . SER B 1 26 ? -13.633 -6.184 -28.953 1 83.88 26 SER B CA 1
ATOM 2732 C C . SER B 1 26 ? -13.266 -5.805 -30.391 1 83.88 26 SER B C 1
ATOM 2734 O O . SER B 1 26 ? -13.266 -6.652 -31.281 1 83.88 26 SER B O 1
ATOM 2736 N N . ILE B 1 27 ? -12.914 -4.602 -30.531 1 83.12 27 ILE B N 1
ATOM 2737 C CA . ILE B 1 27 ? -12.547 -4.117 -31.844 1 83.12 27 ILE B CA 1
ATOM 2738 C C . ILE B 1 27 ? -11.109 -4.512 -32.156 1 83.12 27 ILE B C 1
ATOM 2740 O O . ILE B 1 27 ? -10.789 -4.891 -33.281 1 83.12 27 ILE B O 1
ATOM 2744 N N . ALA B 1 28 ? -10.312 -4.523 -31.25 1 77.88 28 ALA B N 1
ATOM 2745 C CA . ALA B 1 28 ? -8.891 -4.762 -31.438 1 77.88 28 ALA B CA 1
ATOM 2746 C C . ALA B 1 28 ? -8.602 -6.246 -31.641 1 77.88 28 ALA B C 1
ATOM 2748 O O . ALA B 1 28 ? -7.664 -6.621 -32.344 1 77.88 28 ALA B O 1
ATOM 2749 N N . TYR B 1 29 ? -9.383 -7.062 -30.953 1 80.44 29 TYR B N 1
ATOM 2750 C CA . TYR B 1 29 ? -9.078 -8.492 -30.969 1 80.44 29 TYR B CA 1
ATOM 2751 C C . TYR B 1 29 ? -10.297 -9.305 -31.391 1 80.44 29 TYR B C 1
ATOM 2753 O O . TYR B 1 29 ? -11.383 -9.148 -30.828 1 80.44 29 TYR B O 1
ATOM 2761 N N . PRO B 1 30 ? -9.961 -10.133 -32.281 1 78.88 30 PRO B N 1
ATOM 2762 C CA . PRO B 1 30 ? -11.055 -11.008 -32.719 1 78.88 30 PRO B CA 1
ATOM 2763 C C . PRO B 1 30 ? -11.508 -11.969 -31.609 1 78.88 30 PRO B C 1
ATOM 2765 O O . PRO B 1 30 ? -10.688 -12.398 -30.797 1 78.88 30 PRO B O 1
ATOM 2768 N N . ASN B 1 31 ? -12.805 -12.305 -31.406 1 79.12 31 ASN B N 1
ATOM 2769 C CA . ASN B 1 31 ? -13.383 -13.258 -30.469 1 79.12 31 ASN B CA 1
ATOM 2770 C C . ASN B 1 31 ? -13.438 -12.688 -29.062 1 79.12 31 ASN B C 1
ATOM 2772 O O . ASN B 1 31 ? -13.711 -13.414 -28.094 1 79.12 31 ASN B O 1
ATOM 2776 N N . PHE B 1 32 ? -12.984 -11.422 -29.031 1 83.94 32 PHE B N 1
ATOM 2777 C CA . PHE B 1 32 ? -13.031 -10.781 -27.719 1 83.94 32 PHE B CA 1
ATOM 2778 C C . PHE B 1 32 ? -14.469 -10.672 -27.219 1 83.94 32 PHE B C 1
ATOM 2780 O O . PHE B 1 32 ? -14.711 -10.734 -26.016 1 83.94 32 PHE B O 1
ATOM 2787 N N . LEU B 1 33 ? -15.375 -10.586 -28.156 1 79.94 33 LEU B N 1
ATOM 2788 C CA . LEU B 1 33 ? -16.766 -10.406 -27.781 1 79.94 33 LEU B CA 1
ATOM 2789 C C . LEU B 1 33 ? -17.453 -11.75 -27.547 1 79.94 33 LEU B C 1
ATOM 2791 O O . LEU B 1 33 ? -18.656 -11.805 -27.281 1 79.94 33 LEU B O 1
ATOM 2795 N N . SER B 1 34 ? -16.844 -12.758 -27.188 1 83.31 34 SER B N 1
ATOM 2796 C CA . SER B 1 34 ? -17.469 -14.039 -26.891 1 83.31 34 SER B CA 1
ATOM 2797 C C . SER B 1 34 ? -17.984 -14.07 -25.453 1 83.31 34 SER B C 1
ATOM 2799 O O . SER B 1 34 ? -17.469 -13.359 -24.578 1 83.31 34 SER B O 1
ATOM 2801 N N . ILE B 1 35 ? -19 -14.797 -25.266 1 85.31 35 ILE B N 1
ATOM 2802 C CA . ILE B 1 35 ? -19.625 -14.938 -23.953 1 85.31 35 ILE B CA 1
ATOM 2803 C C . ILE B 1 35 ? -18.609 -15.523 -22.969 1 85.31 35 ILE B C 1
ATOM 2805 O O . ILE B 1 35 ? -18.578 -15.125 -21.797 1 85.31 35 ILE B O 1
ATOM 2809 N N . GLN B 1 36 ? -17.844 -16.328 -23.5 1 87.69 36 GLN B N 1
ATOM 2810 C CA . GLN B 1 36 ? -16.875 -16.969 -22.625 1 87.69 36 GLN B CA 1
ATOM 2811 C C . GLN B 1 36 ? -15.82 -15.977 -22.156 1 87.69 36 GLN B C 1
ATOM 2813 O O . GLN B 1 36 ? -15.375 -16.047 -21 1 87.69 36 GLN B O 1
ATOM 2818 N N . VAL B 1 37 ? -15.43 -15.148 -23.078 1 86.25 37 VAL B N 1
ATOM 2819 C CA . VAL B 1 37 ? -14.445 -14.141 -22.688 1 86.25 37 VAL B CA 1
ATOM 2820 C C . VAL B 1 37 ? -15.039 -13.242 -21.594 1 86.25 37 VAL B C 1
ATOM 2822 O O . VAL B 1 37 ? -14.352 -12.883 -20.641 1 86.25 37 VAL B O 1
ATOM 2825 N N . PHE B 1 38 ? -16.188 -12.938 -21.688 1 88.12 38 PHE B N 1
ATOM 2826 C CA . PHE B 1 38 ? -16.875 -12.125 -20.688 1 88.12 38 PHE B CA 1
ATOM 2827 C C . PHE B 1 38 ? -16.969 -12.875 -19.359 1 88.12 38 PHE B C 1
ATOM 2829 O O . PHE B 1 38 ? -16.734 -12.305 -18.297 1 88.12 38 PHE B O 1
ATOM 2836 N N . ILE B 1 39 ? -17.281 -14.125 -19.422 1 88 39 ILE B N 1
ATOM 2837 C CA . ILE B 1 39 ? -17.391 -14.953 -18.219 1 88 39 ILE B CA 1
ATOM 2838 C C . ILE B 1 39 ? -16.016 -15.117 -17.594 1 88 39 ILE B C 1
ATOM 2840 O O . ILE B 1 39 ? -15.891 -15.133 -16.359 1 88 39 ILE B O 1
ATOM 2844 N N . ASN B 1 40 ? -15.031 -15.156 -18.422 1 87.31 40 ASN B N 1
ATOM 2845 C CA . ASN B 1 40 ? -13.672 -15.312 -17.922 1 87.31 40 ASN B CA 1
ATOM 2846 C C . ASN B 1 40 ? -13.234 -14.102 -17.094 1 87.31 40 ASN B C 1
ATOM 2848 O O . ASN B 1 40 ? -12.391 -14.227 -16.203 1 87.31 40 ASN B O 1
ATOM 2852 N N . LEU B 1 41 ? -13.828 -12.992 -17.359 1 87.5 41 LEU B N 1
ATOM 2853 C CA . LEU B 1 41 ? -13.547 -11.812 -16.531 1 87.5 41 LEU B CA 1
ATOM 2854 C C . LEU B 1 41 ? -13.898 -12.07 -15.07 1 87.5 41 LEU B C 1
ATOM 2856 O O . LEU B 1 41 ? -13.172 -11.648 -14.172 1 87.5 41 LEU B O 1
ATOM 2860 N N . PHE B 1 42 ? -14.984 -12.766 -14.922 1 90.19 42 PHE B N 1
ATOM 2861 C CA . PHE B 1 42 ? -15.43 -13.062 -13.562 1 90.19 42 PHE B CA 1
ATOM 2862 C C . PHE B 1 42 ? -14.617 -14.195 -12.961 1 90.19 42 PHE B C 1
ATOM 2864 O O . PHE B 1 42 ? -14.273 -14.156 -11.773 1 90.19 42 PHE B O 1
ATOM 2871 N N . ILE B 1 43 ? -14.32 -15.203 -13.797 1 88.12 43 ILE B N 1
ATOM 2872 C CA . ILE B 1 43 ? -13.586 -16.359 -13.32 1 88.12 43 ILE B CA 1
ATOM 2873 C C . ILE B 1 43 ? -12.211 -15.938 -12.82 1 88.12 43 ILE B C 1
ATOM 2875 O O . ILE B 1 43 ? -11.805 -16.281 -11.703 1 88.12 43 ILE B O 1
ATOM 2879 N N . ASP B 1 44 ? -11.547 -15.023 -13.547 1 86.94 44 ASP B N 1
ATOM 2880 C CA . ASP B 1 44 ? -10.164 -14.648 -13.258 1 86.94 44 ASP B CA 1
ATOM 2881 C C . ASP B 1 44 ? -10.109 -13.609 -12.133 1 86.94 44 ASP B C 1
ATOM 2883 O O . ASP B 1 44 ? -9.047 -13.406 -11.531 1 86.94 44 ASP B O 1
ATOM 2887 N N . ASN B 1 45 ? -11.242 -12.961 -11.781 1 92 45 ASN B N 1
ATOM 2888 C CA . ASN B 1 45 ? -11.211 -11.867 -10.82 1 92 45 ASN B CA 1
ATOM 2889 C C . ASN B 1 45 ? -12.188 -12.094 -9.672 1 92 45 ASN B C 1
ATOM 2891 O O . ASN B 1 45 ? -12.602 -11.148 -9 1 92 45 ASN B O 1
ATOM 2895 N N . ALA B 1 46 ? -12.555 -13.367 -9.531 1 95 46 ALA B N 1
ATOM 2896 C CA . ALA B 1 46 ? -13.516 -13.68 -8.477 1 95 46 ALA B CA 1
ATOM 2897 C C . ALA B 1 46 ? -12.969 -13.297 -7.105 1 95 46 ALA B C 1
ATOM 2899 O O . ALA B 1 46 ? -13.672 -12.695 -6.297 1 95 46 ALA B O 1
ATOM 2900 N N . PHE B 1 47 ? -11.711 -13.633 -6.844 1 95.56 47 PHE B N 1
ATOM 2901 C CA . PHE B 1 47 ? -11.117 -13.328 -5.543 1 95.56 47 PHE B CA 1
ATOM 2902 C C . PHE B 1 47 ? -11 -11.828 -5.34 1 95.56 47 PHE B C 1
ATOM 2904 O O . PHE B 1 47 ? -11.242 -11.32 -4.242 1 95.56 47 PHE B O 1
ATOM 2911 N N . LEU B 1 48 ? -10.672 -11.07 -6.359 1 95.62 48 LEU B N 1
ATOM 2912 C CA . LEU B 1 48 ? -10.609 -9.617 -6.281 1 95.62 48 LEU B CA 1
ATOM 2913 C C . LEU B 1 48 ? -12 -9.031 -6.047 1 95.62 48 LEU B C 1
ATOM 2915 O O . LEU B 1 48 ? -12.148 -8.055 -5.301 1 95.62 48 LEU B O 1
ATOM 2919 N N . GLY B 1 49 ? -12.953 -9.609 -6.746 1 97.44 49 GLY B N 1
ATOM 2920 C CA . GLY B 1 49 ? -14.32 -9.156 -6.539 1 97.44 49 GLY B CA 1
ATOM 2921 C C . GLY B 1 49 ? -14.781 -9.297 -5.102 1 97.44 49 GLY B C 1
ATOM 2922 O O . GLY B 1 49 ? -15.375 -8.367 -4.539 1 97.44 49 GLY B O 1
ATOM 2923 N N . ILE B 1 50 ? -14.523 -10.422 -4.508 1 98 50 ILE B N 1
ATOM 2924 C CA . ILE B 1 50 ? -14.883 -10.664 -3.113 1 98 50 ILE B CA 1
ATOM 2925 C C . ILE B 1 50 ? -14.148 -9.672 -2.211 1 98 50 ILE B C 1
ATOM 2927 O O . ILE B 1 50 ? -14.75 -9.078 -1.31 1 98 50 ILE B O 1
ATOM 2931 N N . ALA B 1 51 ? -12.875 -9.508 -2.496 1 97.75 51 ALA B N 1
ATOM 2932 C CA . ALA B 1 51 ? -12.062 -8.547 -1.747 1 97.75 51 ALA B CA 1
ATOM 2933 C C . ALA B 1 51 ? -12.633 -7.137 -1.874 1 97.75 51 ALA B C 1
ATOM 2935 O O . ALA B 1 51 ? -12.672 -6.387 -0.896 1 97.75 51 ALA B O 1
ATOM 2936 N N . ALA B 1 52 ? -13.07 -6.816 -3.062 1 97.81 52 ALA B N 1
ATOM 2937 C CA . ALA B 1 52 ? -13.602 -5.484 -3.328 1 97.81 52 ALA B CA 1
ATOM 2938 C C . ALA B 1 52 ? -14.891 -5.238 -2.541 1 97.81 52 ALA B C 1
ATOM 2940 O O . ALA B 1 52 ? -15.156 -4.117 -2.111 1 97.81 52 ALA B O 1
ATOM 2941 N N . VAL B 1 53 ? -15.672 -6.27 -2.365 1 98 53 VAL B N 1
ATOM 2942 C CA . VAL B 1 53 ? -16.891 -6.133 -1.57 1 98 53 VAL B CA 1
ATOM 2943 C C . VAL B 1 53 ? -16.531 -5.711 -0.147 1 98 53 VAL B C 1
ATOM 2945 O O . VAL B 1 53 ? -17.094 -4.75 0.382 1 98 53 VAL B O 1
ATOM 2948 N N . GLY B 1 54 ? -15.609 -6.41 0.471 1 98.19 54 GLY B N 1
ATOM 2949 C CA . GLY B 1 54 ? -15.172 -6.035 1.808 1 98.19 54 GLY B CA 1
ATOM 2950 C C . GLY B 1 54 ? -14.578 -4.645 1.873 1 98.19 54 GLY B C 1
ATOM 2951 O O . GLY B 1 54 ? -14.914 -3.859 2.766 1 98.19 54 GLY B O 1
ATOM 2952 N N . MET B 1 55 ? -13.758 -4.328 0.939 1 97.94 55 MET B N 1
ATOM 2953 C CA . MET B 1 55 ? -13.086 -3.035 0.899 1 97.94 55 MET B CA 1
ATOM 2954 C C . MET B 1 55 ? -14.086 -1.899 0.721 1 97.94 55 MET B C 1
ATOM 2956 O O . MET B 1 55 ? -13.867 -0.79 1.21 1 97.94 55 MET B O 1
ATOM 2960 N N . THR B 1 56 ? -15.164 -2.15 0.043 1 97.81 56 THR B N 1
ATOM 2961 C CA . THR B 1 56 ? -16.203 -1.143 -0.133 1 97.81 56 THR B CA 1
ATOM 2962 C C . THR B 1 56 ? -16.75 -0.684 1.217 1 97.81 56 THR B C 1
ATOM 2964 O O . THR B 1 56 ? -16.891 0.516 1.46 1 97.81 56 THR B O 1
ATOM 2967 N N . PHE B 1 57 ? -17 -1.616 2.127 1 98.5 57 PHE B N 1
ATOM 2968 C CA . PHE B 1 57 ? -17.5 -1.265 3.447 1 98.5 57 PHE B CA 1
ATOM 2969 C C . PHE B 1 57 ? -16.484 -0.424 4.211 1 98.5 57 PHE B C 1
ATOM 2971 O O . PHE B 1 57 ? -16.844 0.544 4.879 1 98.5 57 PHE B O 1
ATOM 2978 N N . VAL B 1 58 ? -15.258 -0.803 4.074 1 98.38 58 VAL B N 1
ATOM 2979 C CA . VAL B 1 58 ? -14.188 -0.122 4.797 1 98.38 58 VAL B CA 1
ATOM 2980 C C . VAL B 1 58 ? -14.055 1.314 4.293 1 98.38 58 VAL B C 1
ATOM 2982 O O . VAL B 1 58 ? -14.062 2.258 5.09 1 98.38 58 VAL B O 1
ATOM 2985 N N . ILE B 1 59 ? -14.047 1.473 3.006 1 96.19 59 ILE B N 1
ATOM 2986 C CA . ILE B 1 59 ? -13.852 2.793 2.418 1 96.19 59 ILE B CA 1
ATOM 2987 C C . ILE B 1 59 ? -15.102 3.643 2.625 1 96.19 59 ILE B C 1
ATOM 2989 O O . ILE B 1 59 ? -15.008 4.84 2.902 1 96.19 59 ILE B O 1
ATOM 2993 N N . LEU B 1 60 ? -16.25 3.086 2.6 1 96.38 60 LEU B N 1
ATOM 2994 C CA . LEU B 1 60 ? -17.516 3.795 2.832 1 96.38 60 LEU B CA 1
ATOM 2995 C C . LEU B 1 60 ? -17.531 4.41 4.227 1 96.38 60 LEU B C 1
ATOM 2997 O O . LEU B 1 60 ? -18.156 5.453 4.438 1 96.38 60 LEU B O 1
ATOM 3001 N N . SER B 1 61 ? -16.875 3.758 5.117 1 97.25 61 SER B N 1
ATOM 3002 C CA . SER B 1 61 ? -16.875 4.238 6.492 1 97.25 61 SER B CA 1
ATOM 3003 C C . SER B 1 61 ? -15.766 5.262 6.723 1 97.25 61 SER B C 1
ATOM 3005 O O . SER B 1 61 ? -15.633 5.805 7.824 1 97.25 61 SER B O 1
ATOM 3007 N N . GLY B 1 62 ? -14.977 5.465 5.684 1 94 62 GLY B N 1
ATOM 3008 C CA . GLY B 1 62 ? -13.898 6.438 5.793 1 94 62 GLY B CA 1
ATOM 3009 C C . GLY B 1 62 ? -12.57 5.824 6.191 1 94 62 GLY B C 1
ATOM 3010 O O . GLY B 1 62 ? -11.641 6.535 6.574 1 94 62 GLY B O 1
ATOM 3011 N N . GLY B 1 63 ? -12.469 4.484 6.105 1 94.25 63 GLY B N 1
ATOM 3012 C CA . GLY B 1 63 ? -11.234 3.795 6.461 1 94.25 63 GLY B CA 1
ATOM 3013 C C . GLY B 1 63 ? -10.531 3.184 5.266 1 94.25 63 GLY B C 1
ATOM 3014 O O . GLY B 1 63 ? -10.906 3.43 4.121 1 94.25 63 GLY B O 1
ATOM 3015 N N . ILE B 1 64 ? -9.406 2.557 5.492 1 92.81 64 ILE B N 1
ATOM 3016 C CA . ILE B 1 64 ? -8.625 1.821 4.508 1 92.81 64 ILE B CA 1
ATOM 3017 C C . ILE B 1 64 ? -8.062 0.547 5.141 1 92.81 64 ILE B C 1
ATOM 3019 O O . ILE B 1 64 ? -7.855 0.489 6.352 1 92.81 64 ILE B O 1
ATOM 3023 N N . ASP B 1 65 ? -7.969 -0.406 4.426 1 96.75 65 ASP B N 1
ATOM 3024 C CA . ASP B 1 65 ? -7.348 -1.635 4.914 1 96.75 65 ASP B CA 1
ATOM 3025 C C . ASP B 1 65 ? -6.188 -2.055 4.02 1 96.75 65 ASP B C 1
ATOM 3027 O O . ASP B 1 65 ? -6.395 -2.496 2.885 1 96.75 65 ASP B O 1
ATOM 3031 N N . LEU B 1 66 ? -5.031 -2.041 4.555 1 93.25 66 LEU B N 1
ATOM 3032 C CA . LEU B 1 66 ? -3.84 -2.406 3.799 1 93.25 66 LEU B CA 1
ATOM 3033 C C . LEU B 1 66 ? -3.49 -3.875 4.012 1 93.25 66 LEU B C 1
ATOM 3035 O O . LEU B 1 66 ? -2.641 -4.426 3.307 1 93.25 66 LEU B O 1
ATOM 3039 N N . SER B 1 67 ? -4.148 -4.5 4.879 1 95.12 67 SER B N 1
ATOM 3040 C CA . SER B 1 67 ? -3.73 -5.84 5.289 1 95.12 67 SER B CA 1
ATOM 3041 C C . SER B 1 67 ? -4.391 -6.91 4.426 1 95.12 67 SER B C 1
ATOM 3043 O O . SER B 1 67 ? -4 -8.078 4.477 1 95.12 67 SER B O 1
ATOM 3045 N N . MET B 1 68 ? -5.312 -6.543 3.639 1 97 68 MET B N 1
ATOM 3046 C CA . MET B 1 68 ? -6.156 -7.496 2.924 1 97 68 MET B CA 1
ATOM 3047 C C . MET B 1 68 ? -5.309 -8.492 2.143 1 97 68 MET B C 1
ATOM 3049 O O . MET B 1 68 ? -5.531 -9.703 2.229 1 97 68 MET B O 1
ATOM 3053 N N . GLY B 1 69 ? -4.352 -8.039 1.417 1 96.12 69 GLY B N 1
ATOM 3054 C CA . GLY B 1 69 ? -3.506 -8.922 0.634 1 96.12 69 GLY B CA 1
ATOM 3055 C C . GLY B 1 69 ? -2.74 -9.922 1.483 1 96.12 69 GLY B C 1
ATOM 3056 O O . GLY B 1 69 ? -2.656 -11.102 1.138 1 96.12 69 GLY B O 1
ATOM 3057 N N . SER B 1 70 ? -2.186 -9.477 2.545 1 95 70 SER B N 1
ATOM 3058 C CA . SER B 1 70 ? -1.413 -10.344 3.428 1 95 70 SER B CA 1
ATOM 3059 C C . SER B 1 70 ? -2.311 -11.352 4.133 1 95 70 SER B C 1
ATOM 3061 O O . SER B 1 70 ? -1.894 -12.484 4.398 1 95 70 SER B O 1
ATOM 3063 N N . VAL B 1 71 ? -3.51 -10.93 4.469 1 97.75 71 VAL B N 1
ATOM 3064 C CA . VAL B 1 71 ? -4.449 -11.844 5.113 1 97.75 71 VAL B CA 1
ATOM 3065 C C . VAL B 1 71 ? -4.867 -12.938 4.137 1 97.75 71 VAL B C 1
ATOM 3067 O O . VAL B 1 71 ? -4.961 -14.109 4.508 1 97.75 71 VAL B O 1
ATOM 3070 N N . VAL B 1 72 ? -5.078 -12.562 2.898 1 98.06 72 VAL B N 1
ATOM 3071 C CA . VAL B 1 72 ? -5.391 -13.547 1.865 1 98.06 72 VAL B CA 1
ATOM 3072 C C . VAL B 1 72 ? -4.234 -14.539 1.729 1 98.06 72 VAL B C 1
ATOM 3074 O O . VAL B 1 72 ? -4.449 -15.75 1.671 1 98.06 72 VAL B O 1
ATOM 3077 N N . ALA B 1 73 ? -3.016 -14.023 1.694 1 97.19 73 ALA B N 1
ATOM 3078 C CA . ALA B 1 73 ? -1.842 -14.891 1.61 1 97.19 73 ALA B CA 1
ATOM 3079 C C . ALA B 1 73 ? -1.783 -15.852 2.795 1 97.19 73 ALA B C 1
ATOM 3081 O O . ALA B 1 73 ? -1.48 -17.031 2.627 1 97.19 73 ALA B O 1
ATOM 3082 N N . LEU B 1 74 ? -2.072 -15.312 3.936 1 96.62 74 LEU B N 1
ATOM 3083 C CA . LEU B 1 74 ? -2.051 -16.141 5.141 1 96.62 74 LEU B CA 1
ATOM 3084 C C . LEU B 1 74 ? -3.082 -17.25 5.051 1 96.62 74 LEU B C 1
ATOM 3086 O O . LEU B 1 74 ? -2.805 -18.391 5.438 1 96.62 74 LEU B O 1
ATOM 3090 N N . VAL B 1 75 ? -4.215 -16.938 4.539 1 98.5 75 VAL B N 1
ATOM 3091 C CA . VAL B 1 75 ? -5.277 -17.922 4.359 1 98.5 75 VAL B CA 1
ATOM 3092 C C . VAL B 1 75 ? -4.801 -19.031 3.426 1 98.5 75 VAL B C 1
ATOM 3094 O O . VAL B 1 75 ? -5.012 -20.203 3.701 1 98.5 75 VAL B O 1
ATOM 3097 N N . THR B 1 76 ? -4.133 -18.688 2.33 1 98.06 76 THR B N 1
ATOM 3098 C CA . THR B 1 76 ? -3.648 -19.688 1.398 1 98.06 76 THR B CA 1
ATOM 3099 C C . THR B 1 76 ? -2.578 -20.562 2.053 1 98.06 76 THR B C 1
ATOM 3101 O O . THR B 1 76 ? -2.553 -21.781 1.854 1 98.06 76 THR B O 1
ATOM 3104 N N . MET B 1 77 ? -1.76 -19.953 2.895 1 97.44 77 MET B N 1
ATOM 3105 C CA . MET B 1 77 ? -0.667 -20.672 3.541 1 97.44 77 MET B CA 1
ATOM 3106 C C . MET B 1 77 ? -1.198 -21.625 4.602 1 97.44 77 MET B C 1
ATOM 3108 O O . MET B 1 77 ? -0.767 -22.781 4.68 1 97.44 77 MET B O 1
ATOM 3112 N N . ILE B 1 78 ? -2.129 -21.141 5.41 1 98.25 78 ILE B N 1
ATOM 3113 C CA . ILE B 1 78 ? -2.719 -22 6.43 1 98.25 78 ILE B CA 1
ATOM 3114 C C . ILE B 1 78 ? -3.469 -23.141 5.766 1 98.25 78 ILE B C 1
ATOM 3116 O O . ILE B 1 78 ? -3.361 -24.297 6.199 1 98.25 78 ILE B O 1
ATOM 3120 N N . SER B 1 79 ? -4.184 -22.859 4.711 1 98.38 79 SER B N 1
ATOM 3121 C CA . SER B 1 79 ? -4.922 -23.906 3.994 1 98.38 79 SER B CA 1
ATOM 3122 C C . SER B 1 79 ? -3.984 -24.969 3.453 1 98.38 79 SER B C 1
ATOM 3124 O O . SER B 1 79 ? -4.195 -26.172 3.689 1 98.38 79 SER B O 1
ATOM 3126 N N . ALA B 1 80 ? -2.98 -24.547 2.75 1 98.06 80 ALA B N 1
ATOM 3127 C CA . ALA B 1 80 ? -2.041 -25.484 2.137 1 98.06 80 ALA B CA 1
ATOM 3128 C C . ALA B 1 80 ? -1.341 -26.328 3.197 1 98.06 80 ALA B C 1
ATOM 3130 O O . ALA B 1 80 ? -1.176 -27.531 3.025 1 98.06 80 ALA B O 1
ATOM 3131 N N . ASP B 1 81 ? -0.954 -25.672 4.301 1 97.75 81 ASP B N 1
ATOM 3132 C CA . ASP B 1 81 ? -0.23 -26.359 5.367 1 97.75 81 ASP B CA 1
ATOM 3133 C C . ASP B 1 81 ? -1.107 -27.406 6.039 1 97.75 81 ASP B C 1
ATOM 3135 O O . ASP B 1 81 ? -0.669 -28.531 6.262 1 97.75 81 ASP B O 1
ATOM 3139 N N . LEU B 1 82 ? -2.334 -27.047 6.34 1 97.94 82 LEU B N 1
ATOM 3140 C CA . LEU B 1 82 ? -3.244 -27.969 7.016 1 97.94 82 LEU B CA 1
ATOM 3141 C C . LEU B 1 82 ? -3.639 -29.125 6.094 1 97.94 82 LEU B C 1
ATOM 3143 O O . LEU B 1 82 ? -3.748 -30.266 6.531 1 97.94 82 LEU B O 1
ATOM 3147 N N . LEU B 1 83 ? -3.836 -28.844 4.859 1 97.81 83 LEU B N 1
ATOM 3148 C CA . LEU B 1 83 ? -4.184 -29.891 3.908 1 97.81 83 LEU B CA 1
ATOM 3149 C C . LEU B 1 83 ? -3.021 -30.859 3.715 1 97.81 83 LEU B C 1
ATOM 3151 O O . LEU B 1 83 ? -3.229 -32.062 3.566 1 97.81 83 LEU B O 1
ATOM 3155 N N . ARG B 1 84 ? -1.86 -30.266 3.654 1 96.62 84 ARG B N 1
ATOM 3156 C CA . ARG B 1 84 ? -0.673 -31.109 3.562 1 96.62 84 ARG B CA 1
ATOM 3157 C C . ARG B 1 84 ? -0.585 -32.062 4.75 1 96.62 84 ARG B C 1
ATOM 3159 O O . ARG B 1 84 ? -0.105 -33.188 4.613 1 96.62 84 ARG B O 1
ATOM 3166 N N . LYS B 1 85 ? -1.087 -31.656 5.902 1 96.94 85 LYS B N 1
ATOM 3167 C CA . LYS B 1 85 ? -1.112 -32.469 7.109 1 96.94 85 LYS B CA 1
ATOM 3168 C C . LYS B 1 85 ? -2.359 -33.344 7.148 1 96.94 85 LYS B C 1
ATOM 3170 O O . LYS B 1 85 ? -2.713 -33.875 8.203 1 96.94 85 LYS B O 1
ATOM 3175 N N . ASP B 1 86 ? -3.154 -33.344 6.137 1 96.31 86 ASP B N 1
ATOM 3176 C CA . ASP B 1 86 ? -4.293 -34.219 5.883 1 96.31 86 ASP B CA 1
ATOM 3177 C C . ASP B 1 86 ? -5.504 -33.812 6.715 1 96.31 86 ASP B C 1
ATOM 3179 O O . ASP B 1 86 ? -6.332 -34.656 7.078 1 96.31 86 ASP B O 1
ATOM 3183 N N . VAL B 1 87 ? -5.492 -32.594 7.086 1 97.75 87 VAL B N 1
ATOM 3184 C CA . VAL B 1 87 ? -6.711 -32.062 7.703 1 97.75 87 VAL B CA 1
ATOM 3185 C C . VAL B 1 87 ? -7.801 -31.922 6.645 1 97.75 87 VAL B C 1
ATOM 3187 O O . VAL B 1 87 ? -7.555 -31.391 5.559 1 97.75 87 VAL B O 1
ATOM 3190 N N . PRO B 1 88 ? -8.984 -32.406 6.934 1 97.81 88 PRO B N 1
ATOM 3191 C CA . PRO B 1 88 ? -10.039 -32.375 5.918 1 97.81 88 PRO B CA 1
ATOM 3192 C C . PRO B 1 88 ? -10.477 -30.953 5.578 1 97.81 88 PRO B C 1
ATOM 3194 O O . PRO B 1 88 ? -10.5 -30.078 6.453 1 97.81 88 PRO B O 1
ATOM 3197 N N . PRO B 1 89 ? -10.844 -30.672 4.332 1 97.75 89 PRO B N 1
ATOM 3198 C CA . PRO B 1 89 ? -11.305 -29.359 3.883 1 97.75 89 PRO B CA 1
ATOM 3199 C C . PRO B 1 89 ? -12.438 -28.812 4.742 1 97.75 89 PRO B C 1
ATOM 3201 O O . PRO B 1 89 ? -12.5 -27.594 4.973 1 97.75 89 PRO B O 1
ATOM 3204 N N . ALA B 1 90 ? -13.297 -29.641 5.254 1 97.25 90 ALA B N 1
ATOM 3205 C CA . ALA B 1 90 ? -14.445 -29.234 6.055 1 97.25 90 ALA B CA 1
ATOM 3206 C C . ALA B 1 90 ? -14 -28.531 7.332 1 97.25 90 ALA B C 1
ATOM 3208 O O . ALA B 1 90 ? -14.742 -27.703 7.887 1 97.25 90 ALA B O 1
ATOM 3209 N N . VAL B 1 91 ? -12.82 -28.844 7.777 1 98.12 91 VAL B N 1
ATOM 3210 C CA . VAL B 1 91 ? -12.258 -28.203 8.961 1 98.12 91 VAL B CA 1
ATOM 3211 C C . VAL B 1 91 ? -11.398 -27.016 8.555 1 98.12 91 VAL B C 1
ATOM 3213 O O . VAL B 1 91 ? -11.438 -25.969 9.195 1 98.12 91 VAL B O 1
ATOM 3216 N N . VAL B 1 92 ? -10.617 -27.141 7.449 1 98.5 92 VAL B N 1
ATOM 3217 C CA . VAL B 1 92 ? -9.664 -26.125 6.996 1 98.5 92 VAL B CA 1
ATOM 3218 C C . VAL B 1 92 ? -10.406 -24.844 6.645 1 98.5 92 VAL B C 1
ATOM 3220 O O . VAL B 1 92 ? -10 -23.75 7.066 1 98.5 92 VAL B O 1
ATOM 3223 N N . ILE B 1 93 ? -11.508 -24.906 5.961 1 98.25 93 ILE B N 1
ATOM 3224 C CA . ILE B 1 93 ? -12.234 -23.75 5.434 1 98.25 93 ILE B CA 1
ATOM 3225 C C . ILE B 1 93 ? -12.766 -22.906 6.586 1 98.25 93 ILE B C 1
ATOM 3227 O O . ILE B 1 93 ? -12.492 -21.703 6.668 1 98.25 93 ILE B O 1
ATOM 3231 N N . PRO B 1 94 ? -13.422 -23.562 7.605 1 98.44 94 PRO B N 1
ATOM 3232 C CA . PRO B 1 94 ? -13.883 -22.734 8.734 1 98.44 94 PRO B CA 1
ATOM 3233 C C . PRO B 1 94 ? -12.734 -22.156 9.547 1 98.44 94 PRO B C 1
ATOM 3235 O O . PRO B 1 94 ? -12.836 -21.031 10.055 1 98.44 94 PRO B O 1
ATOM 3238 N N . VAL B 1 95 ? -11.688 -22.844 9.656 1 98.44 95 VAL B N 1
ATOM 3239 C CA . VAL B 1 95 ? -10.555 -22.406 10.461 1 98.44 95 VAL B CA 1
ATOM 3240 C C . VAL B 1 95 ? -9.945 -21.141 9.836 1 98.44 95 VAL B C 1
ATOM 3242 O O . VAL B 1 95 ? -9.672 -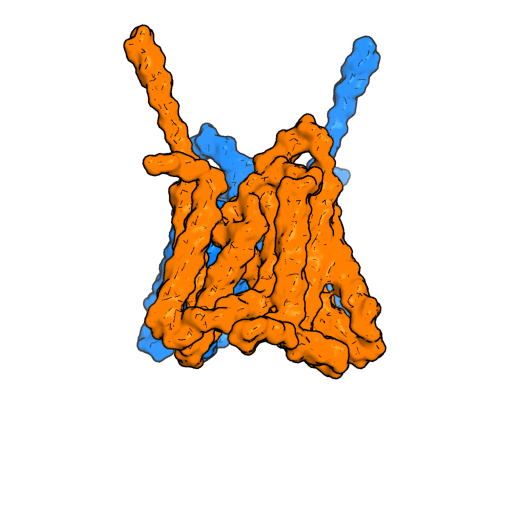20.172 10.531 1 98.44 95 VAL B O 1
ATOM 3245 N N . VAL B 1 96 ? -9.711 -21.172 8.531 1 98.44 96 VAL B N 1
ATOM 3246 C CA . VAL B 1 96 ? -9.055 -20.031 7.895 1 98.44 96 VAL B CA 1
ATOM 3247 C C . VAL B 1 96 ? -10.016 -18.844 7.828 1 98.44 96 VAL B C 1
ATOM 3249 O O . VAL B 1 96 ? -9.594 -17.688 7.918 1 98.44 96 VAL B O 1
ATOM 3252 N N . LEU B 1 97 ? -11.328 -19.125 7.68 1 98.62 97 LEU B N 1
ATOM 3253 C CA . LEU B 1 97 ? -12.305 -18.047 7.715 1 98.62 97 LEU B CA 1
ATOM 3254 C C . LEU B 1 97 ? -12.336 -17.375 9.086 1 98.62 97 LEU B C 1
ATOM 3256 O O . LEU B 1 97 ? -12.391 -16.141 9.18 1 98.62 97 LEU B O 1
ATOM 3260 N N . LEU B 1 98 ? -12.242 -18.156 10.117 1 98.62 98 LEU B N 1
ATOM 3261 C CA . LEU B 1 98 ? -12.234 -17.641 11.484 1 98.62 98 LEU B CA 1
ATOM 3262 C C . LEU B 1 98 ? -10.945 -16.859 11.766 1 98.62 98 LEU B C 1
ATOM 3264 O O . LEU B 1 98 ? -10.977 -15.82 12.414 1 98.62 98 LEU B O 1
ATOM 3268 N N . ALA B 1 99 ? -9.867 -17.391 11.281 1 98.38 99 ALA B N 1
ATOM 3269 C CA . ALA B 1 99 ? -8.586 -16.719 11.484 1 98.38 99 ALA B CA 1
ATOM 3270 C C . ALA B 1 99 ? -8.578 -15.344 10.812 1 98.38 99 ALA B C 1
ATOM 3272 O O . ALA B 1 99 ? -8.172 -14.352 11.422 1 98.38 99 ALA B O 1
ATOM 3273 N N . ALA B 1 100 ? -9.016 -15.328 9.562 1 98.69 100 ALA B N 1
ATOM 3274 C CA . ALA B 1 100 ? -9.047 -14.07 8.82 1 98.69 100 ALA B CA 1
ATOM 3275 C C . ALA B 1 100 ? -10.023 -13.086 9.453 1 98.69 100 ALA B C 1
ATOM 3277 O O . ALA B 1 100 ? -9.711 -11.898 9.586 1 98.69 100 ALA B O 1
ATOM 3278 N N . SER B 1 101 ? -11.18 -13.594 9.859 1 98.75 101 SER B N 1
ATOM 3279 C CA . SER B 1 101 ? -12.148 -12.75 10.555 1 98.75 101 SER B CA 1
ATOM 3280 C C . SER B 1 101 ? -11.594 -12.234 11.883 1 98.75 101 SER B C 1
ATOM 3282 O O . SER B 1 101 ? -11.883 -11.109 12.289 1 98.75 101 SER B O 1
ATOM 3284 N N . GLY B 1 102 ? -10.875 -13.078 12.523 1 98.56 102 GLY B N 1
ATOM 3285 C CA . GLY B 1 102 ? -10.242 -12.695 13.781 1 98.56 102 GLY B CA 1
ATOM 3286 C C . GLY B 1 102 ? -9.258 -11.547 13.617 1 98.56 102 GLY B C 1
ATOM 3287 O O . GLY B 1 102 ? -9.234 -10.633 14.438 1 98.56 102 GLY B O 1
ATOM 3288 N N . ILE B 1 103 ? -8.477 -11.602 12.617 1 96.94 103 ILE B N 1
ATOM 3289 C CA . ILE B 1 103 ? -7.535 -10.523 12.352 1 96.94 103 ILE B CA 1
ATOM 3290 C C . ILE B 1 103 ? -8.297 -9.227 12.086 1 96.94 103 ILE B C 1
ATOM 3292 O O . ILE B 1 103 ? -7.93 -8.172 12.609 1 96.94 103 ILE B O 1
ATOM 3296 N N . GLY B 1 104 ? -9.344 -9.352 11.266 1 98.19 104 GLY B N 1
ATOM 3297 C CA . GLY B 1 104 ? -10.188 -8.18 11.047 1 98.19 104 GLY B CA 1
ATOM 3298 C C . GLY B 1 104 ? -10.805 -7.641 12.32 1 98.19 104 GLY B C 1
ATOM 3299 O O . GLY B 1 104 ? -10.859 -6.426 12.523 1 98.19 104 GLY B O 1
ATOM 3300 N N . LEU B 1 105 ? -11.25 -8.531 13.164 1 98.38 105 LEU B N 1
ATOM 3301 C CA . LEU B 1 105 ? -11.82 -8.148 14.453 1 98.38 105 LEU B CA 1
ATOM 3302 C C . LEU B 1 105 ? -10.797 -7.402 15.305 1 98.38 105 LEU B C 1
ATOM 3304 O O . LEU B 1 105 ? -11.109 -6.363 15.891 1 98.38 105 LEU B O 1
ATOM 3308 N N . PHE B 1 106 ? -9.672 -7.934 15.32 1 95.44 106 PHE B N 1
ATOM 3309 C CA . PHE B 1 106 ? -8.609 -7.309 16.109 1 95.44 106 PHE B CA 1
ATOM 3310 C C . PHE B 1 106 ? -8.305 -5.91 15.586 1 95.44 106 PHE B C 1
ATOM 3312 O O . PHE B 1 106 ? -8.133 -4.973 16.359 1 95.44 106 PHE B O 1
ATOM 3319 N N . GLN B 1 107 ? -8.25 -5.785 14.328 1 95 107 GLN B N 1
ATOM 3320 C CA . GLN B 1 107 ? -7.996 -4.477 13.727 1 95 107 GLN B CA 1
ATOM 3321 C C . GLN B 1 107 ? -9.141 -3.51 14.016 1 95 107 GLN B C 1
ATOM 3323 O O . GLN B 1 107 ? -8.914 -2.338 14.32 1 95 107 GLN B O 1
ATOM 3328 N N . GLY B 1 108 ? -10.359 -4.031 13.93 1 96.81 108 GLY B N 1
ATOM 3329 C CA . GLY B 1 108 ? -11.5 -3.201 14.281 1 96.81 108 GLY B CA 1
ATOM 3330 C C . GLY B 1 108 ? -11.469 -2.707 15.711 1 96.81 108 GLY B C 1
ATOM 3331 O O . GLY B 1 108 ? -11.789 -1.549 15.984 1 96.81 108 GLY B O 1
ATOM 3332 N N . ILE B 1 109 ? -11.047 -3.516 16.594 1 95.19 109 ILE B N 1
ATOM 3333 C CA . ILE B 1 109 ? -10.945 -3.156 18 1 95.19 109 ILE B CA 1
ATOM 3334 C C . ILE B 1 109 ? -9.867 -2.09 18.188 1 95.19 109 ILE B C 1
ATOM 3336 O O . ILE B 1 109 ? -10.07 -1.107 18.906 1 95.19 109 ILE B O 1
ATOM 3340 N N . MET B 1 110 ? -8.773 -2.27 17.531 1 90.38 110 MET B N 1
ATOM 3341 C CA . MET B 1 110 ? -7.688 -1.298 17.625 1 90.38 110 MET B CA 1
ATOM 3342 C C . MET B 1 110 ? -8.141 0.069 17.125 1 90.38 110 MET B C 1
ATOM 3344 O O . MET B 1 110 ? -7.84 1.093 17.734 1 90.38 110 MET B O 1
ATOM 3348 N N . ILE B 1 111 ? -8.836 0.047 16.047 1 92.75 111 ILE B N 1
ATOM 3349 C CA . ILE B 1 111 ? -9.25 1.284 15.391 1 92.75 111 ILE B CA 1
ATOM 3350 C C . ILE B 1 111 ? -10.305 1.99 16.25 1 92.75 111 ILE B C 1
ATOM 3352 O O . ILE B 1 111 ? -10.219 3.199 16.469 1 92.75 111 ILE B O 1
ATOM 3356 N N . GLN B 1 112 ? -11.227 1.248 16.766 1 93.31 112 GLN B N 1
ATOM 3357 C CA . GLN B 1 112 ? -12.359 1.875 17.438 1 93.31 112 GLN B CA 1
ATOM 3358 C C . GLN B 1 112 ? -12.039 2.156 18.906 1 93.31 112 GLN B C 1
ATOM 3360 O O . GLN B 1 112 ? -12.328 3.244 19.406 1 93.31 112 GLN B O 1
ATOM 3365 N N . PHE B 1 113 ? -11.438 1.248 19.578 1 90.19 113 PHE B N 1
ATOM 3366 C CA . PHE B 1 113 ? -11.312 1.382 21.016 1 90.19 113 PHE B CA 1
ATOM 3367 C C . PHE B 1 113 ? -9.969 1.991 21.391 1 90.19 113 PHE B C 1
ATOM 3369 O O . PHE B 1 113 ? -9.859 2.688 22.406 1 90.19 113 PHE B O 1
ATOM 3376 N N . PHE B 1 114 ? -9.016 1.765 20.562 1 85.38 114 PHE B N 1
ATOM 3377 C CA . PHE B 1 114 ? -7.711 2.346 20.859 1 85.38 114 PHE B CA 1
ATOM 3378 C C . PHE B 1 114 ? -7.453 3.574 20 1 85.38 114 PHE B C 1
ATOM 3380 O O . PHE B 1 114 ? -6.383 4.184 20.078 1 85.38 114 PHE B O 1
ATOM 3387 N N . LYS B 1 115 ? -8.398 3.803 19.078 1 86.81 115 LYS B N 1
ATOM 3388 C CA . LYS B 1 115 ? -8.422 5.008 18.25 1 86.81 115 LYS B CA 1
ATOM 3389 C C . LYS B 1 115 ? -7.184 5.09 17.359 1 86.81 115 LYS B C 1
ATOM 3391 O O . LYS B 1 115 ? -6.609 6.164 17.188 1 86.81 115 LYS B O 1
ATOM 3396 N N . VAL B 1 116 ? -6.742 3.883 16.984 1 85.19 116 VAL B N 1
ATOM 3397 C CA . VAL B 1 116 ? -5.656 3.826 16.016 1 85.19 116 VAL B CA 1
ATOM 3398 C C . VAL B 1 116 ? -6.188 4.168 14.617 1 85.19 116 VAL B C 1
ATOM 3400 O O . VAL B 1 116 ? -7.258 3.705 14.227 1 85.19 116 VAL B O 1
ATOM 3403 N N . GLN B 1 117 ? -5.402 4.992 13.938 1 85.69 117 GLN B N 1
ATOM 3404 C CA . GLN B 1 117 ? -5.793 5.301 12.562 1 85.69 117 GLN B CA 1
ATOM 3405 C C . GLN B 1 117 ? -5.867 4.031 11.719 1 85.69 117 GLN B C 1
ATOM 3407 O O . GLN B 1 117 ? -4.992 3.168 11.805 1 85.69 117 GLN B O 1
ATOM 3412 N N . PRO B 1 118 ? -6.91 3.883 10.914 1 92.38 118 PRO B N 1
ATOM 3413 C CA . PRO B 1 118 ? -7.125 2.668 10.125 1 92.38 118 PRO B CA 1
ATOM 3414 C C . PRO B 1 118 ? -5.898 2.271 9.305 1 92.38 118 PRO B C 1
ATOM 3416 O O . PRO B 1 118 ? -5.531 1.096 9.266 1 92.38 118 PRO B O 1
ATOM 3419 N N . PHE B 1 119 ? -5.277 3.24 8.719 1 88.19 119 PHE B N 1
ATOM 3420 C CA . PHE B 1 119 ? -4.121 2.973 7.875 1 88.19 119 PHE B CA 1
ATOM 3421 C C . PHE B 1 119 ? -3.014 2.287 8.672 1 88.19 119 PHE B C 1
ATOM 3423 O O . PHE B 1 119 ? -2.432 1.302 8.211 1 88.19 119 PHE B O 1
ATOM 3430 N N . ILE B 1 120 ? -2.74 2.721 9.828 1 84.5 120 ILE B N 1
ATOM 3431 C CA . ILE B 1 120 ? -1.66 2.215 10.672 1 84.5 120 ILE B CA 1
ATOM 3432 C C . ILE B 1 120 ? -2.021 0.826 11.195 1 84.5 120 ILE B C 1
ATOM 3434 O O . ILE B 1 120 ? -1.194 -0.088 11.172 1 84.5 120 ILE B O 1
ATOM 3438 N N . ALA B 1 121 ? -3.26 0.731 11.695 1 87.88 121 ALA B N 1
ATOM 3439 C CA . ALA B 1 121 ? -3.717 -0.541 12.25 1 87.88 121 ALA B CA 1
ATOM 3440 C C . ALA B 1 121 ? -3.609 -1.658 11.219 1 87.88 121 ALA B C 1
ATOM 3442 O O . ALA B 1 121 ? -3.17 -2.766 11.531 1 87.88 121 ALA B O 1
ATOM 3443 N N . THR B 1 122 ? -3.936 -1.286 10.016 1 92.5 122 THR B N 1
ATOM 3444 C CA . THR B 1 122 ? -3.971 -2.336 9 1 92.5 122 THR B CA 1
ATOM 3445 C C . THR B 1 122 ? -2.588 -2.541 8.383 1 92.5 122 THR B C 1
ATOM 3447 O O . THR B 1 122 ? -2.303 -3.604 7.828 1 92.5 122 THR B O 1
ATOM 3450 N N . LEU B 1 123 ? -1.787 -1.516 8.422 1 87.06 123 LEU B N 1
ATOM 3451 C CA . LEU B 1 123 ? -0.391 -1.726 8.055 1 87.06 123 LEU B CA 1
ATOM 3452 C C . LEU B 1 123 ? 0.277 -2.717 9 1 87.06 123 LEU B C 1
ATOM 3454 O O . LEU B 1 123 ? 0.983 -3.627 8.555 1 87.06 123 LEU B O 1
ATOM 3458 N N . ALA B 1 124 ? 0.069 -2.473 10.273 1 84.38 124 ALA B N 1
ATOM 3459 C CA . ALA B 1 124 ? 0.57 -3.424 11.266 1 84.38 124 ALA B CA 1
ATOM 3460 C C . ALA B 1 124 ? 0.027 -4.824 11 1 84.38 124 ALA B C 1
ATOM 3462 O O . ALA B 1 124 ? 0.76 -5.812 11.102 1 84.38 124 ALA B O 1
ATOM 3463 N N . GLY B 1 125 ? -1.272 -4.875 10.68 1 88.69 125 GLY B N 1
ATOM 3464 C CA . GLY B 1 125 ? -1.885 -6.148 10.344 1 88.69 125 GLY B CA 1
ATOM 3465 C C . GLY B 1 125 ? -1.257 -6.809 9.133 1 88.69 125 GLY B C 1
ATOM 3466 O O . GLY B 1 125 ? -1.119 -8.031 9.086 1 88.69 125 GLY B O 1
ATOM 3467 N N . MET B 1 126 ? -0.925 -5.984 8.188 1 90.5 126 MET B N 1
ATOM 3468 C CA . MET B 1 126 ? -0.284 -6.484 6.973 1 90.5 126 MET B CA 1
ATOM 3469 C C . MET B 1 126 ? 1.052 -7.145 7.293 1 90.5 126 MET B C 1
ATOM 3471 O O . MET B 1 126 ? 1.326 -8.258 6.836 1 90.5 126 MET B O 1
ATOM 3475 N N . PHE B 1 127 ? 1.831 -6.445 8.07 1 83.5 127 PHE B N 1
ATOM 3476 C CA . PHE B 1 127 ? 3.141 -6.98 8.43 1 83.5 127 PHE B CA 1
ATOM 3477 C C . PHE B 1 127 ? 3 -8.242 9.273 1 83.5 127 PHE B C 1
ATOM 3479 O O . PHE B 1 127 ? 3.764 -9.195 9.109 1 83.5 127 PHE B O 1
ATOM 3486 N N . PHE B 1 128 ? 2.035 -8.219 10.117 1 84.94 128 PHE B N 1
ATOM 3487 C CA . PHE B 1 128 ? 1.793 -9.375 10.977 1 84.94 128 PHE B CA 1
ATOM 3488 C C . PHE B 1 128 ? 1.387 -10.586 10.141 1 84.94 128 PHE B C 1
ATOM 3490 O O . PHE B 1 128 ? 1.969 -11.664 10.281 1 84.94 128 PHE B O 1
ATOM 3497 N N . ALA B 1 129 ? 0.406 -10.391 9.352 1 90.94 129 ALA B N 1
ATOM 3498 C CA . ALA B 1 129 ? -0.101 -11.5 8.547 1 90.94 129 ALA B CA 1
ATOM 3499 C C . ALA B 1 129 ? 0.971 -12.023 7.598 1 90.94 129 ALA B C 1
ATOM 3501 O O . ALA B 1 129 ? 1.13 -13.234 7.438 1 90.94 129 ALA B O 1
ATOM 3502 N N . ARG B 1 130 ? 1.661 -11.172 6.969 1 88.56 130 ARG B N 1
ATOM 3503 C CA . ARG B 1 130 ? 2.725 -11.594 6.062 1 88.56 130 ARG B CA 1
ATOM 3504 C C . ARG B 1 130 ? 3.842 -12.297 6.824 1 88.56 130 ARG B C 1
ATOM 3506 O O . ARG B 1 130 ? 4.383 -13.305 6.352 1 88.56 130 ARG B O 1
ATOM 3513 N N . GLY B 1 131 ? 4.258 -11.773 7.984 1 82 131 GLY B N 1
ATOM 3514 C CA . GLY B 1 131 ? 5.223 -12.453 8.836 1 82 131 GLY B CA 1
ATOM 3515 C C . GLY B 1 131 ? 4.781 -13.844 9.242 1 82 131 GLY B C 1
ATOM 3516 O O . GLY B 1 131 ? 5.582 -14.781 9.25 1 82 131 GLY B O 1
ATOM 3517 N N . ALA B 1 132 ? 3.531 -13.992 9.539 1 87.06 132 ALA B N 1
ATOM 3518 C CA . ALA B 1 132 ? 2.979 -15.289 9.93 1 87.06 132 ALA B CA 1
ATOM 3519 C C . ALA B 1 132 ? 3.064 -16.297 8.789 1 87.06 132 ALA B C 1
ATOM 3521 O O . ALA B 1 132 ? 3.24 -17.484 9.016 1 87.06 132 ALA B O 1
ATOM 3522 N N . CYS B 1 133 ? 2.889 -15.797 7.547 1 90.44 133 CYS B N 1
ATOM 3523 C CA . CYS B 1 133 ? 3.055 -16.672 6.395 1 90.44 133 CYS B CA 1
ATOM 3524 C C . CYS B 1 133 ? 4.438 -17.312 6.395 1 90.44 133 CYS B C 1
ATOM 3526 O O . CYS B 1 133 ? 4.566 -18.516 6.188 1 90.44 133 CYS B O 1
ATOM 3528 N N . TYR B 1 134 ? 5.391 -16.578 6.738 1 81.94 134 TYR B N 1
ATOM 3529 C CA . TYR B 1 134 ? 6.766 -17.062 6.664 1 81.94 134 TYR B CA 1
ATOM 3530 C C . TYR B 1 134 ? 7.074 -18.016 7.812 1 81.94 134 TYR B C 1
ATOM 3532 O O . TYR B 1 134 ? 8 -18.828 7.723 1 81.94 134 TYR B O 1
ATOM 3540 N N . LEU B 1 135 ? 6.305 -17.938 8.891 1 81.19 135 LEU B N 1
ATOM 3541 C CA . LEU B 1 135 ? 6.441 -18.891 9.984 1 81.19 135 LEU B CA 1
ATOM 3542 C C . LEU B 1 135 ? 5.934 -20.266 9.562 1 81.19 135 LEU B C 1
ATOM 3544 O O . LEU B 1 135 ? 6.379 -21.281 10.086 1 81.19 135 LEU B O 1
ATOM 3548 N N . ILE B 1 136 ? 5.066 -20.219 8.641 1 88.75 136 ILE B N 1
ATOM 3549 C CA . ILE B 1 136 ? 4.523 -21.484 8.141 1 88.75 136 ILE B CA 1
ATOM 3550 C C . ILE B 1 136 ? 5.488 -22.109 7.133 1 88.75 136 ILE B C 1
ATOM 3552 O O . ILE B 1 136 ? 5.871 -23.266 7.258 1 88.75 136 ILE B O 1
ATOM 3556 N N . SER B 1 137 ? 5.859 -21.281 6.098 1 87.12 137 SER B N 1
ATOM 3557 C CA . SER B 1 137 ? 6.809 -21.766 5.094 1 87.12 137 SER B CA 1
ATOM 3558 C C . SER B 1 137 ? 7.359 -20.609 4.266 1 87.12 137 SER B C 1
ATOM 3560 O O . SER B 1 137 ? 6.637 -19.641 3.971 1 87.12 137 SER B O 1
ATOM 3562 N N . ILE B 1 138 ? 8.492 -20.688 3.826 1 79.56 138 ILE B N 1
ATOM 3563 C CA . ILE B 1 138 ? 9.102 -19.719 2.936 1 79.56 138 ILE B CA 1
ATOM 3564 C C . ILE B 1 138 ? 8.836 -20.094 1.483 1 79.56 138 ILE B C 1
ATOM 3566 O O . ILE B 1 138 ? 8.742 -19.234 0.612 1 79.56 138 ILE B O 1
ATOM 3570 N N . ASP B 1 139 ? 8.672 -21.422 1.351 1 84 139 ASP B N 1
ATOM 3571 C CA . ASP B 1 139 ? 8.445 -21.938 0.005 1 84 139 ASP B CA 1
ATOM 3572 C C . ASP B 1 139 ? 6.953 -22.062 -0.288 1 84 139 ASP B C 1
ATOM 3574 O O . ASP B 1 139 ? 6.133 -22.094 0.633 1 84 139 ASP B O 1
ATOM 3578 N N . THR B 1 140 ? 6.684 -22.109 -1.504 1 91.75 140 THR B N 1
ATOM 3579 C CA . THR B 1 140 ? 5.324 -22.406 -1.938 1 91.75 140 THR B CA 1
ATOM 3580 C C . THR B 1 140 ? 4.902 -23.797 -1.491 1 91.75 140 THR B C 1
ATOM 3582 O O . THR B 1 140 ? 5.699 -24.734 -1.539 1 91.75 140 THR B O 1
ATOM 3585 N N . ILE B 1 141 ? 3.727 -23.906 -0.999 1 95.56 141 ILE B N 1
ATOM 3586 C CA . ILE B 1 141 ? 3.141 -25.203 -0.66 1 95.56 141 ILE B CA 1
ATOM 3587 C C . ILE B 1 141 ? 2.031 -25.547 -1.651 1 95.56 141 ILE B C 1
ATOM 3589 O O . ILE B 1 141 ? 0.991 -24.875 -1.68 1 95.56 141 ILE B O 1
ATOM 3593 N N . ASN B 1 142 ? 2.256 -26.547 -2.393 1 95.56 142 ASN B N 1
ATOM 3594 C CA . ASN B 1 142 ? 1.237 -26.969 -3.35 1 95.56 142 ASN B CA 1
ATOM 3595 C C . ASN B 1 142 ? 0.097 -27.719 -2.662 1 95.56 142 ASN B C 1
ATOM 3597 O O . ASN B 1 142 ? 0.327 -28.484 -1.725 1 95.56 142 ASN B O 1
ATOM 3601 N N . ILE B 1 143 ? -1.059 -27.5 -3.162 1 96.19 143 ILE B N 1
ATOM 3602 C CA . ILE B 1 143 ? -2.236 -28.188 -2.645 1 96.19 143 ILE B CA 1
ATOM 3603 C C . ILE B 1 143 ? -2.568 -29.375 -3.533 1 96.19 143 ILE B C 1
ATOM 3605 O O . ILE B 1 143 ? -2.969 -29.219 -4.688 1 96.19 143 ILE B O 1
ATOM 3609 N N . GLU B 1 144 ? -2.449 -30.547 -2.906 1 94.56 144 GLU B N 1
ATOM 3610 C CA . GLU B 1 144 ? -2.684 -31.766 -3.664 1 94.56 144 GLU B CA 1
ATOM 3611 C C . GLU B 1 144 ? -3.975 -32.438 -3.221 1 94.56 144 GLU B C 1
ATOM 3613 O O . GLU B 1 144 ? -4.309 -33.531 -3.711 1 94.56 144 GLU B O 1
ATOM 3618 N N . ASN B 1 145 ? -4.664 -31.859 -2.359 1 94.5 145 ASN B N 1
ATOM 3619 C CA . ASN B 1 145 ? -5.914 -32.438 -1.869 1 94.5 145 ASN B CA 1
ATOM 3620 C C . ASN B 1 145 ? -6.926 -32.625 -2.996 1 94.5 145 ASN B C 1
ATOM 3622 O O . ASN B 1 145 ? -7.184 -31.688 -3.764 1 94.5 145 ASN B O 1
ATOM 3626 N N . ASP B 1 146 ? -7.512 -33.719 -3.018 1 93.81 146 ASP B N 1
ATOM 3627 C CA . ASP B 1 146 ? -8.391 -34.094 -4.121 1 93.81 146 ASP B CA 1
ATOM 3628 C C . ASP B 1 146 ? -9.633 -33.219 -4.168 1 93.81 146 ASP B C 1
ATOM 3630 O O . ASP B 1 146 ? -10.086 -32.844 -5.246 1 93.81 146 ASP B O 1
ATOM 3634 N N . TRP B 1 147 ? -10.125 -32.969 -3.041 1 95.12 147 TRP B N 1
ATOM 3635 C CA . TRP B 1 147 ? -11.344 -32.156 -3.014 1 95.12 147 TRP B CA 1
ATOM 3636 C C . TRP B 1 147 ? -11.086 -30.766 -3.561 1 95.12 147 TRP B C 1
ATOM 3638 O O . TRP B 1 147 ? -11.867 -30.25 -4.359 1 95.12 147 TRP B O 1
ATOM 3648 N N . TYR B 1 148 ? -10.031 -30.172 -3.18 1 95.25 148 TYR B N 1
ATOM 3649 C CA . TYR B 1 148 ? -9.656 -28.859 -3.688 1 95.25 148 TYR B CA 1
ATOM 3650 C C . TYR B 1 148 ? -9.43 -28.891 -5.195 1 95.25 148 TYR B C 1
ATOM 3652 O O . TYR B 1 148 ? -9.828 -27.969 -5.914 1 95.25 148 TYR B O 1
ATOM 3660 N N . ARG B 1 149 ? -8.836 -29.938 -5.641 1 93.19 149 ARG B N 1
ATOM 3661 C CA . ARG B 1 149 ? -8.594 -30.094 -7.07 1 93.19 149 ARG B CA 1
ATOM 3662 C C . ARG B 1 149 ? -9.906 -30.234 -7.832 1 93.19 149 ARG B C 1
ATOM 3664 O O . ARG B 1 149 ? -10.086 -29.656 -8.906 1 93.19 149 ARG B O 1
ATOM 3671 N N . ASP B 1 150 ? -10.75 -31.016 -7.242 1 93.19 150 ASP B N 1
ATOM 3672 C CA . ASP B 1 150 ? -12.055 -31.219 -7.867 1 93.19 150 ASP B CA 1
ATOM 3673 C C . ASP B 1 150 ? -12.812 -29.891 -7.98 1 93.19 150 ASP B C 1
ATOM 3675 O O . ASP B 1 150 ? -13.438 -29.625 -9.008 1 93.19 150 ASP B O 1
ATOM 3679 N N . VAL B 1 151 ? -12.797 -29.156 -6.945 1 92 151 VAL B N 1
ATOM 3680 C CA . VAL B 1 151 ? -13.469 -27.859 -6.945 1 92 151 VAL B CA 1
ATOM 3681 C C . VAL B 1 151 ? -12.828 -26.938 -7.977 1 92 151 VAL B C 1
ATOM 3683 O O . VAL B 1 151 ? -13.523 -26.234 -8.703 1 92 151 VAL B O 1
ATOM 3686 N N . SER B 1 152 ? -11.5 -26.938 -8.023 1 88.75 152 SER B N 1
ATOM 3687 C CA . SER B 1 152 ? -10.758 -26.094 -8.969 1 88.75 152 SER B CA 1
ATOM 3688 C C . SER B 1 152 ? -11.141 -26.422 -10.406 1 88.75 152 SER B C 1
ATOM 3690 O O . SER B 1 152 ? -11.203 -25.531 -11.258 1 88.75 152 SER B O 1
ATOM 3692 N N . MET B 1 153 ? -11.461 -27.672 -10.609 1 86.25 153 MET B N 1
ATOM 3693 C CA . MET B 1 153 ? -11.727 -28.125 -11.969 1 86.25 153 MET B CA 1
ATOM 3694 C C . MET B 1 153 ? -13.227 -28.125 -12.266 1 86.25 153 MET B C 1
ATOM 3696 O O . MET B 1 153 ? -13.641 -28.25 -13.422 1 86.25 153 MET B O 1
ATOM 3700 N N . ALA B 1 154 ? -13.922 -27.938 -11.234 1 87.38 154 ALA B N 1
ATOM 3701 C CA . ALA B 1 154 ? -1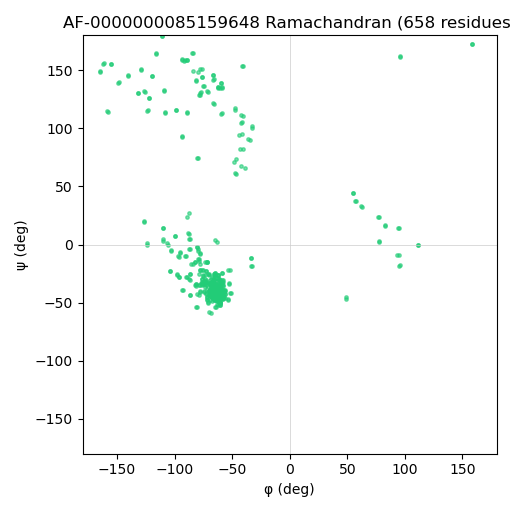5.375 -28 -11.406 1 87.38 154 ALA B CA 1
ATOM 3702 C C . ALA B 1 154 ? -15.859 -26.844 -12.273 1 87.38 154 ALA B C 1
ATOM 3704 O O . ALA B 1 154 ? -15.438 -25.703 -12.094 1 87.38 154 ALA B O 1
ATOM 3705 N N . ALA B 1 155 ? -16.516 -27.141 -13.391 1 86.31 155 ALA B N 1
ATOM 3706 C CA . ALA B 1 155 ? -17.094 -26.172 -14.305 1 86.31 155 ALA B CA 1
ATOM 3707 C C . ALA B 1 155 ? -18.594 -26.406 -14.484 1 86.31 155 ALA B C 1
ATOM 3709 O O . ALA B 1 155 ? -19.031 -27.547 -14.609 1 86.31 155 ALA B O 1
ATOM 3710 N N . ILE B 1 156 ? -19.344 -25.406 -14.258 1 87.56 156 ILE B N 1
ATOM 3711 C CA . ILE B 1 156 ? -20.781 -25.484 -14.508 1 87.56 156 ILE B CA 1
ATOM 3712 C C . ILE B 1 156 ? -21.078 -25.062 -15.953 1 87.56 156 ILE B C 1
ATOM 3714 O O . ILE B 1 156 ? -20.859 -23.906 -16.328 1 87.56 156 ILE B O 1
ATOM 3718 N N . GLU B 1 157 ? -21.516 -26 -16.656 1 88.88 157 GLU B N 1
ATOM 3719 C CA . GLU B 1 157 ? -21.781 -25.734 -18.062 1 88.88 157 GLU B CA 1
ATOM 3720 C C . GLU B 1 157 ? -23.094 -24.953 -18.234 1 88.88 157 GLU B C 1
ATOM 3722 O O . GLU B 1 157 ? -24.094 -25.281 -17.594 1 88.88 157 GLU B O 1
ATOM 3727 N N . LEU B 1 158 ? -22.969 -23.953 -18.984 1 86.81 158 LEU B N 1
ATOM 3728 C CA . LEU B 1 158 ? -24.141 -23.156 -19.312 1 86.81 158 LEU B CA 1
ATOM 3729 C C . LEU B 1 158 ? -24.797 -23.641 -20.594 1 86.81 158 LEU B C 1
ATOM 3731 O O . LEU B 1 158 ? -24.156 -24.344 -21.391 1 86.81 158 LEU B O 1
ATOM 3735 N N . PRO B 1 159 ? -26.031 -23.344 -20.766 1 85.19 159 PRO B N 1
ATOM 3736 C CA . PRO B 1 159 ? -26.734 -23.781 -21.984 1 85.19 159 PRO B CA 1
ATOM 3737 C C . PRO B 1 159 ? -26.078 -23.25 -23.25 1 85.19 159 PRO B C 1
ATOM 3739 O O . PRO B 1 159 ? -26.203 -23.875 -24.312 1 85.19 159 PRO B O 1
ATOM 3742 N N . THR B 1 160 ? -25.391 -22.234 -23.219 1 84.94 160 THR B N 1
ATOM 3743 C CA . THR B 1 160 ? -24.766 -21.625 -24.391 1 84.94 160 THR B CA 1
ATOM 3744 C C . THR B 1 160 ? -23.469 -22.359 -24.75 1 84.94 160 THR B C 1
ATOM 3746 O O . THR B 1 160 ? -22.859 -22.062 -25.781 1 84.94 160 THR B O 1
ATOM 3749 N N . GLY B 1 161 ? -23.062 -23.391 -23.953 1 85.31 161 GLY B N 1
ATOM 3750 C CA . GLY B 1 161 ? -21.812 -24.094 -24.188 1 85.31 161 GLY B CA 1
ATOM 3751 C C . GLY B 1 161 ? -20.656 -23.516 -23.391 1 85.31 161 GLY B C 1
ATOM 3752 O O . GLY B 1 161 ? -19.562 -24.078 -23.375 1 85.31 161 GLY B O 1
ATOM 3753 N N . ASP B 1 162 ? -20.922 -22.406 -22.797 1 88.06 162 ASP B N 1
ATOM 3754 C CA . ASP B 1 162 ? -19.906 -21.781 -21.969 1 88.06 162 ASP B CA 1
ATOM 3755 C C . ASP B 1 162 ? -19.906 -22.359 -20.547 1 88.06 162 ASP B C 1
ATOM 3757 O O . ASP B 1 162 ? -20.734 -23.219 -20.234 1 88.06 162 ASP B O 1
ATOM 3761 N N . PHE B 1 163 ? -18.922 -22.141 -19.812 1 88.19 163 PHE B N 1
ATOM 3762 C CA . PHE B 1 163 ? -18.844 -22.688 -18.469 1 88.19 163 PHE B CA 1
ATOM 3763 C C . PHE B 1 163 ? -18.516 -21.609 -17.453 1 88.19 163 PHE B C 1
ATOM 3765 O O . PHE B 1 163 ? -17.953 -20.578 -17.797 1 88.19 163 PHE B O 1
ATOM 3772 N N . ILE B 1 164 ? -19.016 -21.859 -16.266 1 88.88 164 ILE B N 1
ATOM 3773 C CA . ILE B 1 164 ? -18.703 -20.984 -15.133 1 88.88 164 ILE B CA 1
ATOM 3774 C C . ILE B 1 164 ? -18 -21.797 -14.047 1 88.88 164 ILE B C 1
ATOM 3776 O O . ILE B 1 164 ? -18.219 -23 -13.914 1 88.88 164 ILE B O 1
ATOM 3780 N N . SER B 1 165 ? -17.109 -21.188 -13.383 1 90.25 165 SER B N 1
ATOM 3781 C CA . SER B 1 165 ? -16.406 -21.844 -12.289 1 90.25 165 SER B CA 1
ATOM 3782 C C . SER B 1 165 ? -17.141 -21.656 -10.969 1 90.25 165 SER B C 1
ATOM 3784 O O . SER B 1 165 ? -17.953 -20.734 -10.828 1 90.25 165 SER B O 1
ATOM 3786 N N . VAL B 1 166 ? -16.906 -22.5 -9.992 1 91.44 166 VAL B N 1
ATOM 3787 C CA . VAL B 1 166 ? -17.484 -22.422 -8.656 1 91.44 166 VAL B CA 1
ATOM 3788 C C . VAL B 1 166 ? -17.078 -21.094 -8 1 91.44 166 VAL B C 1
ATOM 3790 O O . VAL B 1 166 ? -17.859 -20.516 -7.246 1 91.44 166 VAL B O 1
ATOM 3793 N N . ASN B 1 167 ? -15.883 -20.594 -8.312 1 93.38 167 ASN B N 1
ATOM 3794 C CA . ASN B 1 167 ? -15.383 -19.344 -7.766 1 93.38 167 ASN B CA 1
ATOM 3795 C C . ASN B 1 167 ? -16.281 -18.172 -8.133 1 93.38 167 ASN B C 1
ATOM 3797 O O . ASN B 1 167 ? -16.516 -17.281 -7.309 1 93.38 167 ASN B O 1
ATOM 3801 N N . VAL B 1 168 ? -16.812 -18.203 -9.328 1 93.5 168 VAL B N 1
ATOM 3802 C CA . VAL B 1 168 ? -17.672 -17.125 -9.789 1 93.5 168 VAL B CA 1
ATOM 3803 C C . VAL B 1 168 ? -19 -17.156 -9.023 1 93.5 168 VAL B C 1
ATOM 3805 O O . VAL B 1 168 ? -19.531 -16.109 -8.656 1 93.5 168 VAL B O 1
ATOM 3808 N N . LEU B 1 169 ? -19.484 -18.328 -8.805 1 93.88 169 LEU B N 1
ATOM 3809 C CA . LEU B 1 169 ? -20.734 -18.469 -8.047 1 93.88 169 LEU B CA 1
ATOM 3810 C C . LEU B 1 169 ? -20.562 -17.922 -6.629 1 93.88 169 LEU B C 1
ATOM 3812 O O . LEU B 1 169 ? -21.438 -17.203 -6.137 1 93.88 169 LEU B O 1
ATOM 3816 N N . ILE B 1 170 ? -19.453 -18.25 -6.004 1 95.38 170 ILE B N 1
ATOM 3817 C CA . ILE B 1 170 ? -19.172 -17.75 -4.664 1 95.38 170 ILE B CA 1
ATOM 3818 C C . ILE B 1 170 ? -19.109 -16.234 -4.684 1 95.38 170 ILE B C 1
ATOM 3820 O O . ILE B 1 170 ? -19.703 -15.562 -3.836 1 95.38 170 ILE B O 1
ATOM 3824 N N . PHE B 1 171 ? -18.422 -15.703 -5.703 1 96.62 171 PHE B N 1
ATOM 3825 C CA . PHE B 1 171 ? -18.266 -14.258 -5.859 1 96.62 171 PHE B CA 1
ATOM 3826 C C . PHE B 1 171 ? -19.625 -13.586 -6.023 1 96.62 171 PHE B C 1
ATOM 3828 O O . PHE B 1 171 ? -19.938 -12.625 -5.316 1 96.62 171 PHE B O 1
ATOM 3835 N N . VAL B 1 172 ? -20.484 -14.039 -6.895 1 95.31 172 VAL B N 1
ATOM 3836 C CA . VAL B 1 172 ? -21.766 -13.43 -7.203 1 95.31 172 VAL B CA 1
ATOM 3837 C C . VAL B 1 172 ? -22.688 -13.492 -5.977 1 95.31 172 VAL B C 1
ATOM 3839 O O . VAL B 1 172 ? -23.328 -12.5 -5.621 1 95.31 172 VAL B O 1
ATOM 3842 N N . VAL B 1 173 ? -22.719 -14.656 -5.355 1 95.94 173 VAL B N 1
ATOM 3843 C CA . VAL B 1 173 ? -23.531 -14.812 -4.16 1 95.94 173 VAL B CA 1
ATOM 3844 C C . VAL B 1 173 ? -23.078 -13.82 -3.09 1 95.94 173 VAL B C 1
ATOM 3846 O O . VAL B 1 173 ? -23.906 -13.133 -2.484 1 95.94 173 VAL B O 1
ATOM 3849 N N . PHE B 1 174 ? -21.828 -13.703 -2.918 1 95.75 174 PHE B N 1
ATOM 3850 C CA . PHE B 1 174 ? -21.297 -12.844 -1.863 1 95.75 174 PHE B CA 1
ATOM 3851 C C . PHE B 1 174 ? -21.5 -11.375 -2.217 1 95.75 174 PHE B C 1
ATOM 3853 O O . PHE B 1 174 ? -21.719 -10.539 -1.335 1 95.75 174 PHE B O 1
ATOM 3860 N N . ALA B 1 175 ? -21.328 -11.055 -3.496 1 96.88 175 ALA B N 1
ATOM 3861 C CA . ALA B 1 175 ? -21.609 -9.688 -3.947 1 96.88 175 ALA B CA 1
ATOM 3862 C C . ALA B 1 175 ? -23.062 -9.305 -3.662 1 96.88 175 ALA B C 1
ATOM 3864 O O . ALA B 1 175 ? -23.344 -8.188 -3.219 1 96.88 175 ALA B O 1
ATOM 3865 N N . ILE B 1 176 ? -23.969 -10.242 -3.867 1 97.12 176 ILE B N 1
ATOM 3866 C CA . ILE B 1 176 ? -25.391 -10 -3.615 1 97.12 176 ILE B CA 1
ATOM 3867 C C . ILE B 1 176 ? -25.625 -9.828 -2.115 1 97.12 176 ILE B C 1
ATOM 3869 O O . ILE B 1 176 ? -26.375 -8.945 -1.695 1 97.12 176 ILE B O 1
ATOM 3873 N N . VAL B 1 177 ? -24.969 -10.633 -1.333 1 96.69 177 VAL B N 1
ATOM 3874 C CA . VAL B 1 177 ? -25.078 -10.523 0.118 1 96.69 177 VAL B CA 1
ATOM 3875 C C . VAL B 1 177 ? -24.547 -9.18 0.585 1 96.69 177 VAL B C 1
ATOM 3877 O O . VAL B 1 177 ? -25.156 -8.508 1.418 1 96.69 177 VAL B O 1
ATOM 3880 N N . GLY B 1 178 ? -23.375 -8.82 0.072 1 97.19 178 GLY B N 1
ATOM 3881 C CA . GLY B 1 178 ? -22.828 -7.523 0.415 1 97.19 178 GLY B CA 1
ATOM 3882 C C . GLY B 1 178 ? -23.719 -6.367 0.02 1 97.19 178 GLY B C 1
ATOM 3883 O O . GLY B 1 178 ? -23.891 -5.422 0.789 1 97.19 178 GLY B O 1
ATOM 3884 N N . TRP B 1 179 ? -24.281 -6.508 -1.195 1 97 179 TRP B N 1
ATOM 3885 C CA . TRP B 1 179 ? -25.219 -5.496 -1.675 1 97 179 TRP B CA 1
ATOM 3886 C C . TRP B 1 179 ? -26.438 -5.414 -0.767 1 97 179 TRP B C 1
ATOM 3888 O O . TRP B 1 179 ? -26.875 -4.32 -0.395 1 97 179 TRP B O 1
ATOM 3898 N N . TRP B 1 180 ? -26.953 -6.539 -0.401 1 97.44 180 TRP B N 1
ATOM 3899 C CA . TRP B 1 180 ? -28.125 -6.605 0.476 1 97.44 180 TRP B CA 1
ATOM 3900 C C . TRP B 1 180 ? -27.797 -6.023 1.85 1 97.44 180 TRP B C 1
ATOM 3902 O O . TRP B 1 180 ? -28.594 -5.254 2.404 1 97.44 180 TRP B O 1
ATOM 3912 N N . LEU B 1 181 ? -26.672 -6.352 2.438 1 96.88 181 LEU B N 1
ATOM 3913 C CA . LEU B 1 181 ? -26.25 -5.848 3.742 1 96.88 181 LEU B CA 1
ATOM 3914 C C . LEU B 1 181 ? -26.141 -4.328 3.729 1 96.88 181 LEU B C 1
ATOM 3916 O O . LEU B 1 181 ? -26.531 -3.662 4.684 1 96.88 181 LEU B O 1
ATOM 3920 N N . LEU B 1 182 ? -25.609 -3.83 2.662 1 96.38 182 LEU B N 1
ATOM 3921 C CA . LEU B 1 182 ? -25.328 -2.402 2.564 1 96.38 182 LEU B CA 1
ATOM 3922 C C . LEU B 1 182 ? -26.609 -1.614 2.332 1 96.38 182 LEU B C 1
ATOM 3924 O O . LEU B 1 182 ? -26.781 -0.521 2.879 1 96.38 182 LEU B O 1
ATOM 3928 N N . ARG B 1 183 ? -27.578 -2.193 1.583 1 94.94 183 ARG B N 1
ATOM 3929 C CA . ARG B 1 183 ? -28.734 -1.425 1.114 1 94.94 183 ARG B CA 1
ATOM 3930 C C . ARG B 1 183 ? -29.938 -1.633 2.023 1 94.94 183 ARG B C 1
ATOM 3932 O O . ARG B 1 183 ? -30.734 -0.721 2.211 1 94.94 183 ARG B O 1
ATOM 3939 N N . PHE B 1 184 ? -30 -2.775 2.719 1 96.75 184 PHE B N 1
ATOM 3940 C CA . PHE B 1 184 ? -31.297 -3.092 3.303 1 96.75 184 PHE B CA 1
ATOM 3941 C C . PHE B 1 184 ? -31.172 -3.307 4.805 1 96.75 184 PHE B C 1
ATOM 3943 O O . PHE B 1 184 ? -32.188 -3.537 5.488 1 96.75 184 PHE B O 1
ATOM 3950 N N . THR B 1 185 ? -30.016 -3.18 5.391 1 97.06 185 THR B N 1
ATOM 3951 C CA . THR B 1 185 ? -29.875 -3.438 6.82 1 97.06 185 THR B CA 1
ATOM 3952 C C . THR B 1 185 ? -29.469 -2.17 7.562 1 97.06 185 THR B C 1
ATOM 3954 O O . THR B 1 185 ? -29.047 -1.188 6.941 1 97.06 185 THR B O 1
ATOM 3957 N N . ARG B 1 186 ? -29.641 -2.256 8.898 1 95.88 186 ARG B N 1
ATOM 3958 C CA . ARG B 1 186 ? -29.219 -1.157 9.766 1 95.88 186 ARG B CA 1
ATOM 3959 C C . ARG B 1 186 ? -27.703 -1.001 9.742 1 95.88 186 ARG B C 1
ATOM 3961 O O . ARG B 1 186 ? -27.188 0.114 9.844 1 95.88 186 ARG B O 1
ATOM 3968 N N . PHE B 1 187 ? -27.109 -2.094 9.539 1 97.44 187 PHE B N 1
ATOM 3969 C CA . PHE B 1 187 ? -25.656 -2.088 9.453 1 97.44 187 PHE B CA 1
ATOM 3970 C C . PHE B 1 187 ? -25.188 -1.215 8.297 1 97.44 187 PHE B C 1
ATOM 3972 O O . PHE B 1 187 ? -24.344 -0.334 8.477 1 97.44 187 PHE B O 1
ATOM 3979 N N . GLY B 1 188 ? -25.734 -1.407 7.152 1 97.38 188 GLY B N 1
ATOM 3980 C CA . GLY B 1 188 ? -25.375 -0.622 5.98 1 97.38 188 GLY B CA 1
ATOM 3981 C C . GLY B 1 188 ? -25.672 0.858 6.141 1 97.38 188 GLY B C 1
ATOM 3982 O O . GLY B 1 188 ? -24.844 1.7 5.785 1 97.38 188 GLY B O 1
ATOM 3983 N N . ARG B 1 189 ? -26.781 1.146 6.727 1 96.38 189 ARG B N 1
ATOM 3984 C CA . ARG B 1 189 ? -27.156 2.541 6.945 1 96.38 189 ARG B CA 1
ATOM 3985 C C . ARG B 1 189 ? -26.172 3.223 7.895 1 96.38 189 ARG B C 1
ATOM 3987 O O . ARG B 1 189 ? -25.812 4.383 7.695 1 96.38 189 ARG B O 1
ATOM 3994 N N . THR B 1 190 ? -25.828 2.488 8.844 1 98 190 THR B N 1
ATOM 3995 C CA . THR B 1 190 ? -24.891 3.043 9.812 1 98 190 THR B CA 1
ATOM 3996 C C . THR B 1 190 ? -23.516 3.252 9.172 1 98 190 THR B C 1
ATOM 3998 O O . THR B 1 190 ? -22.812 4.219 9.492 1 98 190 THR B O 1
ATOM 4001 N N . VAL B 1 191 ? -23.125 2.342 8.266 1 98.06 191 VAL B N 1
ATOM 4002 C CA . VAL B 1 191 ? -21.844 2.469 7.559 1 98.06 191 VAL B CA 1
ATOM 4003 C C . VAL B 1 191 ? -21.828 3.766 6.754 1 98.06 191 VAL B C 1
ATOM 4005 O O . VAL B 1 191 ? -20.875 4.539 6.832 1 98.06 191 VAL B O 1
ATOM 4008 N N . TYR B 1 192 ? -22.891 4.074 6.043 1 97 192 TYR B N 1
ATOM 4009 C CA . TYR B 1 192 ? -22.984 5.297 5.254 1 97 192 TYR B CA 1
ATOM 4010 C C . TYR B 1 192 ? -22.969 6.527 6.148 1 97 192 TYR B C 1
ATOM 4012 O O . TYR B 1 192 ? -22.312 7.527 5.824 1 97 192 TYR B O 1
ATOM 4020 N N . ALA B 1 193 ? -23.625 6.434 7.262 1 97.25 193 ALA B N 1
ATOM 4021 C CA . ALA B 1 193 ? -23.688 7.566 8.18 1 97.25 193 ALA B CA 1
ATOM 4022 C C . ALA B 1 193 ? -22.328 7.887 8.773 1 97.25 193 ALA B C 1
ATOM 4024 O O . ALA B 1 193 ? -21.953 9.055 8.883 1 97.25 193 ALA B O 1
ATOM 4025 N N . ILE B 1 194 ? -21.625 6.848 9.117 1 97.44 194 ILE B N 1
ATOM 4026 C CA . ILE B 1 194 ? -20.281 7.027 9.664 1 97.44 194 ILE B CA 1
ATOM 4027 C C . ILE B 1 194 ? -19.391 7.711 8.633 1 97.44 194 ILE B C 1
ATOM 4029 O O . ILE B 1 194 ? -18.625 8.625 8.961 1 97.44 194 ILE B O 1
ATOM 4033 N N . GLY B 1 195 ? -19.5 7.227 7.414 1 95.75 195 GLY B N 1
ATOM 4034 C CA . GLY B 1 195 ? -18.703 7.797 6.34 1 95.75 195 GLY B CA 1
ATOM 4035 C C . GLY B 1 195 ? -19 9.258 6.078 1 95.75 195 GLY B C 1
ATOM 4036 O O . GLY B 1 195 ? -18.125 10.016 5.652 1 95.75 195 GLY B O 1
ATOM 4037 N N . GLY B 1 196 ? -20.219 9.656 6.254 1 93.19 196 GLY B N 1
ATOM 4038 C CA . GLY B 1 196 ? -20.562 11.062 6.125 1 93.19 196 GLY B CA 1
ATOM 4039 C C . GLY B 1 196 ? -20.016 11.922 7.25 1 93.19 196 GLY B C 1
ATOM 4040 O O . GLY B 1 196 ? -19.297 12.891 7 1 93.19 196 GLY B O 1
ATOM 4041 N N . SER B 1 197 ? -20.391 11.578 8.43 1 95.31 197 SER B N 1
ATOM 4042 C CA . SER B 1 197 ? -19.891 12.227 9.641 1 95.31 197 SER B CA 1
ATOM 4043 C C . SER B 1 197 ? -20.047 11.32 10.852 1 95.31 197 SER B C 1
ATOM 4045 O O . SER B 1 197 ? -21.172 11.094 11.32 1 95.31 197 SER B O 1
ATOM 4047 N N . GLU B 1 198 ? -18.938 10.969 11.32 1 94.75 198 GLU B N 1
ATOM 4048 C CA . GLU B 1 198 ? -19 10.086 12.484 1 94.75 198 GLU B CA 1
ATOM 4049 C C . GLU B 1 198 ? -19.672 10.781 13.664 1 94.75 198 GLU B C 1
ATOM 4051 O O . GLU B 1 198 ? -20.438 10.156 14.398 1 94.75 198 GLU B O 1
ATOM 4056 N N . GLN B 1 199 ? -19.359 12.039 13.836 1 93.81 199 GLN B N 1
ATOM 4057 C CA . GLN B 1 199 ? -19.969 12.812 14.922 1 93.81 199 GLN B CA 1
ATOM 4058 C C . GLN B 1 199 ? -21.484 12.891 14.766 1 93.81 199 GLN B C 1
ATOM 4060 O O . GLN B 1 199 ? -22.219 12.727 15.742 1 93.81 199 GLN B O 1
ATOM 4065 N N . SER B 1 200 ? -21.875 13.164 13.586 1 95.06 200 SER B N 1
ATOM 4066 C CA . SER B 1 200 ? -23.312 13.227 13.336 1 95.06 200 SER B CA 1
ATOM 4067 C C . SER B 1 200 ? -23.969 11.867 13.555 1 95.06 200 SER B C 1
ATOM 4069 O O . SER B 1 200 ? -25.078 11.797 14.094 1 95.06 200 SER B O 1
ATOM 4071 N N . ALA B 1 201 ? -23.297 10.836 13.164 1 96.81 201 ALA B N 1
ATOM 4072 C CA . ALA B 1 201 ? -23.828 9.492 13.367 1 96.81 201 ALA B CA 1
ATOM 4073 C C . ALA B 1 201 ? -24 9.188 14.852 1 96.81 201 ALA B C 1
ATOM 4075 O O . ALA B 1 201 ? -25.016 8.609 15.25 1 96.81 201 ALA B O 1
ATOM 4076 N N . LEU B 1 202 ? -23.047 9.609 15.633 1 95.44 202 LEU B N 1
ATOM 4077 C CA . LEU B 1 202 ? -23.125 9.414 17.078 1 95.44 202 LEU B CA 1
ATOM 4078 C C . LEU B 1 202 ? -24.281 10.195 17.672 1 95.44 202 LEU B C 1
ATOM 4080 O O . LEU B 1 202 ? -25.016 9.672 18.531 1 95.44 202 LEU B O 1
ATOM 4084 N N . LEU B 1 203 ? -24.438 11.375 17.219 1 94.81 203 LEU B N 1
ATOM 4085 C CA . LEU B 1 203 ? -25.516 12.234 17.703 1 94.81 203 LEU B CA 1
ATOM 4086 C C . LEU B 1 203 ? -26.875 11.672 17.344 1 94.81 203 LEU B C 1
ATOM 4088 O O . LEU B 1 203 ? -27.859 11.883 18.062 1 94.81 203 LEU B O 1
ATOM 4092 N N . MET B 1 204 ? -26.953 10.945 16.266 1 96 204 MET B N 1
ATOM 4093 C CA . MET B 1 204 ? -28.188 10.32 15.82 1 96 204 MET B CA 1
ATOM 4094 C C . MET B 1 204 ? -28.469 9.031 16.594 1 96 204 MET B C 1
ATOM 4096 O O . MET B 1 204 ? -29.5 8.398 16.391 1 96 204 MET B O 1
ATOM 4100 N N . GLY B 1 205 ? -27.547 8.609 17.484 1 95.62 205 GLY B N 1
ATOM 4101 C CA . GLY B 1 205 ? -27.75 7.441 18.328 1 95.62 205 GLY B CA 1
ATOM 4102 C C . GLY B 1 205 ? -27.422 6.137 17.641 1 95.62 205 GLY B C 1
ATOM 4103 O O . GLY B 1 205 ? -27.844 5.066 18.078 1 95.62 205 GLY B O 1
ATOM 4104 N N . LEU B 1 206 ? -26.734 6.203 16.578 1 96.62 206 LEU B N 1
ATOM 4105 C CA . LEU B 1 206 ? -26.359 4.988 15.859 1 96.62 206 LEU B CA 1
ATOM 4106 C C . LEU B 1 206 ? -25.219 4.258 16.562 1 96.62 206 LEU B C 1
ATOM 4108 O O . LEU B 1 206 ? -24.406 4.883 17.25 1 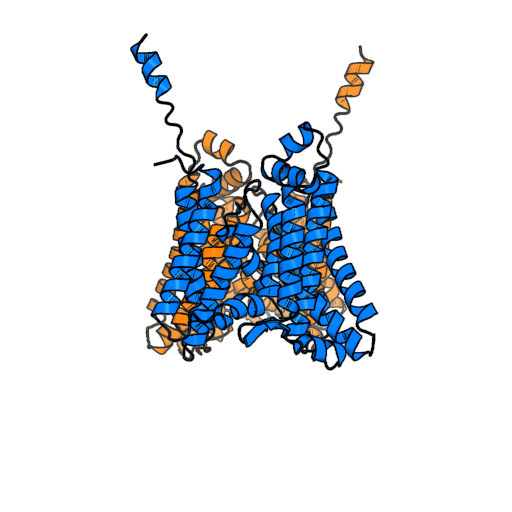96.62 206 LEU B O 1
ATOM 4112 N N . PRO B 1 207 ? -25.156 2.953 16.422 1 97.56 207 PRO B N 1
ATOM 4113 C CA . PRO B 1 207 ? -24.109 2.188 17.109 1 97.56 207 PRO B CA 1
ATOM 4114 C C . PRO B 1 207 ? -22.766 2.236 16.375 1 97.56 207 PRO B C 1
ATOM 4116 O O . PRO B 1 207 ? -22.328 1.227 15.812 1 97.56 207 PRO B O 1
ATOM 4119 N N . VAL B 1 208 ? -22.141 3.307 16.469 1 97.06 208 VAL B N 1
ATOM 4120 C CA . VAL B 1 208 ? -20.922 3.58 15.727 1 97.06 208 VAL B CA 1
ATOM 4121 C C . VAL B 1 208 ? -19.812 2.625 16.172 1 97.06 208 VAL B C 1
ATOM 4123 O O . VAL B 1 208 ? -19.125 2.033 15.352 1 97.06 208 VAL B O 1
ATOM 4126 N N . ASN B 1 209 ? -19.688 2.352 17.469 1 96.75 209 ASN B N 1
ATOM 4127 C CA . ASN B 1 209 ? -18.609 1.531 18.016 1 96.75 209 ASN B CA 1
ATOM 4128 C C . ASN B 1 209 ? -18.672 0.102 17.484 1 96.75 209 ASN B C 1
ATOM 4130 O O . ASN B 1 209 ? -17.688 -0.407 16.922 1 96.75 209 ASN B O 1
ATOM 4134 N N . ARG B 1 210 ? -19.781 -0.427 17.609 1 97.75 210 ARG B N 1
ATOM 4135 C CA . ARG B 1 210 ? -19.953 -1.806 17.172 1 97.75 210 ARG B CA 1
ATOM 4136 C C . ARG B 1 210 ? -19.844 -1.91 15.656 1 97.75 210 ARG B C 1
ATOM 4138 O O . ARG B 1 210 ? -19.297 -2.891 15.133 1 97.75 210 ARG B O 1
ATOM 4145 N N . THR B 1 211 ? -20.344 -0.948 14.984 1 98.31 211 THR B N 1
ATOM 4146 C CA . THR B 1 211 ? -20.359 -0.985 13.523 1 98.31 211 THR B CA 1
ATOM 4147 C C . THR B 1 211 ? -18.938 -0.914 12.969 1 98.31 211 THR B C 1
ATOM 4149 O O . THR B 1 211 ? -18.594 -1.649 12.047 1 98.31 211 THR B O 1
ATOM 4152 N N . LYS B 1 212 ? -18.125 -0.076 13.508 1 98 212 LYS B N 1
ATOM 4153 C CA . LYS B 1 212 ? -16.75 0.036 13.047 1 98 212 LYS B CA 1
ATOM 4154 C C . LYS B 1 212 ? -15.992 -1.277 13.242 1 98 212 LYS B C 1
ATOM 4156 O O . LYS B 1 212 ? -15.25 -1.71 12.352 1 98 212 LYS B O 1
ATOM 4161 N N . VAL B 1 213 ? -16.219 -1.866 14.367 1 98.5 213 VAL B N 1
ATOM 4162 C CA . VAL B 1 213 ? -15.578 -3.145 14.633 1 98.5 213 VAL B CA 1
ATOM 4163 C C . VAL B 1 213 ? -16.078 -4.195 13.641 1 98.5 213 VAL B C 1
ATOM 4165 O O . VAL B 1 213 ? -15.273 -4.945 13.078 1 98.5 213 VAL B O 1
ATOM 4168 N N . LEU B 1 214 ? -17.312 -4.184 13.391 1 98.5 214 LEU B N 1
ATOM 4169 C CA . LEU B 1 214 ? -17.922 -5.18 12.516 1 98.5 214 LEU B CA 1
ATOM 4170 C C . LEU B 1 214 ? -17.484 -4.965 11.07 1 98.5 214 LEU B C 1
ATOM 4172 O O . LEU B 1 214 ? -17.359 -5.926 10.305 1 98.5 214 LEU B O 1
ATOM 4176 N N . ILE B 1 215 ? -17.266 -3.715 10.664 1 98.62 215 ILE B N 1
ATOM 4177 C CA . ILE B 1 215 ? -16.812 -3.414 9.312 1 98.62 215 ILE B CA 1
ATOM 4178 C C . ILE B 1 215 ? -15.492 -4.129 9.039 1 98.62 215 ILE B C 1
ATOM 4180 O O . ILE B 1 215 ? -15.352 -4.824 8.023 1 98.62 215 ILE B O 1
ATOM 4184 N N . TYR B 1 216 ? -14.57 -4.043 9.945 1 98.62 216 TYR B N 1
ATOM 4185 C CA . TYR B 1 216 ? -13.266 -4.652 9.75 1 98.62 216 TYR B CA 1
ATOM 4186 C C . TYR B 1 216 ? -13.328 -6.16 9.945 1 98.62 216 TYR B C 1
ATOM 4188 O O . TYR B 1 216 ? -12.578 -6.91 9.312 1 98.62 216 TYR B O 1
ATOM 4196 N N . THR B 1 217 ? -14.242 -6.598 10.797 1 98.75 217 THR B N 1
ATOM 4197 C CA . THR B 1 217 ? -14.469 -8.031 10.93 1 98.75 217 THR B CA 1
ATOM 4198 C C . THR B 1 217 ? -15 -8.625 9.625 1 98.75 217 THR B C 1
ATOM 4200 O O . THR B 1 217 ? -14.516 -9.656 9.164 1 98.75 217 THR B O 1
ATOM 4203 N N . PHE B 1 218 ? -16 -7.938 9.094 1 98.38 218 PHE B N 1
ATOM 4204 C CA . PHE B 1 218 ? -16.578 -8.359 7.828 1 98.38 218 PHE B CA 1
ATOM 4205 C C . PHE B 1 218 ? -15.531 -8.352 6.723 1 98.38 218 PHE B C 1
ATOM 4207 O O . PHE B 1 218 ? -15.477 -9.266 5.902 1 98.38 218 PHE B O 1
ATOM 4214 N N . ASN B 1 219 ? -14.711 -7.316 6.68 1 98.44 219 ASN B N 1
ATOM 4215 C CA . ASN B 1 219 ? -13.633 -7.227 5.699 1 98.44 219 ASN B CA 1
ATOM 4216 C C . ASN B 1 219 ? -12.633 -8.367 5.859 1 98.44 219 ASN B C 1
ATOM 4218 O O . ASN B 1 219 ? -12.117 -8.891 4.871 1 98.44 219 ASN B O 1
ATOM 4222 N N . GLY B 1 220 ? -12.32 -8.711 7.121 1 98.5 220 GLY B N 1
ATOM 4223 C CA . GLY B 1 220 ? -11.492 -9.883 7.367 1 98.5 220 GLY B CA 1
ATOM 4224 C C . GLY B 1 220 ? -12.094 -11.164 6.828 1 98.5 220 GLY B C 1
ATOM 4225 O O . GLY B 1 220 ? -11.398 -11.984 6.227 1 98.5 220 GLY B O 1
ATOM 4226 N N . PHE B 1 221 ? -13.352 -11.297 7.02 1 98.62 221 PHE B N 1
ATOM 4227 C CA . PHE B 1 221 ? -14.062 -12.453 6.492 1 98.62 221 PHE B CA 1
ATOM 4228 C C . PHE B 1 221 ? -13.977 -12.5 4.973 1 98.62 221 PHE B C 1
ATOM 4230 O O . PHE B 1 221 ? -13.742 -13.562 4.391 1 98.62 221 PHE B O 1
ATOM 4237 N N . CYS B 1 222 ? -14.188 -11.375 4.359 1 98.12 222 CYS B N 1
ATOM 4238 C CA . CYS B 1 222 ? -14.07 -11.289 2.91 1 98.12 222 CYS B CA 1
ATOM 4239 C C . CYS B 1 222 ? -12.664 -11.672 2.453 1 98.12 222 CYS B C 1
ATOM 4241 O O . CYS B 1 222 ? -12.5 -12.352 1.441 1 98.12 222 CYS B O 1
ATOM 4243 N N . SER B 1 223 ? -11.656 -11.211 3.186 1 98.31 223 SER B N 1
ATOM 4244 C CA . SER B 1 223 ? -10.281 -11.586 2.867 1 98.31 223 SER B CA 1
ATOM 4245 C C . SER B 1 223 ? -10.086 -13.094 2.967 1 98.31 223 SER B C 1
ATOM 4247 O O . SER B 1 223 ? -9.398 -13.695 2.139 1 98.31 223 SER B O 1
ATOM 4249 N N . GLY B 1 224 ? -10.719 -13.656 3.979 1 98.62 224 GLY B N 1
ATOM 4250 C CA . GLY B 1 224 ? -10.672 -15.102 4.121 1 98.62 224 GLY B CA 1
ATOM 4251 C C . GLY B 1 224 ? -11.297 -15.836 2.955 1 98.62 224 GLY B C 1
ATOM 4252 O O . GLY B 1 224 ? -10.711 -16.781 2.416 1 98.62 224 GLY B O 1
ATOM 4253 N N . LEU B 1 225 ? -12.461 -15.398 2.609 1 98.44 225 LEU B N 1
ATOM 4254 C CA . LEU B 1 225 ? -13.172 -16.031 1.501 1 98.44 225 LEU B CA 1
ATOM 4255 C C . LEU B 1 225 ? -12.414 -15.844 0.192 1 98.44 225 LEU B C 1
ATOM 4257 O O . LEU B 1 225 ? -12.328 -16.766 -0.617 1 98.44 225 LEU B O 1
ATOM 4261 N N . ALA B 1 226 ? -11.898 -14.648 -0.036 1 98.19 226 ALA B N 1
ATOM 4262 C CA . ALA B 1 226 ? -11.07 -14.398 -1.216 1 98.19 226 ALA B CA 1
ATOM 4263 C C . ALA B 1 226 ? -9.859 -15.32 -1.244 1 98.19 226 ALA B C 1
ATOM 4265 O O . ALA B 1 226 ? -9.469 -15.82 -2.305 1 98.19 226 ALA B O 1
ATOM 4266 N N . GLY B 1 227 ? -9.281 -15.539 -0.062 1 98.12 227 GLY B N 1
ATOM 4267 C CA . GLY B 1 227 ? -8.156 -16.453 0.033 1 98.12 227 GLY B CA 1
ATOM 4268 C C . GLY B 1 227 ? -8.508 -17.891 -0.337 1 98.12 227 GLY B C 1
ATOM 4269 O O . GLY B 1 227 ? -7.754 -18.547 -1.046 1 98.12 227 GLY B O 1
ATOM 4270 N N . ILE B 1 228 ? -9.633 -18.312 0.121 1 97.62 228 ILE B N 1
ATOM 4271 C CA . ILE B 1 228 ? -10.094 -19.672 -0.191 1 97.62 228 ILE B CA 1
ATOM 4272 C C . ILE B 1 228 ? -10.32 -19.797 -1.695 1 97.62 228 ILE B C 1
ATOM 4274 O O . ILE B 1 228 ? -9.859 -20.766 -2.316 1 97.62 228 ILE B O 1
ATOM 4278 N N . VAL B 1 229 ? -11 -18.859 -2.26 1 96.69 229 VAL B N 1
ATOM 4279 C CA . VAL B 1 229 ? -11.273 -18.859 -3.693 1 96.69 229 VAL B CA 1
ATOM 4280 C C . VAL B 1 229 ? -9.961 -18.828 -4.469 1 96.69 229 VAL B C 1
ATOM 4282 O O . VAL B 1 229 ? -9.828 -19.469 -5.516 1 96.69 229 VAL B O 1
ATOM 4285 N N . PHE B 1 230 ? -9.008 -18.125 -3.924 1 95.75 230 PHE B N 1
ATOM 4286 C CA . PHE B 1 230 ? -7.703 -18.031 -4.562 1 95.75 230 PHE B CA 1
ATOM 4287 C C . PHE B 1 230 ? -7 -19.391 -4.535 1 95.75 230 PHE B C 1
ATOM 4289 O O . PHE B 1 230 ? -6.309 -19.75 -5.484 1 95.75 230 PHE B O 1
ATOM 4296 N N . THR B 1 231 ? -7.176 -20.141 -3.49 1 95.5 231 THR B N 1
ATOM 4297 C CA . THR B 1 231 ? -6.555 -21.453 -3.406 1 95.5 231 THR B CA 1
ATOM 4298 C C . THR B 1 231 ? -7.156 -22.406 -4.438 1 95.5 231 THR B C 1
ATOM 4300 O O . THR B 1 231 ? -6.473 -23.297 -4.941 1 95.5 231 THR B O 1
ATOM 4303 N N . PHE B 1 232 ? -8.438 -22.219 -4.73 1 93.75 232 PHE B N 1
ATOM 4304 C CA . PHE B 1 232 ? -9.055 -23.031 -5.77 1 93.75 232 PHE B CA 1
ATOM 4305 C C . PHE B 1 232 ? -8.461 -22.703 -7.137 1 93.75 232 PHE B C 1
ATOM 4307 O O . PHE B 1 232 ? -8.375 -23.562 -8.008 1 93.75 232 PHE B O 1
ATOM 4314 N N . TYR B 1 233 ? -8.109 -21.484 -7.254 1 88.62 233 TYR B N 1
ATOM 4315 C CA . TYR B 1 233 ? -7.602 -20.984 -8.531 1 88.62 233 TYR B CA 1
ATOM 4316 C C . TYR B 1 233 ? -6.145 -21.391 -8.727 1 88.62 233 TYR B C 1
ATOM 4318 O O . TYR B 1 233 ? -5.766 -21.875 -9.797 1 88.62 233 TYR B O 1
ATOM 4326 N N . MET B 1 234 ? -5.293 -21.281 -7.699 1 90.06 234 MET B N 1
ATOM 4327 C CA . MET B 1 234 ? -3.85 -21.469 -7.828 1 90.06 234 MET B CA 1
ATOM 4328 C C . MET B 1 234 ? -3.426 -22.828 -7.27 1 90.06 234 MET B C 1
ATOM 4330 O O . MET B 1 234 ? -2.346 -23.328 -7.59 1 90.06 234 MET B O 1
ATOM 4334 N N . LEU B 1 235 ? -4.141 -23.453 -6.402 1 94.62 235 LEU B N 1
ATOM 4335 C CA . LEU B 1 235 ? -3.865 -24.719 -5.73 1 94.62 235 LEU B CA 1
ATOM 4336 C C . LEU B 1 235 ? -2.508 -24.672 -5.035 1 94.62 235 LEU B C 1
ATOM 4338 O O . LEU B 1 235 ? -1.712 -25.609 -5.172 1 94.62 235 LEU B O 1
ATOM 4342 N N . SER B 1 236 ? -2.252 -23.609 -4.371 1 95.56 236 SER B N 1
ATOM 4343 C CA . SER B 1 236 ? -1.016 -23.453 -3.609 1 95.56 236 SER B CA 1
ATOM 4344 C C . SER B 1 236 ? -1.127 -22.344 -2.578 1 95.56 236 SER B C 1
ATOM 4346 O O . SER B 1 236 ? -2.027 -21.5 -2.658 1 95.56 236 SER B O 1
ATOM 4348 N N . GLY B 1 237 ? -0.33 -22.453 -1.574 1 95.62 237 GLY B N 1
ATOM 4349 C CA . GLY B 1 237 ? -0.076 -21.391 -0.629 1 95.62 237 GLY B CA 1
ATOM 4350 C C . GLY B 1 237 ? 1.315 -20.797 -0.755 1 95.62 237 GLY B C 1
ATOM 4351 O O . GLY B 1 237 ? 2.289 -21.516 -0.957 1 95.62 237 GLY B O 1
ATOM 4352 N N . TYR B 1 238 ? 1.364 -19.516 -0.794 1 93.31 238 TYR B N 1
ATOM 4353 C CA . TYR B 1 238 ? 2.627 -18.797 -0.925 1 93.31 238 TYR B CA 1
ATOM 4354 C C . TYR B 1 238 ? 2.564 -17.453 -0.215 1 93.31 238 TYR B C 1
ATOM 4356 O O . TYR B 1 238 ? 1.552 -16.75 -0.285 1 93.31 238 TYR B O 1
ATOM 4364 N N . ALA B 1 239 ? 3.65 -17.125 0.444 1 89.19 239 ALA B N 1
ATOM 4365 C CA . ALA B 1 239 ? 3.684 -15.906 1.262 1 89.19 239 ALA B CA 1
ATOM 4366 C C . ALA B 1 239 ? 3.533 -14.664 0.398 1 89.19 239 ALA B C 1
ATOM 4368 O O . ALA B 1 239 ? 3.033 -13.633 0.864 1 89.19 239 ALA B O 1
ATOM 4369 N N . LEU B 1 240 ? 3.896 -14.68 -0.867 1 85.81 240 LEU B N 1
ATOM 4370 C CA . LEU B 1 240 ? 3.883 -13.5 -1.73 1 85.81 240 LEU B CA 1
ATOM 4371 C C . LEU B 1 240 ? 2.633 -13.484 -2.604 1 85.81 240 LEU B C 1
ATOM 4373 O O . LEU B 1 240 ? 2.482 -12.609 -3.461 1 85.81 240 LEU B O 1
ATOM 4377 N N . HIS B 1 241 ? 1.743 -14.461 -2.293 1 87.81 241 HIS B N 1
ATOM 4378 C CA . HIS B 1 241 ? 0.47 -14.406 -3.002 1 87.81 241 HIS B CA 1
ATOM 4379 C C . HIS B 1 241 ? -0.256 -13.086 -2.73 1 87.81 241 HIS B C 1
ATOM 4381 O O . HIS B 1 241 ? -0.247 -12.594 -1.603 1 87.81 241 HIS B O 1
ATOM 4387 N N . CYS B 1 242 ? -0.838 -12.539 -3.719 1 90.19 242 CYS B N 1
ATOM 4388 C CA . CYS B 1 242 ? -1.773 -11.422 -3.627 1 90.19 242 CYS B CA 1
ATOM 4389 C C . CYS B 1 242 ? -1.132 -10.227 -2.932 1 90.19 242 CYS B C 1
ATOM 4391 O O . CYS B 1 242 ? -1.785 -9.531 -2.15 1 90.19 242 CYS B O 1
ATOM 4393 N N . LYS B 1 243 ? 0.136 -9.984 -3.174 1 85.88 243 LYS B N 1
ATOM 4394 C CA . LYS B 1 243 ? 0.897 -8.922 -2.529 1 85.88 243 LYS B CA 1
ATOM 4395 C C . LYS B 1 243 ? 0.309 -7.551 -2.857 1 85.88 243 LYS B C 1
ATOM 4397 O O . LYS B 1 243 ? 0.325 -6.645 -2.021 1 85.88 243 LYS B O 1
ATOM 4402 N N . ASP B 1 244 ? -0.312 -7.355 -4.008 1 83.69 244 ASP B N 1
ATOM 4403 C CA . ASP B 1 244 ? -0.827 -6.059 -4.426 1 83.69 244 ASP B CA 1
ATOM 4404 C C . ASP B 1 244 ? -2.354 -6.039 -4.414 1 83.69 244 ASP B C 1
ATOM 4406 O O . ASP B 1 244 ? -2.975 -5.113 -4.938 1 83.69 244 ASP B O 1
ATOM 4410 N N . LEU B 1 245 ? -2.912 -7.027 -3.777 1 89.5 245 LEU B N 1
ATOM 4411 C CA . LEU B 1 245 ? -4.359 -7.188 -3.859 1 89.5 245 LEU B CA 1
ATOM 4412 C C . LEU B 1 245 ? -5.074 -6.012 -3.195 1 89.5 245 LEU B C 1
ATOM 4414 O O . LEU B 1 245 ? -6.105 -5.551 -3.686 1 89.5 245 LEU B O 1
ATOM 4418 N N . HIS B 1 246 ? -4.523 -5.582 -2.086 1 93.38 246 HIS B N 1
ATOM 4419 C CA . HIS B 1 246 ? -5.176 -4.477 -1.395 1 93.38 246 HIS B CA 1
ATOM 4420 C C . HIS B 1 246 ? -5.16 -3.209 -2.246 1 93.38 246 HIS B C 1
ATOM 4422 O O . HIS B 1 246 ? -6.133 -2.449 -2.25 1 93.38 246 HIS B O 1
ATOM 4428 N N . MET B 1 247 ? -4.129 -2.996 -2.951 1 88.44 247 MET B N 1
ATOM 4429 C CA . MET B 1 247 ? -4.066 -1.828 -3.826 1 88.44 247 MET B CA 1
ATOM 4430 C C . MET B 1 247 ? -5.031 -1.972 -4.996 1 88.44 247 MET B C 1
ATOM 4432 O O . MET B 1 247 ? -5.703 -1.01 -5.375 1 88.44 247 MET B O 1
ATOM 4436 N N . ASP B 1 248 ? -5.113 -3.17 -5.551 1 89.44 248 ASP B N 1
ATOM 4437 C CA . ASP B 1 248 ? -6.047 -3.436 -6.641 1 89.44 248 ASP B CA 1
ATOM 4438 C C . ASP B 1 248 ? -7.492 -3.268 -6.184 1 89.44 248 ASP B C 1
ATOM 4440 O O . ASP B 1 248 ? -8.312 -2.701 -6.906 1 89.44 248 ASP B O 1
ATOM 4444 N N . ALA B 1 249 ? -7.734 -3.795 -5.023 1 94.62 249 ALA B N 1
ATOM 4445 C CA . ALA B 1 249 ? -9.086 -3.689 -4.484 1 94.62 249 ALA B CA 1
ATOM 4446 C C . ALA B 1 249 ? -9.469 -2.232 -4.238 1 94.62 249 ALA B C 1
ATOM 4448 O O . ALA B 1 249 ? -10.578 -1.81 -4.57 1 94.62 249 ALA B O 1
ATOM 4449 N N . ILE B 1 250 ? -8.586 -1.488 -3.664 1 92.31 250 ILE B N 1
ATOM 4450 C CA . ILE B 1 250 ? -8.844 -0.074 -3.416 1 92.31 250 ILE B CA 1
ATOM 4451 C C . ILE B 1 250 ? -9.062 0.651 -4.742 1 92.31 250 ILE B C 1
ATOM 4453 O O . ILE B 1 250 ? -10.016 1.414 -4.895 1 92.31 250 ILE B O 1
ATOM 4457 N N . ALA B 1 251 ? -8.18 0.346 -5.688 1 87.38 251 ALA B N 1
ATOM 4458 C CA . ALA B 1 251 ? -8.297 0.972 -7.004 1 87.38 251 ALA B CA 1
ATOM 4459 C C . ALA B 1 251 ? -9.656 0.664 -7.633 1 87.38 251 ALA B C 1
ATOM 4461 O O . ALA B 1 251 ? -10.312 1.558 -8.164 1 87.38 251 ALA B O 1
ATOM 4462 N N . ALA B 1 252 ? -10.055 -0.545 -7.555 1 90.5 252 ALA B N 1
ATOM 4463 C CA . ALA B 1 252 ? -11.328 -0.963 -8.133 1 90.5 252 ALA B CA 1
ATOM 4464 C C . ALA B 1 252 ? -12.492 -0.244 -7.465 1 90.5 252 ALA B C 1
ATOM 4466 O O . ALA B 1 252 ? -13.398 0.243 -8.141 1 90.5 252 ALA B O 1
ATOM 4467 N N . VAL B 1 253 ? -12.484 -0.182 -6.172 1 92.75 253 VAL B N 1
ATOM 4468 C CA . VAL B 1 253 ? -13.578 0.418 -5.406 1 92.75 253 VAL B CA 1
ATOM 4469 C C . VAL B 1 253 ? -13.641 1.916 -5.691 1 92.75 253 VAL B C 1
ATOM 4471 O O . VAL B 1 253 ? -14.727 2.467 -5.891 1 92.75 253 VAL B O 1
ATOM 4474 N N . VAL B 1 254 ? -12.516 2.525 -5.801 1 86.69 254 VAL B N 1
ATOM 4475 C CA . VAL B 1 254 ? -12.469 3.963 -6.051 1 86.69 254 VAL B CA 1
ATOM 4476 C C . VAL B 1 254 ? -12.883 4.25 -7.492 1 86.69 254 VAL B C 1
ATOM 4478 O O . VAL B 1 254 ? -13.664 5.172 -7.742 1 86.69 254 VAL B O 1
ATOM 4481 N N . MET B 1 255 ? -12.383 3.424 -8.352 1 85.25 255 MET B N 1
ATOM 4482 C CA . MET B 1 255 ? -12.781 3.564 -9.75 1 85.25 255 MET B CA 1
ATOM 4483 C C . MET B 1 255 ? -14.273 3.273 -9.914 1 85.25 255 MET B C 1
ATOM 4485 O O . MET B 1 255 ? -14.891 3.723 -10.883 1 85.25 255 MET B O 1
ATOM 4489 N N . GLY B 1 256 ? -14.773 2.531 -9.008 1 87.31 256 GLY B N 1
ATOM 4490 C CA . GLY B 1 256 ? -16.188 2.199 -9.023 1 87.31 256 GLY B CA 1
ATOM 4491 C C . GLY B 1 256 ? -17.078 3.326 -8.516 1 87.31 256 GLY B C 1
ATOM 4492 O O . GLY B 1 256 ? -18.297 3.219 -8.547 1 87.31 256 GLY B O 1
ATOM 4493 N N . GLY B 1 257 ? -16.453 4.367 -7.988 1 83.62 257 GLY B N 1
ATOM 4494 C CA . GLY B 1 257 ? -17.234 5.535 -7.613 1 83.62 257 GLY B CA 1
ATOM 4495 C C . GLY B 1 257 ? -17.312 5.746 -6.113 1 83.62 257 GLY B C 1
ATOM 4496 O O . GLY B 1 257 ? -17.969 6.676 -5.641 1 83.62 257 GLY B O 1
ATOM 4497 N N . THR B 1 258 ? -16.688 4.867 -5.363 1 88.56 258 THR B N 1
ATOM 4498 C CA . THR B 1 258 ? -16.688 5.043 -3.916 1 88.56 258 THR B CA 1
ATOM 4499 C C . THR B 1 258 ? -15.664 6.094 -3.498 1 88.56 258 THR B C 1
ATOM 4501 O O . THR B 1 258 ? -14.516 6.062 -3.945 1 88.56 258 THR B O 1
ATOM 4504 N N . LEU B 1 259 ? -16.094 7.066 -2.709 1 85.69 259 LEU B N 1
ATOM 4505 C CA . LEU B 1 259 ? -15.211 8.133 -2.26 1 85.69 259 LEU B CA 1
ATOM 4506 C C . LEU B 1 259 ? -14.375 7.68 -1.066 1 85.69 259 LEU B C 1
ATOM 4508 O O . LEU B 1 259 ? -14.898 7.055 -0.141 1 85.69 259 LEU B O 1
ATOM 4512 N N . LEU B 1 260 ? -13.156 8.062 -1.032 1 84.38 260 LEU B N 1
ATOM 4513 C CA . LEU B 1 260 ? -12.266 7.672 0.053 1 84.38 260 LEU B CA 1
ATOM 4514 C C . LEU B 1 260 ? -12.609 8.422 1.336 1 84.38 260 LEU B C 1
ATOM 4516 O O . LEU B 1 260 ? -12.219 8 2.43 1 84.38 260 LEU B O 1
ATOM 4520 N N . THR B 1 261 ? -13.266 9.57 1.207 1 85.25 261 THR B N 1
ATOM 4521 C CA . THR B 1 261 ? -13.688 10.336 2.375 1 85.25 261 THR B CA 1
ATOM 4522 C C . THR B 1 261 ? -14.844 9.641 3.094 1 85.25 261 THR B C 1
ATOM 4524 O O . THR B 1 261 ? -15.172 9.992 4.227 1 85.25 261 THR B O 1
ATOM 4527 N N . GLY B 1 262 ? -15.445 8.688 2.404 1 89.81 262 GLY B N 1
ATOM 4528 C CA . GLY B 1 262 ? -16.531 7.934 3.006 1 89.81 262 GLY B CA 1
ATOM 4529 C C . GLY B 1 262 ? -17.906 8.484 2.648 1 89.81 262 GLY B C 1
ATOM 4530 O O . GLY B 1 262 ? -18.016 9.578 2.094 1 89.81 262 GLY B O 1
ATOM 4531 N N . GLY B 1 263 ? -18.938 7.703 2.818 1 92.62 263 GLY B N 1
ATOM 4532 C CA . GLY B 1 263 ? -20.328 8.148 2.77 1 92.62 263 GLY B CA 1
ATOM 4533 C C . GLY B 1 263 ? -20.969 7.953 1.411 1 92.62 263 GLY B C 1
ATOM 4534 O O . GLY B 1 263 ? -22.188 7.984 1.29 1 92.62 263 GLY B O 1
ATOM 4535 N N . VAL B 1 264 ? -20.156 7.77 0.357 1 90.56 264 VAL B N 1
ATOM 4536 C CA . VAL B 1 264 ? -20.719 7.609 -0.978 1 90.56 264 VAL B CA 1
ATOM 4537 C C . VAL B 1 264 ? -20.078 6.406 -1.669 1 90.56 264 VAL B C 1
ATOM 4539 O O . VAL B 1 264 ? -18.844 6.301 -1.729 1 90.56 264 VAL B O 1
ATOM 4542 N N . GLY B 1 265 ? -20.875 5.562 -2.205 1 91.44 265 GLY B N 1
ATOM 4543 C CA . GLY B 1 265 ? -20.406 4.395 -2.926 1 91.44 265 GLY B CA 1
ATOM 4544 C C . GLY B 1 265 ? -21.438 3.287 -3.018 1 91.44 265 GLY B C 1
ATOM 4545 O O . GLY B 1 265 ? -22.531 3.416 -2.488 1 91.44 265 GLY B O 1
ATOM 4546 N N . SER B 1 266 ? -21.109 2.281 -3.785 1 94.25 266 SER B N 1
ATOM 4547 C CA . SER B 1 266 ? -22.016 1.144 -3.949 1 94.25 266 SER B CA 1
ATOM 4548 C C . SER B 1 266 ? -21.25 -0.117 -4.332 1 94.25 266 SER B C 1
ATOM 4550 O O . SER B 1 266 ? -20.141 -0.037 -4.871 1 94.25 266 SER B O 1
ATOM 4552 N N . ILE B 1 267 ? -21.875 -1.226 -4 1 96.25 267 ILE B N 1
ATOM 4553 C CA . ILE B 1 267 ? -21.281 -2.506 -4.352 1 96.25 267 ILE B CA 1
ATOM 4554 C C . ILE B 1 267 ? -21.266 -2.674 -5.867 1 96.25 267 ILE B C 1
ATOM 4556 O O . ILE B 1 267 ? -20.297 -3.168 -6.438 1 96.25 267 ILE B O 1
ATOM 4560 N N . GLY B 1 268 ? -22.312 -2.246 -6.516 1 93.88 268 GLY B N 1
ATOM 4561 C CA . GLY B 1 268 ? -22.375 -2.309 -7.969 1 93.88 268 GLY B CA 1
ATOM 4562 C C . GLY B 1 268 ? -21.234 -1.572 -8.641 1 93.88 268 GLY B C 1
ATOM 4563 O O . GLY B 1 268 ? -20.641 -2.078 -9.594 1 93.88 268 GLY B O 1
ATOM 4564 N N . GLY B 1 269 ? -20.969 -0.397 -8.156 1 91.5 269 GLY B N 1
ATOM 4565 C CA . GLY B 1 269 ? -19.828 0.347 -8.68 1 91.5 269 GLY B CA 1
ATOM 4566 C C . GLY B 1 269 ? -18.516 -0.371 -8.484 1 91.5 269 GLY B C 1
ATOM 4567 O O . GLY B 1 269 ? -17.688 -0.418 -9.398 1 91.5 269 GLY B O 1
ATOM 4568 N N . SER B 1 270 ? -18.312 -0.927 -7.312 1 94.62 270 SER B N 1
ATOM 4569 C CA . SER B 1 270 ? -17.078 -1.644 -7.008 1 94.62 270 SER B CA 1
ATOM 4570 C C . SER B 1 270 ? -16.891 -2.836 -7.941 1 94.62 270 SER B C 1
ATOM 4572 O O . SER B 1 270 ? -15.781 -3.102 -8.398 1 94.62 270 SER B O 1
ATOM 4574 N N . ILE B 1 271 ? -17.953 -3.518 -8.203 1 94.75 271 ILE B N 1
ATOM 4575 C CA . ILE B 1 271 ? -17.875 -4.668 -9.102 1 94.75 271 ILE B CA 1
ATOM 4576 C C . ILE B 1 271 ? -17.516 -4.203 -10.508 1 94.75 271 ILE B C 1
ATOM 4578 O O . ILE B 1 271 ? -16.719 -4.84 -11.188 1 94.75 271 ILE B O 1
ATOM 4582 N N . MET B 1 272 ? -18.047 -3.121 -10.93 1 91.19 272 MET B N 1
ATOM 4583 C CA . MET B 1 272 ? -17.703 -2.562 -12.227 1 91.19 272 MET B CA 1
ATOM 4584 C C . MET B 1 272 ? -16.219 -2.203 -12.281 1 91.19 272 MET B C 1
ATOM 4586 O O . MET B 1 272 ? -15.562 -2.379 -13.312 1 91.19 272 MET B O 1
ATOM 4590 N N . GLY B 1 273 ? -15.773 -1.64 -11.148 1 90.44 273 GLY B N 1
ATOM 4591 C CA . GLY B 1 273 ? -14.344 -1.361 -11.062 1 90.44 273 GLY B CA 1
ATOM 4592 C C . GLY B 1 273 ? -13.484 -2.598 -11.242 1 90.44 273 GLY B C 1
ATOM 4593 O O . GLY B 1 273 ? -12.461 -2.553 -11.93 1 90.44 273 GLY B O 1
ATOM 4594 N N . VAL B 1 274 ? -13.883 -3.643 -10.641 1 93.06 274 VAL B N 1
ATOM 4595 C CA . VAL B 1 274 ? -13.172 -4.91 -10.766 1 93.06 274 VAL B CA 1
ATOM 4596 C C . VAL B 1 274 ? -13.18 -5.375 -12.219 1 93.06 274 VAL B C 1
ATOM 4598 O O . VAL B 1 274 ? -12.164 -5.836 -12.734 1 93.06 274 VAL B O 1
ATOM 4601 N N . LEU B 1 275 ? -14.289 -5.207 -12.852 1 90.81 275 LEU B N 1
ATOM 4602 C CA . LEU B 1 275 ? -14.43 -5.645 -14.242 1 90.81 275 LEU B CA 1
ATOM 4603 C C . LEU B 1 275 ? -13.578 -4.785 -15.164 1 90.81 275 LEU B C 1
ATOM 4605 O O . LEU B 1 275 ? -13.055 -5.273 -16.172 1 90.81 275 LEU B O 1
ATOM 4609 N N . ILE B 1 276 ? -13.484 -3.568 -14.812 1 86.25 276 ILE B N 1
ATOM 4610 C CA . ILE B 1 276 ? -12.609 -2.695 -15.586 1 86.25 276 ILE B CA 1
ATOM 4611 C C . ILE B 1 276 ? -11.164 -3.188 -15.484 1 86.25 276 ILE B C 1
ATOM 4613 O O . ILE B 1 276 ? -10.484 -3.336 -16.5 1 86.25 276 ILE B O 1
ATOM 4617 N N . LEU B 1 277 ? -10.781 -3.465 -14.297 1 84.31 277 LEU B N 1
ATOM 4618 C CA . LEU B 1 277 ? -9.438 -3.988 -14.094 1 84.31 277 LEU B CA 1
ATOM 4619 C C . LEU B 1 277 ? -9.25 -5.32 -14.812 1 84.31 277 LEU B C 1
ATOM 4621 O O . LEU B 1 277 ? -8.219 -5.555 -15.445 1 84.31 277 LEU B O 1
ATOM 4625 N N . GLY B 1 278 ? -10.234 -6.148 -14.734 1 85.38 278 GLY B N 1
ATOM 4626 C CA . GLY B 1 278 ? -10.195 -7.43 -15.43 1 85.38 278 GLY B CA 1
ATOM 4627 C C . GLY B 1 278 ? -10.125 -7.293 -16.938 1 85.38 278 GLY B C 1
ATOM 4628 O O . GLY B 1 278 ? -9.414 -8.055 -17.594 1 85.38 278 GLY B O 1
ATOM 4629 N N . THR B 1 279 ? -10.844 -6.375 -17.453 1 83.81 279 THR B N 1
ATOM 4630 C CA . THR B 1 279 ? -10.836 -6.148 -18.891 1 83.81 279 THR B CA 1
ATOM 4631 C C . THR B 1 279 ? -9.453 -5.719 -19.375 1 83.81 279 THR B C 1
ATOM 4633 O O . THR B 1 279 ? -8.977 -6.18 -20.406 1 83.81 279 THR B O 1
ATOM 4636 N N . ILE B 1 280 ? -8.883 -4.922 -18.594 1 78.25 280 ILE B N 1
ATOM 4637 C CA . ILE B 1 280 ? -7.535 -4.48 -18.922 1 78.25 280 ILE B CA 1
ATOM 4638 C C . ILE B 1 280 ? -6.598 -5.688 -18.984 1 78.25 280 ILE B C 1
ATOM 4640 O O . ILE B 1 280 ? -5.836 -5.844 -19.938 1 78.25 280 ILE B O 1
ATOM 4644 N N . GLN B 1 281 ? -6.738 -6.477 -18 1 77.06 281 GLN B N 1
ATOM 4645 C CA . GLN B 1 281 ? -5.906 -7.672 -17.938 1 77.06 281 GLN B CA 1
ATOM 4646 C C . GLN B 1 281 ? -6.203 -8.609 -19.109 1 77.06 281 GLN B C 1
ATOM 4648 O O . GLN B 1 281 ? -5.289 -9.219 -19.672 1 77.06 281 GLN B O 1
ATOM 4653 N N . THR B 1 282 ? -7.461 -8.703 -19.484 1 78.25 282 THR B N 1
ATOM 4654 C CA . THR B 1 282 ? -7.867 -9.562 -20.594 1 78.25 282 THR B CA 1
ATOM 4655 C C . THR B 1 282 ? -7.32 -9.039 -21.922 1 78.25 282 THR B C 1
ATOM 4657 O O . THR B 1 282 ? -6.844 -9.82 -22.75 1 78.25 282 THR B O 1
ATOM 4660 N N . ILE B 1 283 ? -7.398 -7.824 -22.188 1 75.5 283 ILE B N 1
ATOM 4661 C CA . ILE B 1 283 ? -6.895 -7.207 -23.422 1 75.5 283 ILE B CA 1
ATOM 4662 C C . ILE B 1 283 ? -5.398 -7.484 -23.562 1 75.5 283 ILE B C 1
ATOM 4664 O O . ILE B 1 283 ? -4.922 -7.812 -24.641 1 75.5 283 ILE B O 1
ATOM 4668 N N . ILE B 1 284 ? -4.762 -7.504 -22.484 1 70 284 ILE B N 1
ATOM 4669 C CA . ILE B 1 284 ? -3.318 -7.715 -22.5 1 70 284 ILE B CA 1
ATOM 4670 C C . ILE B 1 284 ? -3.014 -9.18 -22.797 1 70 284 ILE B C 1
ATOM 4672 O O . ILE B 1 284 ? -2.088 -9.492 -23.547 1 70 284 ILE B O 1
ATOM 4676 N N . ASN B 1 285 ? -3.775 -10.031 -22.234 1 68.56 285 ASN B N 1
ATOM 4677 C CA . ASN B 1 285 ? -3.59 -11.461 -22.469 1 68.56 285 ASN B CA 1
ATOM 4678 C C . ASN B 1 285 ? -3.859 -11.828 -23.922 1 68.56 285 ASN B C 1
ATOM 4680 O O . ASN B 1 285 ? -3.195 -12.703 -24.469 1 68.56 285 ASN B O 1
ATOM 4684 N N . PHE B 1 286 ? -4.789 -11.25 -24.484 1 68.56 286 PHE B N 1
ATOM 4685 C CA . PHE B 1 286 ? -5.121 -11.516 -25.875 1 68.56 286 PHE B CA 1
ATOM 4686 C C . PHE B 1 286 ? -4 -11.055 -26.797 1 68.56 286 PHE B C 1
ATOM 4688 O O . PHE B 1 286 ? -3.779 -11.641 -27.859 1 68.56 286 PHE B O 1
ATOM 4695 N N . GLN B 1 287 ? -3.477 -10.008 -26.438 1 62.03 287 GLN B N 1
ATOM 4696 C CA . GLN B 1 287 ? -2.395 -9.547 -27.312 1 62.03 287 GLN B CA 1
ATOM 4697 C C . GLN B 1 287 ? -1.22 -10.523 -27.281 1 62.03 287 GLN B C 1
ATOM 4699 O O . GLN B 1 287 ? -0.419 -10.555 -28.219 1 62.03 287 GLN B O 1
ATOM 4704 N N . GLY B 1 288 ? -1.421 -11.688 -26.516 1 56.34 288 GLY B N 1
ATOM 4705 C CA . GLY B 1 288 ? -0.497 -12.812 -26.484 1 56.34 288 GLY B CA 1
ATOM 4706 C C . GLY B 1 288 ? 0.943 -12.391 -26.25 1 56.34 288 GLY B C 1
ATOM 4707 O O . GLY B 1 288 ? 1.725 -13.148 -25.672 1 56.34 288 GLY B O 1
ATOM 4708 N N . THR B 1 289 ? 1.376 -11.367 -27 1 48.47 289 THR B N 1
ATOM 4709 C CA . THR B 1 289 ? 2.773 -10.953 -26.969 1 48.47 289 THR B CA 1
ATOM 4710 C C . THR B 1 289 ? 3.035 -10.008 -25.797 1 48.47 289 THR B C 1
ATOM 4712 O O . THR B 1 289 ? 4.188 -9.68 -25.5 1 48.47 289 THR B O 1
ATOM 4715 N N . LEU B 1 290 ? 1.985 -9.523 -25.312 1 49.06 290 LEU B N 1
ATOM 4716 C CA . LEU B 1 290 ? 2.232 -8.422 -24.375 1 49.06 290 LEU B CA 1
ATOM 4717 C C . LEU B 1 290 ? 2.311 -8.922 -22.938 1 49.06 290 LEU B C 1
ATOM 4719 O O . LEU B 1 290 ? 1.387 -9.586 -22.469 1 49.06 290 LEU B O 1
ATOM 4723 N N . SER B 1 291 ? 3.404 -9.211 -22.453 1 51.97 291 SER B N 1
ATOM 4724 C CA . SER B 1 291 ? 3.75 -9.633 -21.094 1 51.97 291 SER B CA 1
ATOM 4725 C C . SER B 1 291 ? 2.99 -8.82 -20.047 1 51.97 291 SER B C 1
ATOM 4727 O O . SER B 1 291 ? 2.334 -7.832 -20.391 1 51.97 291 SER B O 1
ATOM 4729 N N . SER B 1 292 ? 2.754 -9.375 -18.844 1 52.84 292 SER B N 1
ATOM 4730 C CA . SER B 1 292 ? 2.152 -8.891 -17.609 1 52.84 292 SER B CA 1
ATOM 4731 C C . SER B 1 292 ? 2.453 -7.41 -17.406 1 52.84 292 SER B C 1
ATOM 4733 O O . SER B 1 292 ? 1.659 -6.691 -16.797 1 52.84 292 SER B O 1
ATOM 4735 N N . TRP B 1 293 ? 3.361 -6.84 -18.188 1 56.94 293 TRP B N 1
ATOM 4736 C CA . TRP B 1 293 ? 3.814 -5.484 -17.891 1 56.94 293 TRP B CA 1
ATOM 4737 C C . TRP B 1 293 ? 2.904 -4.449 -18.547 1 56.94 293 TRP B C 1
ATOM 4739 O O . TRP B 1 293 ? 2.676 -3.375 -17.984 1 56.94 293 TRP B O 1
ATOM 4749 N N . TRP B 1 294 ? 2.297 -4.781 -19.688 1 59.12 294 TRP B N 1
ATOM 4750 C CA . TRP B 1 294 ? 1.379 -3.848 -20.328 1 59.12 294 TRP B CA 1
ATOM 4751 C C . TRP B 1 294 ? 0.153 -3.598 -19.453 1 59.12 294 TRP B C 1
ATOM 4753 O O . TRP B 1 294 ? -0.362 -2.477 -19.406 1 59.12 294 TRP B O 1
ATOM 4763 N N . THR B 1 295 ? -0.178 -4.645 -18.812 1 58.44 295 THR B N 1
ATOM 4764 C CA . THR B 1 295 ? -1.347 -4.551 -17.938 1 58.44 295 THR B CA 1
ATOM 4765 C C . THR B 1 295 ? -1.147 -3.473 -16.875 1 58.44 295 THR B C 1
ATOM 4767 O O . THR B 1 295 ? -2.025 -2.633 -16.672 1 58.44 295 THR B O 1
ATOM 4770 N N . ARG B 1 296 ? 0.027 -3.482 -16.438 1 58.38 296 ARG B N 1
ATOM 4771 C CA . ARG B 1 296 ? 0.255 -2.551 -15.344 1 58.38 296 ARG B CA 1
ATOM 4772 C C . ARG B 1 296 ? 0.285 -1.11 -15.836 1 58.38 296 ARG B C 1
ATOM 4774 O O . ARG B 1 296 ? -0.246 -0.211 -15.188 1 58.38 296 ARG B O 1
ATOM 4781 N N . ILE B 1 297 ? 0.719 -0.914 -17.062 1 62.75 297 ILE B N 1
ATOM 4782 C CA . ILE B 1 297 ? 0.801 0.425 -17.641 1 62.75 297 ILE B CA 1
ATOM 4783 C C . ILE B 1 297 ? -0.604 0.951 -17.922 1 62.75 297 ILE B C 1
ATOM 4785 O O . ILE B 1 297 ? -0.947 2.068 -17.531 1 62.75 297 ILE B O 1
ATOM 4789 N N . VAL B 1 298 ? -1.304 0.117 -18.562 1 64.62 298 VAL B N 1
ATOM 4790 C CA . VAL B 1 298 ? -2.639 0.544 -18.969 1 64.62 298 VAL B CA 1
ATOM 4791 C C . VAL B 1 298 ? -3.508 0.766 -17.734 1 64.62 298 VAL B C 1
ATOM 4793 O O . VAL B 1 298 ? -4.246 1.75 -17.656 1 64.62 298 VAL B O 1
ATOM 4796 N N . VAL B 1 299 ? -3.232 -0.044 -16.75 1 63.34 299 VAL B N 1
ATOM 4797 C CA . VAL B 1 299 ? -4.004 0.097 -15.523 1 63.34 299 VAL B CA 1
ATOM 4798 C C . VAL B 1 299 ? -3.633 1.405 -14.828 1 63.34 299 VAL B C 1
ATOM 4800 O O . VAL B 1 299 ? -4.508 2.141 -14.367 1 63.34 299 VAL B O 1
ATOM 4803 N N . GLY B 1 300 ? -2.33 1.638 -14.859 1 63.34 300 GLY B N 1
ATOM 4804 C CA . GLY B 1 300 ? -1.893 2.881 -14.242 1 63.34 300 GLY B CA 1
ATOM 4805 C C . GLY B 1 300 ? -2.459 4.113 -14.922 1 63.34 300 GLY B C 1
ATOM 4806 O O . GLY B 1 300 ? -2.969 5.016 -14.258 1 63.34 300 GLY B O 1
ATOM 4807 N N . ILE B 1 301 ? -2.455 4.086 -16.234 1 69.38 301 ILE B N 1
ATOM 4808 C CA . ILE B 1 301 ? -2.955 5.215 -17 1 69.38 301 ILE B CA 1
ATOM 4809 C C . ILE B 1 301 ? -4.469 5.332 -16.828 1 69.38 301 ILE B C 1
ATOM 4811 O O . ILE B 1 301 ? -4.992 6.434 -16.641 1 69.38 301 ILE B O 1
ATOM 4815 N N . LEU B 1 302 ? -5.059 4.25 -16.906 1 67.44 302 LEU B N 1
ATOM 4816 C CA . LEU B 1 302 ? -6.512 4.27 -16.797 1 67.44 302 LEU B CA 1
ATOM 4817 C C . LEU B 1 302 ? -6.961 4.703 -15.406 1 67.44 302 LEU B C 1
ATOM 4819 O O . LEU B 1 302 ? -7.898 5.488 -15.273 1 67.44 302 LEU B O 1
ATOM 4823 N N . ILE B 1 303 ? -6.266 4.145 -14.391 1 65.75 303 ILE B N 1
ATOM 4824 C CA . ILE B 1 303 ? -6.594 4.543 -13.031 1 65.75 303 ILE B CA 1
ATOM 4825 C C . ILE B 1 303 ? -6.41 6.051 -12.875 1 65.75 303 ILE B C 1
ATOM 4827 O O . ILE B 1 303 ? -7.273 6.734 -12.32 1 65.75 303 ILE B O 1
ATOM 4831 N N . PHE B 1 304 ? -5.297 6.465 -13.461 1 69.94 304 PHE B N 1
ATOM 4832 C CA . PHE B 1 304 ? -5.023 7.895 -13.398 1 69.94 304 PHE B CA 1
ATOM 4833 C C . PHE B 1 304 ? -6.117 8.688 -14.102 1 69.94 304 PHE B C 1
ATOM 4835 O O . PHE B 1 304 ? -6.609 9.688 -13.57 1 69.94 304 PHE B O 1
ATOM 4842 N N . ALA B 1 305 ? -6.465 8.25 -15.25 1 68.5 305 ALA B N 1
ATOM 4843 C CA . ALA B 1 305 ? -7.496 8.945 -16.016 1 68.5 305 ALA B CA 1
ATOM 4844 C C . ALA B 1 305 ? -8.828 8.938 -15.273 1 68.5 305 ALA B C 1
ATOM 4846 O O . ALA B 1 305 ? -9.523 9.953 -15.227 1 68.5 305 ALA B O 1
ATOM 4847 N N . PHE B 1 306 ? -9.125 7.891 -14.711 1 66.25 306 PHE B N 1
ATOM 4848 C CA . PHE B 1 306 ? -10.391 7.75 -14 1 66.25 306 PHE B CA 1
ATOM 4849 C C . PHE B 1 306 ? -10.422 8.633 -12.758 1 66.25 306 PHE B C 1
ATOM 4851 O O . PHE B 1 306 ? -11.414 9.305 -12.484 1 66.25 306 PHE B O 1
ATOM 4858 N N . ILE B 1 307 ? -9.391 8.5 -12.07 1 64.5 307 ILE B N 1
ATOM 4859 C CA . ILE B 1 307 ? -9.32 9.281 -10.844 1 64.5 307 ILE B CA 1
ATOM 4860 C C . ILE B 1 307 ? -9.391 10.773 -11.18 1 64.5 307 ILE B C 1
ATOM 4862 O O . ILE B 1 307 ? -10.094 11.531 -10.508 1 64.5 307 ILE B O 1
ATOM 4866 N N . LEU B 1 308 ? -8.656 11.125 -12.242 1 65.75 308 LEU B N 1
ATOM 4867 C CA . LEU B 1 308 ? -8.672 12.516 -12.664 1 65.75 308 LEU B CA 1
ATOM 4868 C C . LEU B 1 308 ? -10.07 12.938 -13.102 1 65.75 308 LEU B C 1
ATOM 4870 O O . LEU B 1 308 ? -10.523 14.039 -12.766 1 65.75 308 LEU B O 1
ATOM 4874 N N . MET B 1 309 ? -10.656 12.125 -13.805 1 65.19 309 MET B N 1
ATOM 4875 C CA . MET B 1 309 ? -12.016 12.414 -14.273 1 65.19 309 MET B CA 1
ATOM 4876 C C . MET B 1 309 ? -12.977 12.539 -13.094 1 65.19 309 MET B C 1
ATOM 4878 O O . MET B 1 309 ? -13.781 13.469 -13.047 1 65.19 309 MET B O 1
ATOM 4882 N N . GLN B 1 310 ? -12.828 11.633 -12.234 1 61.16 310 GLN B N 1
ATOM 4883 C CA . GLN B 1 310 ? -13.711 11.648 -11.07 1 61.16 310 GLN B CA 1
ATOM 4884 C C . GLN B 1 310 ? -13.492 12.906 -10.234 1 61.16 310 GLN B C 1
ATOM 4886 O O . GLN B 1 310 ? -14.445 13.484 -9.719 1 61.16 310 GLN B O 1
ATOM 4891 N N . SER B 1 311 ? -12.305 13.195 -10.094 1 61.09 311 SER B N 1
ATOM 4892 C CA . SER B 1 311 ? -11.969 14.383 -9.32 1 61.09 311 SER B CA 1
ATOM 4893 C C . SER B 1 311 ? -12.547 15.641 -9.953 1 61.09 311 SER B C 1
ATOM 4895 O O . SER B 1 311 ? -12.969 16.562 -9.25 1 61.09 311 SER B O 1
ATOM 4897 N N . LEU B 1 312 ? -12.523 15.617 -11.203 1 62.38 312 LEU B N 1
ATOM 4898 C CA . LEU B 1 312 ? -13.031 16.781 -11.922 1 62.38 312 LEU B CA 1
ATOM 4899 C C . LEU B 1 312 ? -14.555 16.844 -11.852 1 62.38 312 LEU B C 1
ATOM 4901 O O . LEU B 1 312 ? -15.133 17.938 -11.836 1 62.38 312 LEU B O 1
ATOM 4905 N N . LEU B 1 313 ? -15.109 15.75 -11.797 1 60.25 313 LEU B N 1
ATOM 4906 C CA . LEU B 1 313 ? -16.578 15.711 -11.812 1 60.25 313 LEU B CA 1
ATOM 4907 C C . LEU B 1 313 ? -17.141 15.977 -10.414 1 60.25 313 LEU B C 1
ATOM 4909 O O . LEU B 1 313 ? -18.25 16.453 -10.281 1 60.25 313 LEU B O 1
ATOM 4913 N N . ASN B 1 314 ? -16.438 15.508 -9.438 1 55.75 314 ASN B N 1
ATOM 4914 C CA . ASN B 1 314 ? -16.969 15.656 -8.078 1 55.75 314 ASN B CA 1
ATOM 4915 C C . ASN B 1 314 ? -16.562 16.984 -7.461 1 55.75 314 ASN B C 1
ATOM 4917 O O . ASN B 1 314 ? -16.656 17.156 -6.246 1 55.75 314 ASN B O 1
ATOM 4921 N N . ARG B 1 315 ? -16 17.859 -8.195 1 53.44 315 ARG B N 1
ATOM 4922 C CA . ARG B 1 315 ? -15.711 19.188 -7.656 1 53.44 315 ARG B CA 1
ATOM 4923 C C . ARG B 1 315 ? -16.984 19.859 -7.18 1 53.44 315 ARG B C 1
ATOM 4925 O O . ARG B 1 315 ? -18.016 19.812 -7.855 1 53.44 315 ARG B O 1
ATOM 4932 N N . PRO B 1 316 ? -17 20.016 -5.871 1 47.25 316 PRO B N 1
ATOM 4933 C CA . PRO B 1 316 ? -18.188 20.719 -5.383 1 47.25 316 PRO B CA 1
ATOM 4934 C C . PRO B 1 316 ? -18.578 21.906 -6.25 1 47.25 316 PRO B C 1
ATOM 4936 O O . PRO B 1 316 ? -17.703 22.594 -6.793 1 47.25 316 PRO B O 1
ATOM 4939 N N . MET B 1 317 ? -19.641 21.797 -6.891 1 39.97 317 MET B N 1
ATOM 4940 C CA . MET B 1 317 ? -20.188 22.984 -7.555 1 39.97 317 MET B CA 1
ATOM 4941 C C . MET B 1 317 ? -20.125 24.203 -6.648 1 39.97 317 MET B C 1
ATOM 4943 O O . MET B 1 317 ? -20.547 24.141 -5.492 1 39.97 317 MET B O 1
ATOM 4947 N N . LYS B 1 318 ? -19.031 25 -6.801 1 41.16 318 LYS B N 1
ATOM 4948 C CA . LYS B 1 318 ? -19.078 26.312 -6.16 1 41.16 318 LYS B CA 1
ATOM 4949 C C . LYS B 1 318 ? -20.484 26.891 -6.172 1 41.16 318 LYS B C 1
ATOM 4951 O O . LYS B 1 318 ? -21.078 27.062 -7.234 1 41.16 318 LYS B O 1
ATOM 4956 N N . VAL B 1 319 ? -21.188 26.594 -5.156 1 38.22 319 VAL B N 1
ATOM 4957 C CA . VAL B 1 319 ? -22.422 27.359 -5.027 1 38.22 319 VAL B CA 1
ATOM 4958 C C . VAL B 1 319 ? -22.141 28.844 -5.234 1 38.22 319 VAL B C 1
ATOM 4960 O O . VAL B 1 319 ? -21.406 29.469 -4.453 1 38.22 319 VAL B O 1
ATOM 4963 N N . THR B 1 320 ? -21.906 29.312 -6.363 1 39.62 320 THR B N 1
ATOM 4964 C CA . THR B 1 320 ? -21.984 30.75 -6.586 1 39.62 320 THR B CA 1
ATOM 4965 C C . THR B 1 320 ? -23.219 31.328 -5.902 1 39.62 320 THR B C 1
ATOM 4967 O O . THR B 1 320 ? -24.359 30.969 -6.242 1 39.62 320 THR B O 1
ATOM 4970 N N . ASN B 1 321 ? -23.047 31.562 -4.664 1 38.44 321 ASN B N 1
ATOM 4971 C CA . ASN B 1 321 ? -24.078 32.375 -4.023 1 38.44 321 ASN B CA 1
ATOM 4972 C C . ASN B 1 321 ? -24.422 33.594 -4.848 1 38.44 321 ASN B C 1
ATOM 4974 O O . ASN B 1 321 ? -23.703 34.625 -4.789 1 38.44 321 ASN B O 1
ATOM 4978 N N . LYS B 1 322 ? -24.875 33.5 -6.008 1 42.28 322 LYS B N 1
ATOM 4979 C CA . LYS B 1 322 ? -25.422 34.625 -6.758 1 42.28 322 LYS B CA 1
ATOM 4980 C C . LYS B 1 322 ? -26.469 35.344 -5.941 1 42.28 322 LYS B C 1
ATOM 4982 O O . LYS B 1 322 ? -26.938 36.438 -6.344 1 42.28 322 LYS B O 1
ATOM 4987 N N . ASN B 1 323 ? -27.016 34.625 -4.961 1 42.12 323 ASN B N 1
ATOM 4988 C CA . ASN B 1 323 ? -28.125 35.375 -4.371 1 42.12 323 ASN B CA 1
ATOM 4989 C C . ASN B 1 323 ? -27.625 36.531 -3.512 1 42.12 323 ASN B C 1
ATOM 4991 O O . ASN B 1 323 ? -28.422 37.25 -2.924 1 42.12 323 ASN B O 1
ATOM 4995 N N . SER B 1 324 ? -26.297 36.5 -3.176 1 42.69 324 SER B N 1
ATOM 4996 C CA . SER B 1 324 ? -25.938 37.594 -2.312 1 42.69 324 SER B CA 1
ATOM 4997 C C . SER B 1 324 ? -25.781 38.906 -3.113 1 42.69 324 SER B C 1
ATOM 4999 O O . SER B 1 324 ? -25.75 40 -2.539 1 42.69 324 SER B O 1
ATOM 5001 N N . LYS B 1 325 ? -25.641 38.906 -4.484 1 46.56 325 LYS B N 1
ATOM 5002 C CA . LYS B 1 325 ? -25.594 40.156 -5.254 1 46.56 325 LYS B CA 1
ATOM 5003 C C . LYS B 1 325 ? -26.984 40.75 -5.375 1 46.56 325 LYS B C 1
ATOM 5005 O O . LYS B 1 325 ? -27.125 41.969 -5.57 1 46.56 325 LYS B O 1
ATOM 5010 N N . GLN B 1 326 ? -27.969 39.906 -5.422 1 45.06 326 GLN B N 1
ATOM 5011 C CA . GLN B 1 326 ? -29.281 40.531 -5.609 1 45.06 326 GLN B CA 1
ATOM 5012 C C . GLN B 1 326 ? -29.719 41.281 -4.359 1 45.06 326 GLN B C 1
ATOM 5014 O O . GLN B 1 326 ? -30.469 42.25 -4.445 1 45.06 326 GLN B O 1
ATOM 5019 N N . GLU B 1 327 ? -29.156 40.812 -3.219 1 42.88 327 GLU B N 1
ATOM 5020 C CA . GLU B 1 327 ? -29.625 41.531 -2.039 1 42.88 327 GLU B CA 1
ATOM 5021 C C . GLU B 1 327 ? -28.906 42.875 -1.907 1 42.88 327 GLU B C 1
ATOM 5023 O O . GLU B 1 327 ? -29.438 43.812 -1.314 1 42.88 327 GLU B O 1
ATOM 5028 N N . GLN B 1 328 ? -27.672 42.969 -2.492 1 43.56 328 GLN B N 1
ATOM 5029 C CA . GLN B 1 328 ? -27 44.25 -2.357 1 43.56 328 GLN B CA 1
ATOM 5030 C C . GLN B 1 328 ? -27.578 45.281 -3.32 1 43.56 328 GLN B C 1
ATOM 5032 O O . GLN B 1 328 ? -27.5 46.5 -3.072 1 43.56 328 GLN B O 1
ATOM 5037 N N . ASN B 1 329 ? -28.016 44.781 -4.5 1 48.66 329 ASN B N 1
ATOM 5038 C CA . ASN B 1 329 ? -28.547 45.781 -5.418 1 48.66 329 ASN B CA 1
ATOM 5039 C C . ASN B 1 329 ? -29.906 46.281 -4.969 1 48.66 329 ASN B C 1
ATOM 5041 O O . ASN B 1 329 ? -30.484 47.188 -5.586 1 48.66 329 ASN B O 1
ATOM 5045 N N . ALA B 1 330 ? -30.641 45.438 -4.207 1 50.91 330 ALA B N 1
ATOM 5046 C CA . ALA B 1 330 ? -31.953 45.906 -3.768 1 50.91 330 ALA B CA 1
ATOM 5047 C C . ALA B 1 330 ? -31.828 46.844 -2.572 1 50.91 330 ALA B C 1
ATOM 5049 O O . ALA B 1 330 ? -32.812 47.5 -2.182 1 50.91 330 ALA B O 1
ATOM 5050 N N . ALA B 1 331 ? -30.578 46.906 -1.926 1 35.94 331 ALA B N 1
ATOM 5051 C CA . ALA B 1 331 ? -30.453 47.969 -0.919 1 35.94 331 ALA B CA 1
ATOM 5052 C C . ALA B 1 331 ? -29.984 49.25 -1.542 1 35.94 331 ALA B C 1
ATOM 5054 O O . ALA B 1 331 ? -29.094 49.25 -2.404 1 35.94 331 ALA B O 1
#

Secondary structure (DSSP, 8-state):
-----TTTHHHHHHHHHHHHHHHHHHHHSTTTT-HHHHHHHHHHTHHHHHHHHHHHHHHHTT---S-HHHHHHHHHHHHHHHHHTT--HHHHHHHHHHHHHHHHHHHHHHHHHS---HHHHHHHHHHHHHHHHHHH-SS-EE---HHHHHHHH-EEE-TTS-EEEHHHHHHHHHHHHHHHHHHHSHHHHHHHHHHH-HHHHHHTT--HHHHHHHHHHHHHHHHHHHHHHHHHHH-EE-TTTTTTHHHHHHHHHHHTT--TTSS---HHHHHHHHHHHHHHHHHHHHTSSS-HHHHHHHHHHHHHHHHHHHHHHTS------THHHHHHHH-/-----TTTHHHHHHHHHHHHHHHHHHHHSTTTT-HHHHHHHHHHTHHHHHHHHHHHHHHHTT---S-HHHHHHHHHHHHHHHHHTT--HHHHHHHHHHHHHHHHHHHHHHHHHS---HHHHHHHHHHHHHHHHHHH-SS-EE---HHHHHHHH-EEE-TTS-EEEHHHHHHHHHHHHHHHHHHHSHHHHHHHHHHH-HHHHHHTT--HHHHHHHHHHHHHHHHHHHHHHHHHHH-EE-TTTTTTHHHHHHHHHHHTT--TTSS---HHHHHHHHHHHHHHHHHHHHTSSS-HHHHHHHHHHHHHHHHHHHHHHTS------THHHHHHHH-

Solvent-accessible surface area (backbone atoms only — not comparable to full-atom values): 31533 Å² total; per-residue (Å²): 129,79,77,69,57,77,84,48,46,43,41,51,52,34,52,49,50,40,50,53,53,50,48,50,39,36,70,72,32,87,72,46,75,35,68,52,51,57,46,45,42,41,54,79,35,18,35,51,41,31,33,20,50,23,48,42,52,32,21,22,40,43,40,50,60,57,17,44,12,24,38,17,12,28,27,17,33,52,43,21,54,41,43,71,71,66,45,55,65,84,57,43,54,58,48,35,34,48,51,26,20,46,53,16,35,51,40,12,44,39,32,62,76,51,63,34,56,39,57,58,45,19,43,28,43,19,31,34,30,34,11,52,18,32,71,73,36,82,56,71,34,69,47,78,51,63,67,54,51,48,52,46,65,38,60,47,73,42,95,87,74,39,62,42,41,58,50,32,53,54,26,53,53,47,48,50,48,49,39,45,42,47,72,73,35,70,65,21,51,49,35,35,35,33,8,66,34,51,68,59,28,48,74,72,68,48,67,57,66,63,46,50,23,45,38,30,20,49,27,16,33,24,20,15,51,19,11,54,43,42,27,40,74,67,36,37,8,30,52,72,38,51,70,58,39,28,60,52,27,50,50,15,22,43,52,6,36,28,38,67,70,19,41,38,63,50,57,69,22,19,49,49,16,39,49,40,55,31,46,47,46,48,51,28,55,67,58,68,75,46,56,80,41,54,32,40,27,54,46,9,51,48,46,36,50,47,52,51,50,48,38,63,68,64,47,72,73,74,74,71,69,60,68,62,58,56,56,57,70,75,96,129,78,79,69,57,76,83,50,46,43,42,50,51,33,51,50,50,38,50,53,51,51,48,51,38,36,70,74,32,88,74,46,76,36,70,53,51,56,45,43,41,41,54,78,34,16,36,52,41,30,33,19,50,24,47,42,52,32,21,22,40,43,39,49,60,55,17,43,12,24,38,18,11,28,28,16,30,52,43,21,54,42,43,72,71,65,47,55,64,84,55,45,55,56,50,36,32,49,50,25,20,47,53,16,35,52,39,12,45,39,31,60,75,51,62,34,55,40,59,57,46,18,43,29,44,18,31,33,28,37,12,51,18,33,71,73,37,82,55,72,34,67,48,79,53,62,67,54,49,49,52,45,63,39,64,47,72,42,94,88,72,37,64,42,41,58,50,31,53,54,26,53,54,49,49,50,50,49,40,45,42,46,72,73,35,71,66,21,51,50,35,34,36,33,9,64,34,50,68,58,30,50,74,71,67,47,66,58,66,63,47,50,23,44,40,31,20,51,26,15,33,24,19,16,51,20,11,52,43,40,27,39,72,67,36,38,8,31,52,71,39,51,70,57,40,28,58,51,26,50,50,15,22,42,50,6,36,28,38,66,71,19,41,38,64,51,58,69,23,19,49,50,17,40,48,41,55,32,47,47,46,47,49,28,54,68,59,67,74,47,55,80,40,54,31,40,26,54,48,9,50,47,46,37,50,46,51,51,48,47,39,64,67,64,48,72,73,74,74,72,67,60,67,62,58,56,56,56,70,73,97

pLDDT: mean 85.56, std 15.61, range [29.95, 98.75]

Nearest PDB structures (foldseek):
  4g1u-assembly1_B  TM=5.850E-01  e=2.343E-02  Yersinia pestis
  7niw-assembly1_A  TM=1.591E-01  e=5.740E+00  Homo sapiens
  4g1u-assembly1_B  TM=5.877E-01  e=2.542E-02  Yersinia pestis
  5c6n-assembly1_A  TM=1.865E-01  e=1.167E+00  Halalkalibacterium halodurans C-125